Protein AF-0000000083447454 (afdb_homodimer)

Solvent-accessible surface area (backbone atoms only — not comparable to full-atom values): 27919 Å² total; per-residue (Å²): 112,72,61,59,52,54,49,49,51,52,51,49,48,46,51,47,61,70,72,47,94,61,50,34,68,58,33,49,54,49,42,53,54,46,50,52,42,47,34,46,36,56,44,50,27,45,50,26,46,41,52,48,52,60,61,54,39,73,67,50,71,73,70,26,51,66,70,40,43,63,33,31,53,24,26,18,52,24,41,34,56,42,62,50,81,61,89,65,82,60,55,67,71,42,46,57,44,57,69,43,58,67,66,44,34,51,54,45,19,41,53,37,39,61,68,53,60,71,68,44,52,68,68,35,46,54,43,38,68,65,44,45,57,61,47,47,69,70,70,52,61,88,65,68,74,69,35,68,59,50,52,52,20,43,59,72,18,32,58,89,88,31,69,65,46,52,54,51,52,51,53,52,57,68,72,46,61,82,70,58,59,59,55,61,71,56,50,71,77,76,70,75,70,75,69,76,70,80,75,74,71,74,76,77,83,87,79,84,79,84,78,83,81,85,76,87,77,88,83,91,86,90,81,86,91,86,82,86,68,90,82,81,84,86,132,113,72,61,58,53,53,48,49,52,51,51,50,49,45,51,48,59,70,70,46,93,60,52,34,70,57,32,49,54,48,42,53,51,46,50,50,42,47,34,46,36,55,43,49,26,48,48,27,47,42,53,50,51,62,61,54,41,72,53,61,71,73,68,26,50,65,70,40,44,63,34,32,53,25,27,20,53,26,40,33,57,43,62,51,83,60,86,66,81,61,55,67,70,41,46,60,46,58,70,45,58,67,66,44,33,52,52,47,18,42,54,37,41,60,67,52,61,69,65,44,50,69,66,35,47,52,43,39,70,64,44,44,58,59,46,48,69,70,68,54,62,88,66,68,75,69,35,68,61,50,51,51,19,44,60,71,19,33,58,89,87,31,71,65,47,51,53,52,52,51,52,53,56,69,71,46,62,82,68,57,55,55,54,61,69,55,45,70,74,73,68,71,72,73,70,72,73,79,76,75,75,72,72,81,71,80,73,85,73,78,87,84,78,90,75,86,73,76,89,81,89,80,92,74,90,76,90,80,92,81,70,96,85,83,131

Secondary structure (DSSP, 8-state):
-HHHHHHHHHHHHHHHHHHS---HHHHHHHHHHHHHHHHHHHHHHHHHHHHHHHHHTTT-HHHHHHHHHHHHHHHHHHHHHHS--SSSPPPHHHHHHHTS-HHHHHHHHHH--HHHHHHS-HHHHHHHHHHHHHHHHHHSPTTGGG-HHHHHHHHHHSPTT-HHHHHHHHHHHHHS-HHHHHHHHTS------------------------------------------------/-HHHHHHHHHHHHHHHHHHS---HHHHHHHHHHHHHHHHHHHHHHHHHHHHHHHHHTTS-HHHHHHHHHHHHHHHHHHHHHHS--SSSPPPHHHHHHHTS-HHHHHHHHHH--HHHHHHS-HHHHHHHHHHHHHHHHHHSPTTGGG-HHHHHHHHHHSPTT-HHHHHHHHHHHHHS-HHHHHHHHTS------------------------------------------------

Sequence (470 aa):
MQIDHLSRNLDLLEQQVQTTNLHSTDLQKLKEKATRLMHQLEVLQVLAKTAELLQDANSDEEGNAKRFAPAKSRMQKMIRAAHNTGTDPIPERLRSLSLLDIETFLFLAASYTPLGIGRLDKNAFDCLMELAPSYVQRRLSPGWLHRTEFQLAVTSGAGKGSDFKRKYQELEYCEAPKRLRKEVLACPTYETDTALNSFDIAPHVDSSKNTCSEQVKSDFVTSAGKHTTFTPKFLMQIDHLSRNLDLLEQQVQTTNLHSTDLQKLKEKATRLMHQLEVLQVLAKTAELLQDANSDEEGNAKRFAPAKSRMQKMIRAAHNTGTDPIPERLRSLSLLDIETFLFLAASYTPLGIGRLDKNAFDCLMELAPSYVQRRLSPGWLHRTEFQLAVTSGAGKGSDFKRKYQELEYCEAPKRLRKEVLACPTYETDTALNSFDIAPHVDSSKNTCSEQVKSDFVTSAGKHTTFTPKFL

Foldseek 3Di:
DVVVVVVVVVVVVVVCVVVDDDDPVRVVVVVVVVVLVVLLVVLVVLLVVLLVLLVVLVPDPPVSCVVQVVLLVLLLQLLCQLQPPDPDDRDPLSVLLNPDDLQLSSSVSSRDHPVRSVPDDPSSSVSNSVVSVVCSVPRHDPPSCVDPSNLVSCPNRPDPPGPSNVSSVVVNVVSDDPPVVVVVVPPPPPPPPPPVPPPPPPPDDDDDDDDDDDDDDDDDDDDDYDDDDDDDDDD/DVVVVVVVVVVVVVVCVVVDDDDPVRVVVVVVVVVLVVLLVVLVVLLVVLLVLLVVLVPDPPVSCVSQVVLLVLLLQLLCLLQPPDDDDRDPLSVLLNPDDLQLSSSVSSRDHPVRSVPDDPSSSVSNSVVSVVCSVVRHDPPSCVDPSNLVSCVNRPDPPGPSNVVSVVVNVVSDPPVVVCVVVPPPPPPPCCVVPPPPPDPCVDDDDDDDDDDDPDDDDDDDDDDDDPDDDDD

Radius of gyration: 43.52 Å; Cα contacts (8 Å, |Δi|>4): 358; chains: 2; bounding box: 91×148×132 Å

Structure (mmCIF, N/CA/C/O backbone):
data_AF-0000000083447454-model_v1
#
loop_
_entity.id
_entity.type
_entity.pdbx_description
1 polymer 'Uncharacterized protein'
#
loop_
_atom_site.group_PDB
_atom_site.id
_atom_site.type_symbol
_atom_site.label_atom_id
_atom_site.label_alt_id
_atom_site.label_comp_id
_atom_site.label_asym_id
_atom_site.label_entity_id
_atom_site.label_seq_id
_atom_site.pdbx_PDB_ins_code
_atom_site.Cartn_x
_atom_site.Cartn_y
_atom_site.Cartn_z
_atom_site.occupancy
_atom_site.B_iso_or_equiv
_atom_site.auth_seq_id
_atom_site.auth_comp_id
_atom_site.auth_asym_id
_atom_site.auth_atom_id
_atom_site.pdbx_PDB_model_num
ATOM 1 N N . MET A 1 1 ? 18.688 -14.672 2.795 1 61.5 1 MET A N 1
ATOM 2 C CA . MET A 1 1 ? 19.641 -13.617 2.418 1 61.5 1 MET A CA 1
ATOM 3 C C . MET A 1 1 ? 18.984 -12.617 1.47 1 61.5 1 MET A C 1
ATOM 5 O O . MET A 1 1 ? 18.969 -11.414 1.74 1 61.5 1 MET A O 1
ATOM 9 N N . GLN A 1 2 ? 18.219 -13.117 0.445 1 79.25 2 GLN A N 1
ATOM 10 C CA . GLN A 1 2 ? 17.672 -12.227 -0.579 1 79.25 2 GLN A CA 1
ATOM 11 C C . GLN A 1 2 ? 16.484 -11.438 -0.047 1 79.25 2 GLN A C 1
ATOM 13 O O . GLN A 1 2 ? 16.406 -10.227 -0.264 1 79.25 2 GLN A O 1
ATOM 18 N N . ILE A 1 3 ? 15.852 -12.031 0.947 1 85.44 3 ILE A N 1
ATOM 19 C CA . ILE A 1 3 ? 14.672 -11.367 1.483 1 85.44 3 ILE A CA 1
ATOM 20 C C . ILE A 1 3 ? 15.102 -10.25 2.438 1 85.44 3 ILE A C 1
ATOM 22 O O . ILE A 1 3 ? 14.469 -9.195 2.492 1 85.44 3 ILE A O 1
ATOM 26 N N . ASP A 1 4 ? 16.125 -10.5 3.193 1 89.06 4 ASP A N 1
ATOM 27 C CA . ASP A 1 4 ? 16.594 -9.508 4.156 1 89.06 4 ASP A CA 1
ATOM 28 C C . ASP A 1 4 ? 17.047 -8.227 3.457 1 89.06 4 ASP A C 1
ATOM 30 O O . ASP A 1 4 ? 16.781 -7.121 3.938 1 89.06 4 ASP A O 1
ATOM 34 N N . HIS A 1 5 ? 17.688 -8.5 2.373 1 92.44 5 HIS A N 1
ATOM 35 C CA . HIS A 1 5 ? 18.156 -7.344 1.608 1 92.44 5 HIS A CA 1
ATOM 36 C C . HIS A 1 5 ? 16.984 -6.539 1.061 1 92.44 5 HIS A C 1
ATOM 38 O O . HIS A 1 5 ? 16.984 -5.309 1.134 1 92.44 5 HIS A O 1
ATOM 44 N N . LEU A 1 6 ? 15.992 -7.223 0.529 1 94.75 6 LEU A N 1
ATOM 45 C CA . LEU A 1 6 ? 14.812 -6.555 -0.01 1 94.75 6 LEU A CA 1
ATOM 46 C C . LEU A 1 6 ? 14.047 -5.824 1.092 1 94.75 6 LEU A C 1
ATOM 48 O O . LEU A 1 6 ? 13.617 -4.688 0.902 1 94.75 6 LEU A O 1
ATOM 52 N N . SER A 1 7 ? 13.961 -6.453 2.207 1 95.25 7 SER A N 1
ATOM 53 C CA . SER A 1 7 ? 13.281 -5.867 3.361 1 95.25 7 SER A CA 1
ATOM 54 C C . SER A 1 7 ? 14.008 -4.621 3.852 1 95.25 7 SER A C 1
ATOM 56 O O . SER A 1 7 ? 13.375 -3.611 4.168 1 95.25 7 SER A O 1
ATOM 58 N N . ARG A 1 8 ? 15.258 -4.711 3.949 1 94.81 8 ARG A N 1
ATOM 59 C CA . ARG A 1 8 ? 16.062 -3.576 4.391 1 94.81 8 ARG A CA 1
ATOM 60 C C . ARG A 1 8 ? 15.961 -2.416 3.408 1 94.81 8 ARG A C 1
ATOM 62 O O . ARG A 1 8 ? 15.938 -1.252 3.814 1 94.81 8 ARG A O 1
ATOM 69 N N . ASN A 1 9 ? 16.016 -2.732 2.148 1 93.88 9 ASN A N 1
ATOM 70 C CA . ASN A 1 9 ? 15.891 -1.692 1.133 1 93.88 9 ASN A CA 1
ATOM 71 C C . ASN A 1 9 ? 14.562 -0.948 1.248 1 93.88 9 ASN A C 1
ATOM 73 O O . ASN A 1 9 ? 14.508 0.267 1.053 1 93.88 9 ASN A O 1
ATOM 77 N N . LEU A 1 10 ? 13.484 -1.681 1.541 1 95.56 10 LEU A N 1
ATOM 78 C CA . LEU A 1 10 ? 12.188 -1.041 1.724 1 95.56 10 LEU A CA 1
ATOM 79 C C . LEU A 1 10 ? 12.18 -0.163 2.971 1 95.56 10 LEU A C 1
ATOM 81 O O . LEU A 1 10 ? 11.617 0.932 2.961 1 95.56 10 LEU A O 1
ATOM 85 N N . ASP A 1 11 ? 12.812 -0.641 4.012 1 95.12 11 ASP A N 1
ATOM 86 C CA . ASP A 1 11 ? 12.922 0.157 5.23 1 95.12 11 ASP A CA 1
ATOM 87 C C . ASP A 1 11 ? 13.695 1.448 4.973 1 95.12 11 ASP A C 1
ATOM 89 O O . ASP A 1 11 ? 13.32 2.512 5.477 1 95.12 11 ASP A O 1
ATOM 93 N N . LEU A 1 12 ? 14.734 1.262 4.301 1 94.19 12 LEU A N 1
ATOM 94 C CA . LEU A 1 12 ? 15.555 2.426 3.98 1 94.19 12 LEU A CA 1
ATOM 95 C C . LEU A 1 12 ? 14.766 3.428 3.139 1 94.19 12 LEU A C 1
ATOM 97 O O . LEU A 1 12 ? 14.883 4.637 3.336 1 94.19 12 LEU A O 1
ATOM 101 N N . LEU A 1 13 ? 14.031 2.959 2.199 1 95.12 13 LEU A N 1
ATOM 102 C CA . LEU A 1 13 ? 13.203 3.826 1.365 1 95.12 13 LEU A CA 1
ATOM 103 C C . LEU A 1 13 ? 12.188 4.586 2.211 1 95.12 13 LEU A C 1
ATOM 105 O O . LEU A 1 13 ? 11.969 5.785 2.002 1 95.12 13 LEU A O 1
ATOM 109 N N . GLU A 1 14 ? 11.531 3.896 3.078 1 94.5 14 GLU A N 1
ATOM 110 C CA . GLU A 1 14 ? 10.57 4.52 3.98 1 94.5 14 GLU A CA 1
ATOM 111 C C . GLU A 1 14 ? 11.211 5.652 4.777 1 94.5 14 GLU A C 1
ATOM 113 O O . GLU A 1 14 ? 10.633 6.734 4.902 1 94.5 14 GLU A O 1
ATOM 118 N N . GLN A 1 15 ? 12.367 5.379 5.309 1 94.06 15 GLN A N 1
ATOM 119 C CA . GLN A 1 15 ? 13.07 6.379 6.105 1 94.06 15 GLN A CA 1
ATOM 120 C C . GLN A 1 15 ? 13.477 7.574 5.25 1 94.06 15 GLN A C 1
ATOM 122 O O . GLN A 1 15 ? 13.344 8.727 5.672 1 94.06 15 GLN A O 1
ATOM 127 N N . GLN A 1 16 ? 13.992 7.297 4.129 1 94.31 16 GLN A N 1
ATOM 128 C CA . GLN A 1 16 ? 14.461 8.367 3.25 1 94.31 16 GLN A CA 1
ATOM 129 C C . GLN A 1 16 ? 13.305 9.25 2.793 1 94.31 16 GLN A C 1
ATOM 131 O O . GLN A 1 16 ? 13.453 10.477 2.719 1 94.31 16 GLN A O 1
ATOM 136 N N . VAL A 1 17 ? 12.227 8.617 2.475 1 94.56 17 VAL A N 1
ATOM 137 C CA . VAL A 1 17 ? 11.062 9.375 2.041 1 94.56 17 VAL A CA 1
ATOM 138 C C . VAL A 1 17 ? 10.602 10.312 3.162 1 94.56 17 VAL A C 1
ATOM 140 O O . VAL A 1 17 ? 10.18 11.438 2.902 1 94.56 17 VAL A O 1
ATOM 143 N N . GLN A 1 18 ? 10.711 9.828 4.328 1 91.25 18 GLN A N 1
ATOM 144 C CA . GLN A 1 18 ? 10.273 10.594 5.492 1 91.25 18 GLN A CA 1
ATOM 145 C C . GLN A 1 18 ? 11.195 11.781 5.75 1 91.25 18 GLN A C 1
ATOM 147 O O . GLN A 1 18 ? 10.758 12.82 6.242 1 91.25 18 GLN A O 1
ATOM 152 N N . THR A 1 19 ? 12.398 11.594 5.465 1 90.38 19 THR A N 1
ATOM 153 C CA . THR A 1 19 ? 13.375 12.578 5.91 1 90.38 19 THR A CA 1
ATOM 154 C C . THR A 1 19 ? 13.758 13.523 4.773 1 90.38 19 THR A C 1
ATOM 156 O O . THR A 1 19 ? 14.359 14.578 5.004 1 90.38 19 THR A O 1
ATOM 159 N N . THR A 1 20 ? 13.445 13.195 3.621 1 90.94 20 THR A N 1
ATOM 160 C CA . THR A 1 20 ? 13.781 14.023 2.469 1 90.94 20 THR A CA 1
ATOM 161 C C . THR A 1 20 ? 12.633 14.977 2.143 1 90.94 20 THR A C 1
ATOM 163 O O . THR A 1 20 ? 11.461 14.586 2.18 1 90.94 20 THR A O 1
ATOM 166 N N . ASN A 1 21 ? 12.984 16.281 1.901 1 90.69 21 ASN A N 1
ATOM 167 C CA . ASN A 1 21 ? 11.977 17.25 1.476 1 90.69 21 ASN A CA 1
ATOM 168 C C . A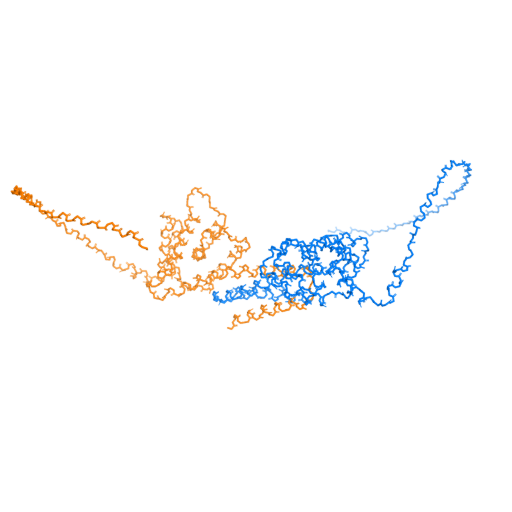SN A 1 21 ? 11.617 17.078 0.002 1 90.69 21 ASN A C 1
ATOM 170 O O . ASN A 1 21 ? 12.242 17.688 -0.868 1 90.69 21 ASN A O 1
ATOM 174 N N . LEU A 1 22 ? 10.609 16.359 -0.217 1 93.94 22 LEU A N 1
ATOM 175 C CA . LEU A 1 22 ? 10.188 16.062 -1.583 1 93.94 22 LEU A CA 1
ATOM 176 C C . LEU A 1 22 ? 8.992 16.922 -1.985 1 93.94 22 LEU A C 1
ATOM 178 O O . LEU A 1 22 ? 8.125 17.203 -1.161 1 93.94 22 LEU A O 1
ATOM 182 N N . HIS A 1 23 ? 9 17.25 -3.252 1 94.88 23 HIS A N 1
ATOM 183 C CA . HIS A 1 23 ? 7.844 17.953 -3.807 1 94.88 23 HIS A CA 1
ATOM 184 C C . HIS A 1 23 ? 6.68 17 -4.035 1 94.88 23 HIS A C 1
ATOM 186 O O . HIS A 1 23 ? 6.883 15.797 -4.207 1 94.88 23 HIS A O 1
ATOM 192 N N . SER A 1 24 ? 5.523 17.562 -4.113 1 95.94 24 SER A N 1
ATOM 193 C CA . SER A 1 24 ? 4.312 16.766 -4.293 1 95.94 24 SER A CA 1
ATOM 194 C C . SER A 1 24 ? 4.359 15.977 -5.594 1 95.94 24 SER A C 1
ATOM 196 O O . SER A 1 24 ? 3.881 14.844 -5.652 1 95.94 24 SER A O 1
ATOM 198 N N . THR A 1 25 ? 4.945 16.594 -6.57 1 95.56 25 THR A N 1
ATOM 199 C CA . THR A 1 25 ? 5.023 15.922 -7.863 1 95.56 25 THR A CA 1
ATOM 200 C C . THR A 1 25 ? 5.953 14.711 -7.789 1 95.56 25 THR A C 1
ATOM 202 O O . THR A 1 25 ? 5.703 13.688 -8.43 1 95.56 25 THR A O 1
ATOM 205 N N . ASP A 1 26 ? 7.062 14.891 -7.051 1 95.94 26 ASP A N 1
ATOM 206 C CA . ASP A 1 26 ? 7.984 13.781 -6.836 1 95.94 26 ASP A CA 1
ATOM 207 C C . ASP A 1 26 ? 7.32 12.664 -6.035 1 95.94 26 ASP A C 1
ATOM 209 O O . ASP A 1 26 ? 7.496 11.484 -6.336 1 95.94 26 ASP A O 1
ATOM 213 N N . LEU A 1 27 ? 6.527 13.062 -5.094 1 97.06 27 LEU A N 1
ATOM 214 C CA . LEU A 1 27 ? 5.828 12.094 -4.258 1 97.06 27 LEU A CA 1
ATOM 215 C C . LEU A 1 27 ? 4.77 11.352 -5.062 1 97.06 27 LEU A C 1
ATOM 217 O O . LEU A 1 27 ? 4.535 10.156 -4.836 1 97.06 27 LEU A O 1
ATOM 221 N N . GLN A 1 28 ? 4.227 12.008 -5.984 1 96.88 28 GLN A N 1
ATOM 222 C CA . GLN A 1 28 ? 3.258 11.367 -6.871 1 96.88 28 GLN A CA 1
ATOM 223 C C . GLN A 1 28 ? 3.922 10.289 -7.723 1 96.88 28 GLN A C 1
ATOM 225 O O . GLN A 1 28 ? 3.365 9.203 -7.906 1 96.88 28 GLN A O 1
ATOM 230 N N . LYS A 1 29 ? 5.031 10.57 -8.25 1 95.75 29 LYS A N 1
ATOM 231 C CA . LYS A 1 29 ? 5.781 9.609 -9.055 1 95.75 29 LYS A CA 1
ATOM 232 C C . LYS A 1 29 ? 6.176 8.391 -8.219 1 95.75 29 LYS A C 1
ATOM 234 O O . LYS A 1 29 ? 6.086 7.254 -8.695 1 95.75 29 LYS A O 1
ATOM 239 N N . LEU A 1 30 ? 6.637 8.688 -7.043 1 97.12 30 LEU A N 1
ATOM 240 C CA . LEU A 1 30 ? 7.02 7.594 -6.16 1 97.12 30 LEU A CA 1
ATOM 241 C C . LEU A 1 30 ? 5.809 6.738 -5.793 1 97.12 30 LEU A C 1
ATOM 243 O O . LEU A 1 30 ? 5.918 5.516 -5.688 1 97.12 30 LEU A O 1
ATOM 247 N N . LYS A 1 31 ? 4.672 7.359 -5.594 1 96.75 31 LYS A N 1
ATOM 248 C CA . LYS A 1 31 ? 3.439 6.645 -5.27 1 96.75 31 LYS A CA 1
ATOM 249 C C . LYS A 1 31 ? 3.031 5.707 -6.402 1 96.75 31 LYS A C 1
ATOM 251 O O . LYS A 1 31 ? 2.586 4.586 -6.16 1 96.75 31 LYS A O 1
ATOM 256 N N . GLU A 1 32 ? 3.172 6.129 -7.602 1 95.62 32 GLU A N 1
ATOM 257 C CA . GLU A 1 32 ? 2.854 5.305 -8.758 1 95.62 32 GLU A CA 1
ATOM 258 C C . GLU A 1 32 ? 3.734 4.059 -8.812 1 95.62 32 GLU A C 1
ATOM 260 O O . GLU A 1 32 ? 3.246 2.957 -9.062 1 95.62 32 GLU A O 1
ATOM 265 N N . LYS A 1 33 ? 4.988 4.27 -8.594 1 95.62 33 LYS A N 1
ATOM 266 C CA . LYS A 1 33 ? 5.93 3.152 -8.594 1 95.62 33 LYS A CA 1
ATOM 267 C C . LYS A 1 33 ? 5.656 2.207 -7.422 1 95.62 33 LYS A C 1
ATOM 269 O O . LYS A 1 33 ? 5.746 0.987 -7.57 1 95.62 33 LYS A O 1
ATOM 274 N N . ALA A 1 34 ? 5.352 2.773 -6.285 1 96.31 34 ALA A N 1
ATOM 275 C CA . ALA A 1 34 ? 5.027 1.957 -5.117 1 96.31 34 ALA A CA 1
ATOM 276 C C . ALA A 1 34 ? 3.754 1.148 -5.352 1 96.31 34 ALA A C 1
ATOM 278 O O . ALA A 1 34 ? 3.639 0.013 -4.883 1 96.31 34 ALA A O 1
ATOM 279 N N . THR A 1 35 ? 2.826 1.756 -6.02 1 95.38 35 THR A N 1
ATOM 280 C CA . THR A 1 35 ? 1.589 1.061 -6.352 1 95.38 35 THR A CA 1
ATOM 281 C C . THR A 1 35 ? 1.866 -0.129 -7.266 1 95.38 35 THR A C 1
ATOM 283 O O . THR A 1 35 ? 1.283 -1.202 -7.094 1 95.38 35 THR A O 1
ATOM 286 N N . ARG A 1 36 ? 2.713 0.058 -8.219 1 94.88 36 ARG A N 1
ATOM 287 C CA . ARG A 1 36 ? 3.102 -1.032 -9.109 1 94.88 36 ARG A CA 1
ATOM 288 C C . ARG A 1 36 ? 3.764 -2.164 -8.328 1 94.88 36 ARG A C 1
ATOM 290 O O . ARG A 1 36 ? 3.479 -3.34 -8.57 1 94.88 36 ARG A O 1
ATOM 297 N N . LEU A 1 37 ? 4.676 -1.763 -7.445 1 96.56 37 LEU A N 1
ATOM 298 C CA . LEU A 1 37 ? 5.336 -2.752 -6.602 1 96.56 37 LEU A CA 1
ATOM 299 C C . LEU A 1 37 ? 4.316 -3.525 -5.77 1 96.56 37 LEU A C 1
ATOM 301 O O . LEU A 1 37 ? 4.426 -4.746 -5.625 1 96.56 37 LEU A O 1
ATOM 305 N N . MET A 1 38 ? 3.303 -2.857 -5.277 1 95.44 38 MET A N 1
ATOM 306 C CA . MET A 1 38 ? 2.271 -3.48 -4.453 1 95.44 38 MET A CA 1
ATOM 307 C C . MET A 1 38 ? 1.478 -4.504 -5.258 1 95.44 38 MET A C 1
ATOM 309 O O . MET A 1 38 ? 1.175 -5.59 -4.758 1 95.44 38 MET A O 1
ATOM 313 N N . HIS A 1 39 ? 1.134 -4.176 -6.445 1 96 39 HIS A N 1
ATOM 314 C CA . HIS A 1 39 ? 0.409 -5.098 -7.312 1 96 39 HIS A CA 1
ATOM 315 C C . HIS A 1 39 ? 1.251 -6.328 -7.633 1 96 39 HIS A C 1
ATOM 317 O O . HIS A 1 39 ? 0.738 -7.449 -7.648 1 96 39 HIS A O 1
ATOM 323 N N . GLN A 1 40 ? 2.492 -6.086 -7.914 1 96.81 40 GLN A N 1
ATOM 324 C CA . GLN A 1 40 ? 3.412 -7.184 -8.195 1 96.81 40 GLN A CA 1
ATOM 325 C C . GLN A 1 40 ? 3.52 -8.133 -7.004 1 96.81 40 GLN A C 1
ATOM 327 O O . GLN A 1 40 ? 3.494 -9.352 -7.172 1 96.81 40 GLN A O 1
ATOM 332 N N . LEU A 1 41 ? 3.645 -7.566 -5.844 1 97.25 41 LEU A N 1
ATOM 333 C CA . LEU A 1 41 ? 3.766 -8.375 -4.633 1 97.25 41 LEU A CA 1
ATOM 334 C C . LEU A 1 41 ? 2.496 -9.18 -4.387 1 97.25 41 LEU A C 1
ATOM 336 O O . LEU A 1 41 ? 2.561 -10.336 -3.957 1 97.25 41 LEU A O 1
ATOM 340 N N . GLU A 1 42 ? 1.383 -8.586 -4.637 1 96.06 42 GLU A N 1
ATOM 341 C CA . GLU A 1 42 ? 0.101 -9.266 -4.477 1 96.06 42 GLU A CA 1
ATOM 342 C C . GLU A 1 42 ? 0.006 -10.484 -5.398 1 96.06 42 GLU A C 1
ATOM 344 O O . GLU A 1 42 ? -0.373 -11.57 -4.957 1 96.06 42 GLU A O 1
ATOM 349 N N . VAL A 1 43 ? 0.319 -10.242 -6.613 1 97.5 43 VAL A N 1
ATOM 350 C CA . VAL A 1 43 ? 0.249 -11.297 -7.621 1 97.5 43 VAL A CA 1
ATOM 351 C C . VAL A 1 43 ? 1.263 -12.391 -7.297 1 97.5 43 VAL A C 1
ATOM 353 O O . VAL A 1 43 ? 0.926 -13.578 -7.293 1 97.5 43 VAL A O 1
ATOM 356 N N . LEU A 1 44 ? 2.49 -12.031 -7.004 1 97.75 44 LEU A N 1
ATOM 357 C CA . LEU A 1 44 ? 3.562 -12.984 -6.742 1 97.75 44 LEU A CA 1
ATOM 358 C C . LEU A 1 44 ? 3.258 -13.812 -5.5 1 97.75 44 LEU A C 1
ATOM 360 O O . LEU A 1 44 ? 3.619 -14.992 -5.43 1 97.75 44 LEU A O 1
ATOM 364 N N . GLN A 1 45 ? 2.617 -13.203 -4.551 1 97.62 45 GLN A N 1
ATOM 365 C CA . GLN A 1 45 ? 2.279 -13.945 -3.342 1 97.62 45 GLN A CA 1
ATOM 366 C C . GLN A 1 45 ? 1.321 -15.094 -3.65 1 97.62 45 GLN A C 1
ATOM 368 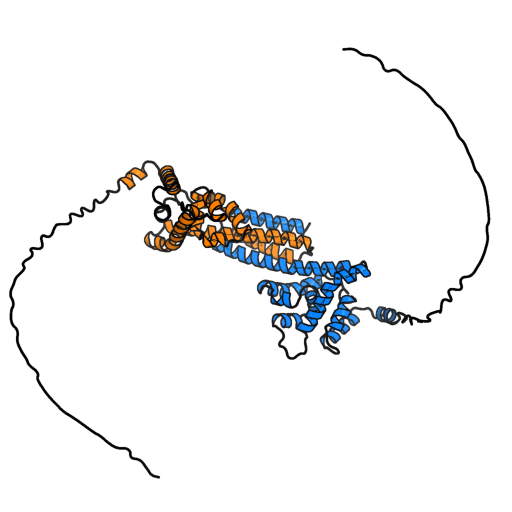O O . GLN A 1 45 ? 1.481 -16.203 -3.129 1 97.62 45 GLN A O 1
ATOM 373 N N . VAL A 1 46 ? 0.356 -14.828 -4.461 1 97.5 46 VAL A N 1
ATOM 374 C CA . VAL A 1 46 ? -0.604 -15.859 -4.848 1 97.5 46 VAL A CA 1
ATOM 375 C C . VAL A 1 46 ? 0.105 -16.953 -5.637 1 97.5 46 VAL A C 1
ATOM 377 O O . VAL A 1 46 ? -0.103 -18.141 -5.383 1 97.5 46 VAL A O 1
ATOM 380 N N . LEU A 1 47 ? 0.947 -16.547 -6.559 1 97.69 47 LEU A N 1
ATOM 381 C CA . LEU A 1 47 ? 1.684 -17.5 -7.367 1 97.69 47 LEU A CA 1
ATOM 382 C C . LEU A 1 47 ? 2.611 -18.344 -6.496 1 97.69 47 LEU A C 1
ATOM 384 O O . LEU A 1 47 ? 2.711 -19.562 -6.684 1 97.69 47 LEU A O 1
ATOM 388 N N . ALA A 1 48 ? 3.221 -17.719 -5.586 1 97.06 48 ALA A N 1
ATOM 389 C CA . ALA A 1 48 ? 4.145 -18.422 -4.699 1 97.06 48 ALA A CA 1
ATOM 390 C C . ALA A 1 48 ? 3.41 -19.469 -3.861 1 97.06 48 ALA A C 1
ATOM 392 O O . ALA A 1 48 ? 3.922 -20.578 -3.643 1 97.06 48 ALA A O 1
ATOM 393 N N . LYS A 1 49 ? 2.27 -19.156 -3.381 1 96.12 49 LYS A N 1
ATOM 394 C CA . LYS A 1 49 ? 1.48 -20.109 -2.604 1 96.12 49 LYS A CA 1
ATOM 395 C C . LYS A 1 49 ? 1.148 -21.344 -3.426 1 96.12 49 LYS A C 1
ATOM 397 O O . LYS A 1 49 ? 1.226 -22.469 -2.922 1 96.12 49 LYS A O 1
ATOM 402 N N . THR A 1 50 ? 0.804 -21.109 -4.613 1 95.75 50 THR A N 1
ATOM 403 C CA . THR A 1 50 ? 0.492 -22.219 -5.504 1 95.75 50 THR A CA 1
ATOM 404 C C . THR A 1 50 ? 1.743 -23.047 -5.805 1 95.75 50 THR A C 1
ATOM 406 O O . THR A 1 50 ? 1.699 -24.281 -5.805 1 95.75 50 THR A O 1
ATOM 409 N N . ALA A 1 51 ? 2.828 -22.375 -6.074 1 94.69 51 ALA A N 1
ATOM 410 C CA . ALA A 1 51 ? 4.086 -23.078 -6.332 1 94.69 51 ALA A CA 1
ATOM 411 C C . ALA A 1 51 ? 4.492 -23.938 -5.137 1 94.69 51 ALA A C 1
ATOM 413 O O . ALA A 1 51 ? 4.957 -25.062 -5.301 1 94.69 51 ALA A O 1
ATOM 414 N N . GLU A 1 52 ? 4.312 -23.406 -4.016 1 92.81 52 GLU A N 1
ATOM 415 C CA . GLU A 1 52 ? 4.637 -24.141 -2.793 1 92.81 52 GLU A CA 1
ATOM 416 C C . GLU A 1 52 ? 3.721 -25.344 -2.613 1 92.81 52 GLU A C 1
ATOM 418 O O . GLU A 1 52 ? 4.168 -26.406 -2.18 1 92.81 52 GLU A O 1
ATOM 423 N N . LEU A 1 53 ? 2.504 -25.125 -2.904 1 91.44 53 LEU A N 1
ATOM 424 C CA . LEU A 1 53 ? 1.556 -26.234 -2.867 1 91.44 53 LEU A CA 1
ATOM 425 C C . LEU A 1 53 ? 1.998 -27.359 -3.795 1 91.44 53 LEU A C 1
ATOM 427 O O . LEU A 1 53 ? 1.938 -28.531 -3.428 1 91.44 53 LEU A O 1
ATOM 431 N N . LEU A 1 54 ? 2.471 -27.047 -4.922 1 89.81 54 LEU A N 1
ATOM 432 C CA . LEU A 1 54 ? 2.883 -28.031 -5.926 1 89.81 54 LEU A CA 1
ATOM 433 C C . LEU A 1 54 ? 4.184 -28.719 -5.512 1 89.81 54 LEU A C 1
ATOM 435 O O . LEU A 1 54 ? 4.402 -29.891 -5.836 1 89.81 54 LEU A O 1
ATOM 439 N N . GLN A 1 55 ? 4.965 -28.016 -4.855 1 84.12 55 GLN A N 1
ATOM 440 C CA . GLN A 1 55 ? 6.238 -28.578 -4.41 1 84.12 55 GLN A CA 1
ATOM 441 C C . GLN A 1 55 ? 6.039 -29.516 -3.219 1 84.12 55 GLN A C 1
ATOM 443 O O . GLN A 1 55 ? 6.727 -30.531 -3.098 1 84.12 55 GLN A O 1
ATOM 448 N N . ASP A 1 56 ? 5.184 -29.172 -2.314 1 76.94 56 ASP A N 1
ATOM 449 C CA . ASP A 1 56 ? 4.91 -29.953 -1.114 1 76.94 56 ASP A CA 1
ATOM 450 C C . ASP A 1 56 ? 4.168 -31.25 -1.456 1 76.94 56 ASP A C 1
ATOM 452 O O . ASP A 1 56 ? 4.336 -32.281 -0.783 1 76.94 56 ASP A O 1
ATOM 456 N N . ALA A 1 57 ? 3.273 -31.172 -2.297 1 62.5 57 ALA A N 1
ATOM 457 C CA . ALA A 1 57 ? 2.426 -32.312 -2.652 1 62.5 57 ALA A CA 1
ATOM 458 C C . ALA A 1 57 ? 3.26 -33.469 -3.18 1 62.5 57 ALA A C 1
ATOM 460 O O . ALA A 1 57 ? 2.805 -34.625 -3.184 1 62.5 57 ALA A O 1
ATOM 461 N N . ASN A 1 58 ? 4.41 -33.25 -3.656 1 58.97 58 ASN A N 1
ATOM 462 C CA . ASN A 1 58 ? 5.246 -34.344 -4.121 1 58.97 58 ASN A CA 1
ATOM 463 C C . ASN A 1 58 ? 5.676 -35.25 -2.969 1 58.97 58 ASN A C 1
ATOM 465 O O . ASN A 1 58 ? 6.191 -36.344 -3.193 1 58.97 58 ASN A O 1
ATOM 469 N N . SER A 1 59 ? 5.41 -34.875 -1.807 1 55.75 59 SER A N 1
ATOM 470 C CA . SER A 1 59 ? 5.973 -35.688 -0.728 1 55.75 59 SER A CA 1
ATOM 471 C C . SER A 1 59 ? 5 -36.75 -0.278 1 55.75 59 SER A C 1
ATOM 473 O O . SER A 1 59 ? 5.367 -37.938 -0.179 1 55.75 59 SER A O 1
ATOM 475 N N . ASP A 1 60 ? 3.992 -36.406 0.568 1 54.16 60 ASP A N 1
ATOM 476 C CA . ASP A 1 60 ? 3.107 -37.406 1.162 1 54.16 60 ASP A CA 1
ATOM 477 C C . ASP A 1 60 ? 1.771 -37.469 0.428 1 54.16 60 ASP A C 1
ATOM 479 O O . ASP A 1 60 ? 1.135 -36.438 0.205 1 54.16 60 ASP A O 1
ATOM 483 N N . GLU A 1 61 ? 1.386 -38.688 -0.179 1 58.34 61 GLU A N 1
ATOM 484 C CA . GLU A 1 61 ? 0.31 -38.969 -1.121 1 58.34 61 GLU A CA 1
ATOM 485 C C . GLU A 1 61 ? -1.041 -38.5 -0.577 1 58.34 61 GLU A C 1
ATOM 487 O O . GLU A 1 61 ? -1.785 -37.812 -1.261 1 58.34 61 GLU A O 1
ATOM 492 N N . GLU A 1 62 ? -1.428 -39.062 0.621 1 57.28 62 GLU A N 1
ATOM 493 C CA . GLU A 1 62 ? -2.791 -38.844 1.099 1 57.28 62 GLU A CA 1
ATOM 494 C C . GLU A 1 62 ? -3 -37.406 1.575 1 57.28 62 GLU A C 1
ATOM 496 O O . GLU A 1 62 ? -4.008 -36.781 1.245 1 57.28 62 GLU A O 1
ATOM 501 N N . GLY A 1 63 ? -2.109 -36.875 2.328 1 63.59 63 GLY A N 1
ATOM 502 C CA . GLY A 1 63 ? -2.217 -35.531 2.865 1 63.59 63 GLY A CA 1
ATOM 503 C C . GLY A 1 63 ? -2.117 -34.438 1.801 1 63.59 63 GLY A C 1
ATOM 504 O O . GLY A 1 63 ? -2.77 -33.406 1.901 1 63.59 63 GLY A O 1
ATOM 505 N N . ASN A 1 64 ? -1.637 -34.906 0.748 1 69.06 64 ASN A N 1
ATOM 506 C CA . ASN A 1 64 ? -1.423 -33.969 -0.355 1 69.06 64 ASN A CA 1
ATOM 507 C C . ASN A 1 64 ? -2.699 -33.75 -1.162 1 69.06 64 ASN A C 1
ATOM 509 O O . ASN A 1 64 ? -3.004 -32.625 -1.562 1 69.06 64 ASN A O 1
ATOM 513 N N . ALA A 1 65 ? -3.432 -34.875 -1.224 1 73.12 65 ALA A N 1
ATOM 514 C CA . ALA A 1 65 ? -4.668 -34.75 -1.993 1 73.12 65 ALA A CA 1
ATOM 515 C C . ALA A 1 65 ? -5.629 -33.75 -1.331 1 73.12 65 ALA A C 1
ATOM 517 O O . ALA A 1 65 ? -6.273 -32.969 -2.012 1 73.12 65 ALA A O 1
ATOM 518 N N . LYS A 1 66 ? -5.695 -33.844 -0.065 1 80.38 66 LYS A N 1
ATOM 519 C CA . LYS A 1 66 ? -6.59 -32.969 0.668 1 80.38 66 LYS A CA 1
ATOM 520 C C . LYS A 1 66 ? -6.125 -31.516 0.569 1 80.38 66 LYS A C 1
ATOM 522 O O . LYS A 1 66 ? -6.941 -30.594 0.433 1 80.38 66 LYS A O 1
ATOM 527 N N . ARG A 1 67 ? -4.938 -31.375 0.611 1 84.5 67 ARG A N 1
ATOM 528 C CA . ARG A 1 67 ? -4.367 -30.047 0.559 1 84.5 67 ARG A CA 1
ATOM 529 C C . ARG A 1 67 ? -4.547 -29.422 -0.824 1 84.5 67 ARG A C 1
ATOM 531 O O . ARG A 1 67 ? -4.699 -28.203 -0.95 1 84.5 67 ARG A O 1
ATOM 538 N N . PHE A 1 68 ? -4.715 -30.312 -1.768 1 90.38 68 PHE A N 1
ATOM 539 C CA . PHE A 1 68 ? -4.762 -29.844 -3.148 1 90.38 68 PHE A CA 1
ATOM 540 C C . PHE A 1 68 ? -6.203 -29.734 -3.633 1 90.38 68 PHE A C 1
ATOM 542 O O . PHE A 1 68 ? -6.461 -29.172 -4.699 1 90.38 68 PHE A O 1
ATOM 549 N N . ALA A 1 69 ? -7.105 -30.156 -2.871 1 89 69 ALA A N 1
ATOM 550 C CA . ALA A 1 69 ? -8.508 -30.234 -3.27 1 89 69 ALA A CA 1
ATOM 551 C C . ALA A 1 69 ? -9.047 -28.875 -3.686 1 89 69 ALA A C 1
ATOM 553 O O . ALA A 1 69 ? -9.703 -28.75 -4.723 1 89 69 ALA A O 1
ATOM 554 N N . PRO A 1 70 ? -8.719 -27.859 -2.949 1 92.69 70 PRO A N 1
ATOM 555 C CA . PRO A 1 70 ? -9.227 -26.562 -3.387 1 92.69 70 PRO A CA 1
ATOM 556 C C . PRO A 1 70 ? -8.656 -26.125 -4.73 1 92.69 70 PRO A C 1
ATOM 558 O O . PRO A 1 70 ? -9.375 -25.547 -5.559 1 92.69 70 PRO A O 1
ATOM 561 N N . ALA A 1 71 ? -7.414 -26.344 -4.879 1 93.81 71 ALA A N 1
ATOM 562 C CA . ALA A 1 71 ? -6.785 -26 -6.148 1 93.81 71 ALA A CA 1
ATOM 563 C C . ALA A 1 71 ? -7.402 -26.781 -7.305 1 93.81 71 ALA A C 1
ATOM 565 O O . ALA A 1 71 ? -7.602 -26.234 -8.391 1 93.81 71 ALA A O 1
ATOM 566 N N . LYS A 1 72 ? -7.676 -28.047 -7.059 1 92.81 72 LYS A N 1
ATOM 567 C CA . LYS A 1 72 ? -8.312 -28.891 -8.07 1 92.81 72 LYS A CA 1
ATOM 568 C C . LYS A 1 72 ? -9.68 -28.344 -8.469 1 92.81 72 LYS A C 1
ATOM 570 O O . LYS A 1 72 ? -9.992 -28.25 -9.656 1 92.81 72 LYS A O 1
ATOM 575 N N . SER A 1 73 ? -10.445 -27.969 -7.5 1 94.62 73 SER A N 1
ATOM 576 C CA . SER A 1 73 ? -11.766 -27.406 -7.746 1 94.62 73 SER A CA 1
ATOM 577 C C . SER A 1 73 ? -11.68 -26.094 -8.516 1 94.62 73 SER A C 1
ATOM 579 O O . SER A 1 73 ? -12.477 -25.844 -9.43 1 94.62 73 SER A O 1
ATOM 581 N N . ARG A 1 74 ? -10.711 -25.297 -8.18 1 96.12 74 ARG A N 1
ATOM 582 C CA . ARG A 1 74 ? -10.492 -24.047 -8.891 1 96.12 74 ARG A CA 1
ATOM 583 C C . ARG A 1 74 ? -10.164 -24.297 -10.359 1 96.12 74 ARG A C 1
ATOM 585 O O . ARG A 1 74 ? -10.688 -23.609 -11.242 1 96.12 74 ARG A O 1
ATOM 592 N N . MET A 1 75 ? -9.359 -25.219 -10.539 1 96.12 75 MET A N 1
ATOM 593 C CA . MET A 1 75 ? -8.93 -25.531 -11.898 1 96.12 75 MET A CA 1
ATOM 594 C C . MET A 1 75 ? -10.117 -25.984 -12.75 1 96.12 75 MET A C 1
ATOM 596 O O . MET A 1 75 ? -10.281 -25.516 -13.883 1 96.12 75 MET A O 1
ATOM 600 N N . GLN A 1 76 ? -10.883 -26.844 -12.18 1 94.94 76 GLN A N 1
ATOM 601 C CA . GLN A 1 76 ? -12.062 -27.328 -12.891 1 94.94 76 GLN A CA 1
ATOM 602 C C . GLN A 1 76 ? -12.969 -26.172 -13.305 1 94.94 76 GLN A C 1
ATOM 604 O O . GLN A 1 76 ? -13.398 -26.109 -14.461 1 94.94 76 GLN A O 1
ATOM 609 N N . LYS A 1 77 ? -13.203 -25.344 -12.43 1 95.31 77 LYS A N 1
ATOM 610 C CA . LYS A 1 77 ? -14.086 -24.203 -12.688 1 95.31 77 LYS A CA 1
ATOM 611 C C . LYS A 1 77 ? -13.477 -23.266 -13.719 1 95.31 77 LYS A C 1
ATOM 613 O O . LYS A 1 77 ? -14.18 -22.75 -14.586 1 95.31 77 LYS A O 1
ATOM 618 N N . MET A 1 78 ? -12.227 -23.031 -13.594 1 97.06 78 MET A N 1
ATOM 619 C CA . MET A 1 78 ? -11.531 -22.141 -14.508 1 97.06 78 MET A CA 1
ATOM 620 C C . MET A 1 78 ? -11.547 -22.688 -15.93 1 97.06 78 MET A C 1
ATOM 622 O O . MET A 1 78 ? -11.82 -21.953 -16.891 1 97.06 78 MET A O 1
ATOM 626 N N . ILE A 1 79 ? -11.273 -23.969 -16.047 1 95.25 79 ILE A N 1
ATOM 627 C CA . ILE A 1 79 ? -11.25 -24.625 -17.344 1 95.25 79 ILE A CA 1
ATOM 628 C C . ILE A 1 79 ? -12.641 -24.547 -17.984 1 95.25 79 ILE A C 1
ATOM 630 O O . ILE A 1 79 ? -12.766 -24.172 -19.156 1 95.25 79 ILE A O 1
ATOM 634 N N . ARG A 1 80 ? -13.602 -24.719 -17.203 1 92.44 80 ARG A N 1
ATOM 635 C CA . ARG A 1 80 ? -14.969 -24.656 -17.703 1 92.44 80 ARG A CA 1
ATOM 636 C C . ARG A 1 80 ? -15.328 -23.25 -18.141 1 92.44 80 ARG A C 1
ATOM 638 O O . ARG A 1 80 ? -15.945 -23.047 -19.188 1 92.44 80 ARG A O 1
ATOM 645 N N . ALA A 1 81 ? -14.906 -22.375 -17.406 1 93.38 81 ALA A N 1
ATOM 646 C CA . ALA A 1 81 ? -15.266 -20.984 -17.672 1 93.38 81 ALA A CA 1
ATOM 647 C C . ALA A 1 81 ? -14.492 -20.438 -18.875 1 93.38 81 ALA A C 1
ATOM 649 O O . ALA A 1 81 ? -15.039 -19.672 -19.688 1 93.38 81 ALA A O 1
ATOM 650 N N . ALA A 1 82 ? -13.305 -20.766 -18.953 1 93.62 82 ALA A N 1
ATOM 651 C CA . ALA A 1 82 ? -12.422 -20.172 -19.953 1 93.62 82 ALA A CA 1
ATOM 652 C C . ALA A 1 82 ? -12.508 -20.922 -21.281 1 93.62 82 ALA A C 1
ATOM 654 O O . ALA A 1 82 ? -12.203 -20.375 -22.344 1 93.62 82 ALA A O 1
ATOM 655 N N . HIS A 1 83 ? -12.883 -22.141 -21.234 1 87.56 83 HIS A N 1
ATOM 656 C CA . HIS A 1 83 ? -12.875 -22.953 -22.438 1 87.56 83 HIS A CA 1
ATOM 657 C C . HIS A 1 83 ? -14.258 -23.516 -22.734 1 87.56 83 HIS A C 1
ATOM 659 O O . HIS A 1 83 ? -14.383 -24.516 -23.453 1 87.56 83 HIS A O 1
ATOM 665 N N . ASN A 1 84 ? -15.172 -22.859 -22.109 1 76.19 84 ASN A N 1
ATOM 666 C CA . ASN A 1 84 ? -16.547 -23.281 -22.359 1 76.19 84 ASN A CA 1
ATOM 667 C C . ASN A 1 84 ? -16.906 -23.156 -23.828 1 76.19 84 ASN A C 1
ATOM 669 O O . ASN A 1 84 ? -16.625 -22.141 -24.469 1 76.19 84 ASN A O 1
ATOM 673 N N . THR A 1 85 ? -17.453 -24.172 -24.266 1 69.31 85 THR A N 1
ATOM 674 C CA . THR A 1 85 ? -17.891 -24.188 -25.656 1 69.31 85 THR A CA 1
ATOM 675 C C . THR A 1 85 ? -19.344 -23.766 -25.766 1 69.31 85 THR A C 1
ATOM 677 O O . THR A 1 85 ? -19.906 -23.75 -26.875 1 69.31 85 THR A O 1
ATOM 680 N N . GLY A 1 86 ? -19.797 -23.328 -24.688 1 71.06 86 GLY A N 1
ATOM 681 C CA . GLY A 1 86 ? -21.188 -22.922 -24.75 1 71.06 86 GLY A CA 1
ATOM 682 C C . GLY A 1 86 ? -21.391 -21.578 -25.422 1 71.06 86 GLY A C 1
ATOM 683 O O . GLY A 1 86 ? -20.469 -21.031 -26.031 1 71.06 86 GLY A O 1
ATOM 684 N N . THR A 1 87 ? -22.656 -21.203 -25.359 1 73.94 87 THR A N 1
ATOM 685 C CA . THR A 1 87 ? -23.094 -20 -26.078 1 73.94 87 THR A CA 1
ATOM 686 C C . THR A 1 87 ? -22.844 -18.75 -25.234 1 73.94 87 THR A C 1
ATOM 688 O O . THR A 1 87 ? -22.859 -17.641 -25.766 1 73.94 87 THR A O 1
ATOM 691 N N . ASP A 1 88 ? -22.484 -18.922 -24.094 1 81.88 88 ASP A N 1
ATOM 692 C CA . ASP A 1 88 ? -22.297 -17.75 -23.25 1 81.88 88 ASP A CA 1
ATOM 693 C C . ASP A 1 88 ? -20.969 -17.078 -23.547 1 81.88 88 ASP A C 1
ATOM 695 O O . ASP A 1 88 ? -19.953 -17.75 -23.734 1 81.88 88 ASP A O 1
ATOM 699 N N . PRO A 1 89 ? -21.078 -15.828 -23.625 1 89 89 PRO A N 1
ATOM 700 C CA . PRO A 1 89 ? -19.812 -15.125 -23.891 1 89 89 PRO A CA 1
ATOM 701 C C . PRO A 1 89 ? -18.797 -15.297 -22.75 1 89 89 PRO A C 1
ATOM 703 O O . PRO A 1 89 ? -19.172 -15.266 -21.578 1 89 89 PRO A O 1
ATOM 706 N N . ILE A 1 90 ? -17.562 -15.508 -23.156 1 90.19 90 ILE A N 1
ATOM 707 C CA . ILE A 1 90 ? -16.469 -15.633 -22.203 1 90.19 90 ILE A CA 1
ATOM 708 C C . ILE A 1 90 ? -15.961 -14.25 -21.812 1 90.19 90 ILE A C 1
ATOM 710 O O . ILE A 1 90 ? -15.625 -13.438 -22.688 1 90.19 90 ILE A O 1
ATOM 714 N N . PRO A 1 91 ? -15.992 -13.961 -20.531 1 93.06 91 PRO A N 1
ATOM 715 C CA . PRO A 1 91 ? -15.445 -12.672 -20.109 1 93.06 91 PRO A CA 1
ATOM 716 C C . PRO A 1 91 ? -14.039 -12.414 -20.656 1 93.06 91 PRO A C 1
ATOM 718 O O . PRO A 1 91 ? -13.242 -13.344 -20.781 1 93.06 91 PRO A O 1
ATOM 721 N N . GLU A 1 92 ? -13.719 -11.195 -20.891 1 95.38 92 GLU A N 1
ATOM 722 C CA . GLU A 1 92 ? -12.5 -10.789 -21.578 1 95.38 92 GLU A CA 1
ATOM 723 C C . GLU A 1 92 ? -11.258 -11.289 -20.844 1 95.38 92 GLU A C 1
ATOM 725 O O . GLU A 1 92 ? -10.312 -11.781 -21.469 1 95.38 92 GLU A O 1
ATOM 730 N N . ARG A 1 93 ? -11.266 -11.148 -19.562 1 97.12 93 ARG A N 1
ATOM 731 C CA . ARG A 1 93 ? -10.094 -11.555 -18.797 1 97.12 93 ARG A CA 1
ATOM 732 C C . ARG A 1 93 ? -9.891 -13.062 -18.875 1 97.12 93 ARG A C 1
ATOM 734 O O . ARG A 1 93 ? -8.758 -13.539 -18.953 1 97.12 93 ARG A O 1
ATOM 741 N N . LEU A 1 94 ? -10.953 -13.789 -18.875 1 96.31 94 LEU A N 1
ATOM 742 C CA . LEU A 1 94 ? -10.844 -15.234 -19 1 96.31 94 LEU A CA 1
ATOM 743 C C . LEU A 1 94 ? -10.391 -15.625 -20.406 1 96.31 94 LEU A C 1
ATOM 745 O O . LEU A 1 94 ? -9.641 -16.594 -20.562 1 96.31 94 LEU A O 1
ATOM 749 N N . ARG A 1 95 ? -10.844 -14.867 -21.359 1 94.94 95 ARG A N 1
ATOM 750 C CA . ARG A 1 95 ? -10.383 -15.094 -22.719 1 94.94 95 ARG A CA 1
ATOM 751 C C . ARG A 1 95 ? -8.883 -14.875 -22.828 1 94.94 95 ARG A C 1
ATOM 753 O O . ARG A 1 95 ? -8.18 -15.641 -23.5 1 94.94 95 ARG A O 1
ATOM 760 N N . SER A 1 96 ? -8.445 -13.859 -22.203 1 96.81 96 SER A N 1
ATOM 761 C CA . SER A 1 96 ? -7.012 -13.578 -22.219 1 96.81 96 SER A CA 1
ATOM 762 C C . SER A 1 96 ? -6.219 -14.719 -21.578 1 96.81 96 SER A C 1
ATOM 764 O O . SER A 1 96 ? -5.141 -15.078 -22.062 1 96.81 96 SER A O 1
ATOM 766 N N . LEU A 1 97 ? -6.727 -15.273 -20.516 1 97 97 LEU A N 1
ATOM 767 C CA . LEU A 1 97 ? -6.07 -16.406 -19.875 1 97 97 LEU A CA 1
ATOM 768 C C . LEU A 1 97 ? -6.027 -17.609 -20.797 1 97 97 LEU A C 1
ATOM 770 O O . LEU A 1 97 ? -5.039 -18.344 -20.812 1 97 97 LEU A O 1
ATOM 774 N N . SER A 1 98 ? -7.137 -17.812 -21.531 1 93.56 98 SER A N 1
ATOM 775 C CA . SER A 1 98 ? -7.266 -18.984 -22.391 1 93.56 98 SER A CA 1
ATOM 776 C C . SER A 1 98 ? -6.258 -18.938 -23.547 1 93.56 98 SER A C 1
ATOM 778 O O . SER A 1 98 ? -5.988 -19.969 -24.172 1 93.56 98 SER A O 1
ATOM 780 N N . LEU A 1 99 ? -5.68 -17.797 -23.781 1 94.5 99 LEU A N 1
ATOM 781 C CA . LEU A 1 99 ? -4.734 -17.625 -24.875 1 94.5 99 LEU A CA 1
ATOM 782 C C . LEU A 1 99 ? -3.309 -17.906 -24.422 1 94.5 99 LEU A C 1
ATOM 784 O O . LEU A 1 99 ? -2.389 -17.969 -25.234 1 94.5 99 LEU A O 1
ATOM 788 N N . LEU A 1 100 ? -3.117 -18.125 -23.156 1 96.12 100 LEU A N 1
ATOM 789 C CA . LEU A 1 100 ? -1.802 -18.469 -22.625 1 96.12 100 LEU A CA 1
ATOM 790 C C . LEU A 1 100 ? -1.437 -19.906 -22.938 1 96.12 100 LEU A C 1
ATOM 792 O O . LEU A 1 100 ? -2.301 -20.703 -23.328 1 96.12 100 LEU A O 1
ATOM 796 N N . ASP A 1 101 ? -0.067 -20.172 -22.875 1 94.12 101 ASP A N 1
ATOM 797 C CA . ASP A 1 101 ? 0.314 -21.578 -22.984 1 94.12 101 ASP A CA 1
ATOM 798 C C . ASP A 1 101 ? -0.336 -22.422 -21.891 1 94.12 101 ASP A C 1
ATOM 800 O O . ASP A 1 101 ? -0.625 -21.906 -20.797 1 94.12 101 ASP A O 1
ATOM 804 N N . ILE A 1 102 ? -0.549 -23.641 -22.078 1 93.56 102 ILE A N 1
ATOM 805 C CA . ILE A 1 102 ? -1.343 -24.531 -21.234 1 93.56 102 ILE A CA 1
ATOM 806 C C . ILE A 1 102 ? -0.734 -24.594 -19.844 1 93.56 102 ILE A C 1
ATOM 808 O O . ILE A 1 102 ? -1.458 -24.625 -18.844 1 93.56 102 ILE A O 1
ATOM 812 N N . GLU A 1 103 ? 0.596 -24.578 -19.781 1 93.81 103 GLU A N 1
ATOM 813 C CA . GLU A 1 103 ? 1.258 -24.641 -18.484 1 93.81 103 GLU A CA 1
ATOM 814 C C . GLU A 1 103 ? 0.918 -23.438 -17.625 1 93.81 103 GLU A C 1
ATOM 816 O O . GLU A 1 103 ? 0.523 -23.578 -16.469 1 93.81 103 GLU A O 1
ATOM 821 N N . THR A 1 104 ? 1.061 -22.297 -18.266 1 97 104 THR A N 1
ATOM 822 C CA . THR A 1 104 ? 0.771 -21.062 -17.547 1 97 104 THR A CA 1
ATOM 823 C C . THR A 1 104 ? -0.71 -20.969 -17.188 1 97 104 THR A C 1
ATOM 825 O O . THR A 1 104 ? -1.063 -20.594 -16.078 1 97 104 THR A O 1
ATOM 828 N N . PHE A 1 105 ? -1.505 -21.359 -18.141 1 97.56 105 PHE A N 1
ATOM 829 C CA . PHE A 1 105 ? -2.941 -21.312 -17.891 1 97.56 105 PHE A CA 1
ATOM 830 C C . PHE A 1 105 ? -3.318 -22.203 -16.719 1 97.56 105 PHE A C 1
ATOM 832 O O . PHE A 1 105 ? -4.035 -21.766 -15.812 1 97.56 105 PHE A O 1
ATOM 839 N N . LEU A 1 106 ? -2.83 -23.422 -16.688 1 96.56 106 LEU A N 1
ATOM 840 C CA . LEU A 1 106 ? -3.197 -24.375 -15.648 1 96.56 106 LEU A CA 1
ATOM 841 C C . LEU A 1 106 ? -2.648 -23.938 -14.289 1 96.56 106 LEU A C 1
ATOM 843 O O . LEU A 1 106 ? -3.295 -24.141 -13.266 1 96.56 106 LEU A O 1
ATOM 847 N N . PHE A 1 107 ? -1.486 -23.422 -14.336 1 97.38 107 PHE A N 1
ATOM 848 C CA . PHE A 1 107 ? -0.924 -22.891 -13.094 1 97.38 107 PHE A CA 1
ATOM 849 C C . PHE A 1 107 ? -1.795 -21.781 -12.531 1 97.38 107 PHE A C 1
ATOM 851 O O . PHE A 1 107 ? -2.066 -21.734 -11.328 1 97.38 107 PHE A O 1
ATOM 858 N N . LEU A 1 108 ? -2.268 -20.859 -13.398 1 98.38 108 LEU A N 1
ATOM 859 C CA . LEU A 1 108 ? -3.137 -19.766 -12.969 1 98.38 108 LEU A CA 1
ATOM 860 C C . LEU A 1 108 ? -4.5 -20.281 -12.531 1 98.38 108 LEU A C 1
ATOM 862 O O . LEU A 1 108 ? -5.098 -19.766 -11.594 1 98.38 108 LEU A O 1
ATOM 866 N N . ALA A 1 109 ? -4.945 -21.312 -13.227 1 97.81 109 ALA A N 1
ATOM 867 C CA . ALA A 1 109 ? -6.215 -21.938 -12.852 1 97.81 109 ALA A CA 1
ATOM 868 C C . ALA A 1 109 ? -6.141 -22.547 -11.461 1 97.81 109 ALA A C 1
ATOM 870 O O . ALA A 1 109 ? -7.145 -22.609 -10.742 1 97.81 109 ALA A O 1
ATOM 871 N N . ALA A 1 110 ? -4.922 -23 -11.109 1 96.88 110 ALA A N 1
ATOM 872 C CA . ALA A 1 110 ? -4.719 -23.531 -9.766 1 96.88 110 ALA A CA 1
ATOM 873 C C . ALA A 1 110 ? -4.578 -22.406 -8.742 1 96.88 110 ALA A C 1
ATOM 875 O O . ALA A 1 110 ? -4.754 -22.625 -7.539 1 96.88 110 ALA A O 1
ATOM 876 N N . SER A 1 111 ? -4.328 -21.203 -9.195 1 97.81 111 SER A N 1
ATOM 877 C CA . SER A 1 111 ? -3.986 -20.078 -8.312 1 97.81 111 SER A CA 1
ATOM 878 C C . SER A 1 111 ? -5.203 -19.203 -8.031 1 97.81 111 SER A C 1
ATOM 880 O O . SER A 1 111 ? -5.301 -18.594 -6.969 1 97.81 111 SER A O 1
ATOM 882 N N . TYR A 1 112 ? -6.082 -19.078 -9.039 1 98.12 112 TYR A N 1
ATOM 883 C CA . TYR A 1 112 ? -7.195 -18.141 -8.945 1 98.12 112 TYR A CA 1
ATOM 884 C C . TYR A 1 112 ? -8.508 -18.828 -9.328 1 98.12 112 TYR A C 1
ATOM 886 O O . TYR A 1 112 ? -8.531 -19.719 -10.172 1 98.12 112 TYR A O 1
ATOM 894 N N . THR A 1 113 ? -9.594 -18.328 -8.695 1 97.62 113 THR A N 1
ATOM 895 C CA . THR A 1 113 ? -10.922 -18.656 -9.195 1 97.62 113 THR A CA 1
ATOM 896 C C . THR A 1 113 ? -11.312 -17.734 -10.344 1 97.62 113 THR A C 1
ATOM 898 O O . THR A 1 113 ? -10.773 -16.625 -10.469 1 97.62 113 THR A O 1
ATOM 901 N N . PRO A 1 114 ? -12.25 -18.203 -11.133 1 96.69 114 PRO A N 1
ATOM 902 C CA . PRO A 1 114 ? -12.742 -17.281 -12.156 1 96.69 114 PRO A CA 1
ATOM 903 C C . PRO A 1 114 ? -13.266 -15.977 -11.57 1 96.69 114 PRO A C 1
ATOM 905 O O . PRO A 1 114 ? -13.008 -14.898 -12.125 1 96.69 114 PRO A O 1
ATOM 908 N N . LEU A 1 115 ? -13.953 -16.125 -10.523 1 96.56 115 LEU A N 1
ATOM 909 C CA . LEU A 1 115 ? -14.453 -14.93 -9.852 1 96.56 115 LEU A CA 1
ATOM 910 C C . LEU A 1 115 ? -13.305 -14.047 -9.375 1 96.56 115 LEU A C 1
ATOM 912 O O . LEU A 1 115 ? -13.375 -12.82 -9.477 1 96.56 115 LEU A O 1
ATOM 916 N N . GLY A 1 116 ? -12.289 -14.672 -8.844 1 96.88 116 GLY A N 1
ATOM 917 C CA . GLY A 1 116 ? -11.125 -13.93 -8.398 1 96.88 116 GLY A CA 1
ATOM 918 C C . GLY A 1 116 ? -10.438 -13.164 -9.508 1 96.88 116 GLY A C 1
ATOM 919 O O . GLY A 1 116 ? -10.047 -12.008 -9.32 1 96.88 116 GLY A O 1
ATOM 920 N N . ILE A 1 117 ? -10.32 -13.742 -10.625 1 97.94 117 ILE A N 1
ATOM 921 C CA . ILE A 1 117 ? -9.742 -13.102 -11.797 1 97.94 117 ILE A CA 1
ATOM 922 C C . ILE A 1 117 ? -10.594 -11.898 -12.203 1 97.94 117 ILE A C 1
ATOM 924 O O . ILE A 1 117 ? -10.062 -10.836 -12.523 1 97.94 117 ILE A O 1
ATOM 928 N N . GLY A 1 118 ? -11.844 -12.094 -12.195 1 96.69 118 GLY A N 1
ATOM 929 C CA . GLY A 1 118 ? -12.75 -11.016 -12.555 1 96.69 118 GLY A CA 1
ATOM 930 C C . GLY A 1 118 ? -12.688 -9.836 -11.609 1 96.69 118 GLY A C 1
ATOM 931 O O . GLY A 1 118 ? -12.914 -8.695 -12.023 1 96.69 118 GLY A O 1
ATOM 932 N N . ARG A 1 119 ? -12.352 -10.047 -10.422 1 96.44 119 ARG A N 1
ATOM 933 C CA . ARG A 1 119 ? -12.383 -9.008 -9.398 1 96.44 119 ARG A CA 1
ATOM 934 C C . ARG A 1 119 ? -11.008 -8.367 -9.227 1 96.44 119 ARG A C 1
ATOM 936 O O . ARG A 1 119 ? -10.875 -7.363 -8.523 1 96.44 119 ARG A O 1
ATOM 943 N N . LEU A 1 120 ? -10.016 -8.875 -9.875 1 95.94 120 LEU A N 1
ATOM 944 C CA . LEU A 1 120 ? -8.672 -8.312 -9.75 1 95.94 120 LEU A CA 1
ATOM 945 C C . LEU A 1 120 ? -8.633 -6.875 -10.266 1 95.94 120 LEU A C 1
ATOM 947 O O . LEU A 1 120 ? -9.258 -6.559 -11.281 1 95.94 120 LEU A O 1
ATOM 951 N N . ASP A 1 121 ? -7.91 -6.074 -9.508 1 94.75 121 ASP A N 1
ATOM 952 C CA . ASP A 1 121 ? -7.602 -4.758 -10.055 1 94.75 121 ASP A CA 1
ATOM 953 C C . ASP A 1 121 ? -6.969 -4.875 -11.445 1 94.75 121 ASP A C 1
ATOM 955 O O . ASP A 1 121 ? -6.195 -5.801 -11.703 1 94.75 121 ASP A O 1
ATOM 959 N N . LYS A 1 122 ? -7.348 -3.881 -12.281 1 95.88 122 LYS A N 1
ATOM 960 C CA . LYS A 1 122 ? -6.844 -3.92 -13.648 1 95.88 122 LYS A CA 1
ATOM 961 C C . LYS A 1 122 ? -5.32 -4.004 -13.672 1 95.88 122 LYS A C 1
ATOM 963 O O . LYS A 1 122 ? -4.75 -4.789 -14.43 1 95.88 122 LYS A O 1
ATOM 968 N N . ASN A 1 123 ? -4.699 -3.27 -12.875 1 93.75 123 ASN A N 1
ATOM 969 C CA . ASN A 1 123 ? -3.242 -3.264 -12.859 1 93.75 123 ASN A CA 1
ATOM 970 C C . ASN A 1 123 ? -2.682 -4.574 -12.312 1 93.75 123 ASN A C 1
ATOM 972 O O . ASN A 1 123 ? -1.645 -5.051 -12.773 1 93.75 123 ASN A O 1
ATOM 976 N N . ALA A 1 124 ? -3.379 -5.098 -11.375 1 96 124 ALA A N 1
ATOM 977 C CA . ALA A 1 124 ? -2.967 -6.395 -10.844 1 96 124 ALA A CA 1
ATOM 978 C C . ALA A 1 124 ? -3.115 -7.488 -11.898 1 96 124 ALA A C 1
ATOM 980 O O . ALA A 1 124 ? -2.258 -8.367 -12.016 1 96 124 ALA A O 1
ATOM 981 N N . PHE A 1 125 ? -4.18 -7.41 -12.641 1 98.31 125 PHE A N 1
ATOM 982 C CA . PHE A 1 125 ? -4.387 -8.383 -13.711 1 98.31 125 PHE A CA 1
ATOM 983 C C . PHE A 1 125 ? -3.305 -8.25 -14.773 1 98.31 125 PHE A C 1
ATOM 985 O O . PHE A 1 125 ? -2.773 -9.258 -15.25 1 98.31 125 PHE A O 1
ATOM 992 N N . ASP A 1 126 ? -3.004 -7.016 -15.133 1 97.06 126 ASP A N 1
ATOM 993 C CA . ASP A 1 126 ? -1.944 -6.785 -16.109 1 97.06 126 ASP A CA 1
ATOM 994 C C . ASP A 1 126 ? -0.609 -7.328 -15.609 1 97.06 126 ASP A C 1
ATOM 996 O O . ASP A 1 126 ? 0.15 -7.926 -16.375 1 97.06 126 ASP A O 1
ATOM 1000 N N . CYS A 1 127 ? -0.385 -7.152 -14.359 1 96.38 127 CYS A N 1
ATOM 1001 C CA . CYS A 1 127 ? 0.825 -7.68 -13.742 1 96.38 127 CYS A CA 1
ATOM 1002 C C . CYS A 1 127 ? 0.844 -9.203 -13.789 1 96.38 127 CYS A C 1
ATOM 1004 O O . CYS A 1 127 ? 1.881 -9.805 -14.062 1 96.38 127 CYS A O 1
ATOM 1006 N N . LEU A 1 128 ? -0.251 -9.75 -13.523 1 98.19 128 LEU A N 1
ATOM 1007 C CA . LEU A 1 128 ? -0.383 -11.203 -13.562 1 98.19 128 LEU A CA 1
ATOM 1008 C C . LEU A 1 128 ? -0.043 -11.742 -14.945 1 98.19 128 LEU A C 1
ATOM 1010 O O . LEU A 1 128 ? 0.736 -12.688 -15.07 1 98.19 128 LEU A O 1
ATOM 1014 N N . MET A 1 129 ? -0.603 -11.125 -15.922 1 97.88 129 MET A N 1
ATOM 1015 C CA . MET A 1 129 ? -0.405 -11.562 -17.297 1 97.88 129 MET A CA 1
ATOM 1016 C C . MET A 1 129 ? 1.049 -11.383 -17.719 1 97.88 129 MET A C 1
ATOM 1018 O O . MET A 1 129 ? 1.57 -12.172 -18.516 1 97.88 129 MET A O 1
ATOM 1022 N N . GLU A 1 130 ? 1.634 -10.492 -17.188 1 95.75 130 GLU A N 1
ATOM 1023 C CA . GLU A 1 130 ? 3.025 -10.211 -17.531 1 95.75 130 GLU A CA 1
ATOM 1024 C C . GLU A 1 130 ? 3.975 -11.156 -16.812 1 95.75 130 GLU A C 1
ATOM 1026 O O . GLU A 1 130 ? 4.941 -11.648 -17.391 1 95.75 130 GLU A O 1
ATOM 1031 N N . LEU A 1 131 ? 3.682 -11.492 -15.602 1 96.25 131 LEU A N 1
ATOM 1032 C CA . LEU A 1 131 ? 4.641 -12.172 -14.742 1 96.25 131 LEU A CA 1
ATOM 1033 C C . LEU A 1 131 ? 4.453 -13.68 -14.805 1 96.25 131 LEU A C 1
ATOM 1035 O O . LEU A 1 131 ? 5.41 -14.438 -14.609 1 96.25 131 LEU A O 1
ATOM 1039 N N . ALA A 1 132 ? 3.27 -14.141 -15.055 1 97.56 132 ALA A N 1
ATOM 1040 C CA . ALA A 1 132 ? 2.912 -15.547 -14.867 1 97.56 132 ALA A CA 1
ATOM 1041 C C . ALA A 1 132 ? 3.75 -16.453 -15.773 1 97.56 132 ALA A C 1
ATOM 1043 O O . ALA A 1 132 ? 4.32 -17.438 -15.32 1 97.56 132 ALA A O 1
ATOM 1044 N N . PRO A 1 133 ? 3.92 -16.062 -17.078 1 96.38 133 PRO A N 1
ATOM 1045 C CA . PRO A 1 133 ? 4.676 -16.969 -17.938 1 96.38 133 PRO A CA 1
ATOM 1046 C C . PRO A 1 133 ? 6.113 -17.172 -17.453 1 96.38 133 PRO A C 1
ATOM 1048 O O . PRO A 1 133 ? 6.582 -18.312 -17.375 1 96.38 133 PRO A O 1
ATOM 1051 N N . SER A 1 134 ? 6.77 -16.125 -17.141 1 94.25 134 SER A N 1
ATOM 1052 C CA . SER A 1 134 ? 8.156 -16.234 -16.688 1 94.25 134 SER A CA 1
ATOM 1053 C C . SER A 1 134 ? 8.242 -16.906 -15.32 1 94.25 134 SER A C 1
ATOM 1055 O O . SER A 1 134 ? 9.195 -17.625 -15.031 1 94.25 134 SER A O 1
ATOM 1057 N N . TYR A 1 135 ? 7.273 -16.672 -14.492 1 96.31 135 TYR A N 1
ATOM 1058 C CA . TYR A 1 135 ? 7.25 -17.281 -13.164 1 96.31 135 TYR A CA 1
ATOM 1059 C C . TYR A 1 135 ? 7.188 -18.797 -13.258 1 96.31 135 TYR A C 1
ATOM 1061 O O . TYR A 1 135 ? 7.926 -19.5 -12.562 1 96.31 135 TYR A O 1
ATOM 1069 N N . VAL A 1 136 ? 6.305 -19.281 -14.109 1 95.56 136 VAL A N 1
ATOM 1070 C CA . VAL A 1 136 ? 6.102 -20.719 -14.273 1 95.56 136 VAL A CA 1
ATOM 1071 C C . VAL A 1 136 ? 7.387 -21.359 -14.797 1 95.56 136 VAL A C 1
ATOM 1073 O O . VAL A 1 136 ? 7.812 -22.406 -14.297 1 95.56 136 VAL A O 1
ATOM 1076 N N . GLN A 1 137 ? 8.008 -20.75 -15.703 1 92 137 GLN A N 1
ATOM 1077 C CA . GLN A 1 137 ? 9.219 -21.281 -16.312 1 92 137 GLN A CA 1
ATOM 1078 C C . GLN A 1 137 ? 10.367 -21.328 -15.312 1 92 137 GLN A C 1
ATOM 1080 O O . GLN A 1 137 ? 11.172 -22.266 -15.32 1 92 137 GLN A O 1
ATOM 1085 N N . ARG A 1 138 ? 10.375 -20.469 -14.445 1 91.31 138 ARG A N 1
ATOM 1086 C CA . ARG A 1 138 ? 11.5 -20.344 -13.523 1 91.31 138 ARG A CA 1
ATOM 1087 C C . ARG A 1 138 ? 11.281 -21.172 -12.266 1 91.31 138 ARG A C 1
ATOM 1089 O O . ARG A 1 138 ? 12.242 -21.688 -11.688 1 91.31 138 ARG A O 1
ATOM 1096 N N . ARG A 1 139 ? 10.078 -21.281 -11.836 1 90.69 139 ARG A N 1
ATOM 1097 C CA . ARG A 1 139 ? 9.836 -21.719 -10.469 1 90.69 139 ARG A CA 1
ATOM 1098 C C . ARG A 1 139 ? 9.367 -23.172 -10.438 1 90.69 139 ARG A C 1
ATOM 1100 O O . ARG A 1 139 ? 9.609 -23.891 -9.461 1 90.69 139 ARG A O 1
ATOM 1107 N N . LEU A 1 140 ? 8.734 -23.594 -11.477 1 89.88 140 LEU A N 1
ATOM 1108 C CA . LEU A 1 140 ? 8.094 -24.891 -11.391 1 89.88 140 LEU A CA 1
ATOM 1109 C C . LEU A 1 140 ? 8.992 -25.984 -11.969 1 89.88 140 LEU A C 1
ATOM 1111 O O . LEU A 1 140 ? 9.68 -25.766 -12.969 1 89.88 140 LEU A O 1
ATOM 1115 N N . SER A 1 141 ? 9.016 -27.047 -11.258 1 83.44 141 SER A N 1
ATOM 1116 C CA . SER A 1 141 ? 9.789 -28.203 -11.695 1 83.44 141 SER A CA 1
ATOM 1117 C C . SER A 1 141 ? 9.195 -28.828 -12.961 1 83.44 141 SER A C 1
ATOM 1119 O O . SER A 1 141 ? 7.984 -28.75 -13.18 1 83.44 141 SER A O 1
ATOM 1121 N N . PRO A 1 142 ? 10.109 -29.453 -13.648 1 79.81 142 PRO A N 1
ATOM 1122 C CA . PRO A 1 142 ? 9.57 -30.188 -14.789 1 79.81 142 PRO A CA 1
ATOM 1123 C C . PRO A 1 142 ? 8.602 -31.297 -14.375 1 79.81 142 PRO A C 1
ATOM 1125 O O . PRO A 1 142 ? 8.812 -31.953 -13.352 1 79.81 142 PRO A O 1
ATOM 1128 N N . GLY A 1 143 ? 7.555 -31.469 -14.953 1 81.69 143 GLY A N 1
ATOM 1129 C CA . GLY A 1 143 ? 6.629 -32.562 -14.742 1 81.69 143 GLY A CA 1
ATOM 1130 C C . GLY A 1 143 ? 5.508 -32.219 -13.781 1 81.69 143 GLY A C 1
ATOM 1131 O O . GLY A 1 143 ? 4.645 -33.062 -13.508 1 81.69 143 GLY A O 1
ATOM 1132 N N . TRP A 1 144 ? 5.543 -30.969 -13.227 1 86.31 144 TRP A N 1
ATOM 1133 C CA . TRP A 1 144 ? 4.516 -30.609 -12.266 1 86.31 144 TRP A CA 1
ATOM 1134 C C . TRP A 1 144 ? 3.121 -30.766 -12.867 1 86.31 144 TRP A C 1
ATOM 1136 O O . TRP A 1 144 ? 2.148 -30.984 -12.141 1 86.31 144 TRP A O 1
ATOM 1146 N N . LEU A 1 145 ? 3.033 -30.781 -14.148 1 88 145 LEU A N 1
ATOM 1147 C CA . LEU A 1 145 ? 1.771 -30.828 -14.883 1 88 145 LEU A CA 1
ATOM 1148 C C . LEU A 1 145 ? 1.204 -32.25 -14.891 1 88 145 LEU A C 1
ATOM 1150 O O . LEU A 1 145 ? 0.025 -32.438 -15.188 1 88 145 LEU A O 1
ATOM 1154 N N . HIS A 1 146 ? 1.981 -33.25 -14.562 1 83.56 146 HIS A N 1
ATOM 1155 C CA . HIS A 1 146 ? 1.579 -34.656 -14.688 1 83.56 146 HIS A CA 1
ATOM 1156 C C . HIS A 1 146 ? 0.97 -35.156 -13.391 1 83.56 146 HIS A C 1
ATOM 1158 O O . HIS A 1 146 ? 0.671 -36.344 -13.281 1 83.56 146 HIS A O 1
ATOM 1164 N N . ARG A 1 147 ? 0.692 -34.281 -12.633 1 83.75 147 ARG A N 1
ATOM 1165 C CA . ARG A 1 147 ? 0.067 -34.688 -11.375 1 83.75 147 ARG A CA 1
ATOM 1166 C C . ARG A 1 147 ? -1.369 -35.156 -11.602 1 83.75 147 ARG A C 1
ATOM 1168 O O . ARG A 1 147 ? -2.072 -34.594 -12.461 1 83.75 147 ARG A O 1
ATOM 1175 N N . THR A 1 148 ? -1.705 -36.094 -10.703 1 84.25 148 THR A N 1
ATOM 1176 C CA . THR A 1 148 ? -3.035 -36.688 -10.797 1 84.25 148 THR A CA 1
ATOM 1177 C C . THR A 1 148 ? -4.113 -35.625 -10.641 1 84.25 148 THR A C 1
ATOM 1179 O O . THR A 1 148 ? -5.152 -35.656 -11.312 1 84.25 148 THR A O 1
ATOM 1182 N N . GLU A 1 149 ? -3.869 -34.688 -9.781 1 87 149 GLU A N 1
ATOM 1183 C CA . GLU A 1 149 ? -4.852 -33.625 -9.5 1 87 149 GLU A CA 1
ATOM 1184 C C . GLU A 1 149 ? -5.121 -32.781 -10.742 1 87 149 GLU A C 1
ATOM 1186 O O . GLU A 1 149 ? -6.254 -32.344 -10.977 1 87 149 GLU A O 1
ATOM 1191 N N . PHE A 1 150 ? -4.113 -32.562 -11.5 1 91.19 150 PHE A N 1
ATOM 1192 C CA . PHE A 1 150 ? -4.27 -31.797 -12.727 1 91.19 150 PHE A CA 1
ATOM 1193 C C . PHE A 1 150 ? -5.004 -32.594 -13.789 1 91.19 150 PHE A C 1
ATOM 1195 O O . PHE A 1 150 ? -5.883 -32.062 -14.477 1 91.19 150 PHE A O 1
ATOM 1202 N N . GLN A 1 151 ? -4.668 -33.875 -13.914 1 89 151 GLN A N 1
ATOM 1203 C CA . GLN A 1 151 ? -5.328 -34.75 -14.875 1 89 151 GLN A CA 1
ATOM 1204 C C . GLN A 1 151 ? -6.828 -34.812 -14.594 1 89 151 GLN A C 1
ATOM 1206 O O . GLN A 1 151 ? -7.641 -34.75 -15.523 1 89 151 GLN A O 1
ATOM 1211 N N . LEU A 1 152 ? -7.074 -34.938 -13.352 1 89.25 152 LEU A N 1
ATOM 1212 C CA . LEU A 1 152 ? -8.477 -35.062 -12.961 1 89.25 152 LEU A CA 1
ATOM 1213 C C . LEU A 1 152 ? -9.211 -33.75 -13.211 1 89.25 152 LEU A C 1
ATOM 1215 O O . LEU A 1 152 ? -10.367 -33.75 -13.633 1 89.25 152 LEU A O 1
ATOM 1219 N N . ALA A 1 153 ? -8.562 -32.719 -12.898 1 92.06 153 ALA A N 1
ATOM 1220 C CA . ALA A 1 153 ? -9.172 -31.391 -13.117 1 92.06 153 ALA A CA 1
ATOM 1221 C C . ALA A 1 153 ? -9.453 -31.156 -14.594 1 92.06 153 ALA A C 1
ATOM 1223 O O . ALA A 1 153 ? -10.516 -30.656 -14.969 1 92.06 153 ALA A O 1
ATOM 1224 N N . VAL A 1 154 ? -8.539 -31.484 -15.398 1 92.44 154 VAL A N 1
ATOM 1225 C CA . VAL A 1 154 ? -8.688 -31.281 -16.844 1 92.44 154 VAL A CA 1
ATOM 1226 C C . VAL A 1 154 ? -9.805 -32.188 -17.375 1 92.44 154 VAL A C 1
ATOM 1228 O O . VAL A 1 154 ? -10.641 -31.734 -18.156 1 92.44 154 VAL A O 1
ATOM 1231 N N . THR A 1 155 ? -9.828 -33.375 -16.953 1 89.56 155 THR A N 1
ATOM 1232 C CA . THR A 1 155 ? -10.836 -34.344 -17.406 1 89.56 155 THR A CA 1
ATOM 1233 C C . THR A 1 155 ? -12.234 -33.875 -17 1 89.56 155 THR A C 1
ATOM 1235 O O . THR A 1 155 ? -13.18 -34 -17.766 1 89.56 155 THR A O 1
ATOM 1238 N N . SER A 1 156 ? -12.32 -33.406 -15.852 1 89.75 156 SER A N 1
ATOM 1239 C CA . SER A 1 156 ? -13.625 -33 -15.328 1 89.75 156 SER A CA 1
ATOM 1240 C C . SER A 1 156 ? -14.023 -31.625 -15.828 1 89.75 156 SER A C 1
ATOM 1242 O O . SER A 1 156 ? -15.211 -31.312 -15.945 1 89.75 156 SER A O 1
ATOM 1244 N N . GLY A 1 157 ? -13.008 -30.859 -16.031 1 89.62 157 GLY A N 1
ATOM 1245 C CA . GLY A 1 157 ? -13.289 -29.484 -16.406 1 89.62 157 GLY A CA 1
ATOM 1246 C C . GLY A 1 157 ? -13.461 -29.297 -17.906 1 89.62 157 GLY A C 1
ATOM 1247 O O . GLY A 1 157 ? -14.242 -28.453 -18.344 1 89.62 157 GLY A O 1
ATOM 1248 N N . ALA A 1 158 ? -12.703 -30.047 -18.531 1 87.56 158 ALA A N 1
ATOM 1249 C CA . ALA A 1 158 ? -12.742 -29.906 -19.984 1 87.56 158 ALA A CA 1
ATOM 1250 C C . ALA A 1 158 ? -13.789 -30.828 -20.594 1 87.56 158 ALA A C 1
ATOM 1252 O O . ALA A 1 158 ? -13.992 -31.953 -20.125 1 87.56 158 ALA A O 1
ATOM 1253 N N . GLY A 1 159 ? -14.672 -30.422 -21.312 1 77.38 159 GLY A N 1
ATOM 1254 C CA . GLY A 1 159 ? -15.648 -31.266 -22 1 77.38 159 GLY A CA 1
ATOM 1255 C C . GLY A 1 159 ? -15.008 -32.375 -22.797 1 77.38 159 GLY A C 1
ATOM 1256 O O . GLY A 1 159 ? -13.844 -32.281 -23.203 1 77.38 159 GLY A O 1
ATOM 1257 N N . LYS A 1 160 ? -15.766 -33.469 -22.922 1 76.5 160 LYS A N 1
ATOM 1258 C CA . LYS A 1 160 ? -15.297 -34.562 -23.75 1 76.5 160 LYS A CA 1
ATOM 1259 C C . LYS A 1 160 ? -14.938 -34.094 -25.156 1 76.5 160 LYS A C 1
ATOM 1261 O O . LYS A 1 160 ? -15.695 -33.344 -25.781 1 76.5 160 LYS A O 1
ATOM 1266 N N . GLY A 1 161 ? -13.727 -34.469 -25.516 1 75.81 161 GLY A N 1
ATOM 1267 C CA . GLY A 1 161 ? -13.305 -34.156 -26.875 1 75.81 161 GLY A CA 1
ATOM 1268 C C . GLY A 1 161 ? -12.875 -32.719 -27.078 1 75.81 161 GLY A C 1
ATOM 1269 O O . GLY A 1 161 ? -12.75 -32.25 -28.203 1 75.81 161 GLY A O 1
ATOM 1270 N N . SER A 1 162 ? -12.656 -32.062 -26.016 1 83.94 162 SER A N 1
ATOM 1271 C CA . SER A 1 162 ? -12.273 -30.656 -26.156 1 83.94 162 SER A CA 1
ATOM 1272 C C . SER A 1 162 ? -10.836 -30.516 -26.656 1 83.94 162 SER A C 1
ATOM 1274 O O . SER A 1 162 ? -10 -31.391 -26.406 1 83.94 162 SER A O 1
ATOM 1276 N N . ASP A 1 163 ? -10.719 -29.391 -27.391 1 85.62 163 ASP A N 1
ATOM 1277 C CA . ASP A 1 163 ? -9.375 -29.094 -27.875 1 85.62 163 ASP A CA 1
ATOM 1278 C C . ASP A 1 163 ? -8.391 -28.906 -26.734 1 85.62 163 ASP A C 1
ATOM 1280 O O . ASP A 1 163 ? -7.227 -29.297 -26.844 1 85.62 163 ASP A O 1
ATOM 1284 N N . PHE A 1 164 ? -8.867 -28.406 -25.672 1 90.19 164 PHE A N 1
ATOM 1285 C CA . PHE A 1 164 ? -8.016 -28.172 -24.516 1 90.19 164 PHE A CA 1
ATOM 1286 C C . PHE A 1 164 ? -7.5 -29.484 -23.953 1 90.19 164 PHE A C 1
ATOM 1288 O O . PHE A 1 164 ? -6.316 -29.609 -23.625 1 90.19 164 PHE A O 1
ATOM 1295 N N . LYS A 1 165 ? -8.375 -30.391 -23.812 1 89.38 165 LYS A N 1
ATOM 1296 C CA . LYS A 1 165 ? -7.988 -31.688 -23.281 1 89.38 165 LYS A CA 1
ATOM 1297 C C . LYS A 1 165 ? -6.957 -32.375 -24.188 1 89.38 165 LYS A C 1
ATOM 1299 O O . LYS A 1 165 ? -5.996 -32.969 -23.703 1 89.38 165 LYS A O 1
ATOM 1304 N N . ARG A 1 166 ? -7.148 -32.25 -25.453 1 88.31 166 ARG A N 1
ATOM 1305 C CA . ARG A 1 166 ? -6.223 -32.844 -26.406 1 88.31 166 ARG A CA 1
ATOM 1306 C C . ARG A 1 166 ? -4.832 -32.25 -26.281 1 88.31 166 ARG A C 1
ATOM 1308 O O . ARG A 1 166 ? -3.832 -32.969 -26.234 1 88.31 166 ARG A O 1
ATOM 1315 N N . LYS A 1 167 ? -4.855 -31.016 -26.203 1 88.06 167 LYS A N 1
ATOM 1316 C CA . LYS A 1 167 ? -3.58 -30.312 -26.094 1 88.06 167 LYS A CA 1
ATOM 1317 C C . LYS A 1 167 ? -2.863 -30.688 -24.797 1 88.06 167 LYS A C 1
ATOM 1319 O O . LYS A 1 167 ? -1.639 -30.828 -24.781 1 88.06 167 LYS A O 1
ATOM 1324 N N . TYR A 1 168 ? -3.631 -30.781 -23.766 1 91.25 168 TYR A N 1
ATOM 1325 C CA . TYR A 1 168 ? -3.057 -31.156 -22.484 1 91.25 168 TYR A CA 1
ATOM 1326 C C . TYR A 1 168 ? -2.445 -32.562 -22.562 1 91.25 168 TYR A C 1
ATOM 1328 O O . TYR A 1 168 ? -1.338 -32.781 -22.062 1 91.25 168 TYR A O 1
ATOM 1336 N N . GLN A 1 169 ? -3.121 -33.469 -23.188 1 87.19 169 GLN A N 1
ATOM 1337 C CA . GLN A 1 169 ? -2.652 -34.844 -23.312 1 87.19 169 GLN A CA 1
ATOM 1338 C C . GLN A 1 169 ? -1.389 -34.906 -24.156 1 87.19 169 GLN A C 1
ATOM 1340 O O . GLN A 1 169 ? -0.498 -35.719 -23.891 1 87.19 169 GLN A O 1
ATOM 1345 N N . GLU A 1 170 ? -1.307 -34.125 -25.078 1 84.94 170 GLU A N 1
ATOM 1346 C CA . GLU A 1 170 ? -0.112 -34.062 -25.922 1 84.94 170 GLU A CA 1
ATOM 1347 C C . GLU A 1 170 ? 1.101 -33.594 -25.125 1 84.94 170 GLU A C 1
ATOM 1349 O O . GLU A 1 170 ? 2.217 -34.062 -25.344 1 84.94 170 GLU A O 1
ATOM 1354 N N . LEU A 1 171 ? 0.878 -32.719 -24.203 1 83.25 171 LEU A N 1
ATOM 1355 C CA . LEU A 1 171 ? 1.955 -32.188 -23.359 1 83.25 171 LEU A CA 1
ATOM 1356 C C . LEU A 1 171 ? 2.428 -33.281 -22.391 1 83.25 171 LEU A C 1
ATOM 1358 O O . LEU A 1 171 ? 3.619 -33.344 -22.078 1 83.25 171 LEU A O 1
ATOM 1362 N N . GLU A 1 172 ? 1.524 -34.031 -21.922 1 77.19 172 GLU A N 1
ATOM 1363 C CA . GLU A 1 172 ? 1.869 -35.094 -20.984 1 77.19 172 GLU A CA 1
ATOM 1364 C C . GLU A 1 172 ? 2.74 -36.156 -21.672 1 77.19 172 GLU A C 1
ATOM 1366 O O . GLU A 1 172 ? 3.678 -36.656 -21.062 1 77.19 172 GLU A O 1
ATOM 1371 N N . TYR A 1 173 ? 2.396 -36.5 -22.859 1 67 173 TYR A N 1
ATOM 1372 C CA . TYR A 1 173 ? 3.107 -37.531 -23.609 1 67 173 TYR A CA 1
ATOM 1373 C C . TYR A 1 173 ? 4.488 -37.031 -24.031 1 67 173 TYR A C 1
ATOM 1375 O O . TYR A 1 173 ? 5.445 -37.812 -24.047 1 67 173 TYR A O 1
ATOM 1383 N N . CYS A 1 174 ? 4.57 -35.844 -24.359 1 58.38 174 CYS A N 1
ATOM 1384 C CA . CYS A 1 174 ? 5.852 -35.312 -24.812 1 58.38 174 CYS A CA 1
ATOM 1385 C C . CYS A 1 174 ? 6.84 -35.219 -23.656 1 58.38 174 CYS A C 1
ATOM 1387 O O . CYS A 1 174 ? 8.047 -35.406 -23.844 1 58.38 174 CYS A O 1
ATOM 1389 N N . GLU A 1 175 ? 6.5 -34.875 -22.516 1 56.69 175 GLU A N 1
ATOM 1390 C CA . GLU A 1 175 ? 7.418 -34.719 -21.391 1 56.69 175 GLU A CA 1
ATOM 1391 C C . GLU A 1 175 ? 7.754 -36.094 -20.781 1 56.69 175 GLU A C 1
ATOM 1393 O O . GLU A 1 175 ? 8.781 -36.25 -20.109 1 56.69 175 GLU A O 1
ATOM 1398 N N . ALA A 1 176 ? 6.891 -37.219 -20.766 1 50.78 176 ALA A N 1
ATOM 1399 C CA . ALA A 1 176 ? 7.188 -38.562 -20.234 1 50.78 176 ALA A CA 1
ATOM 1400 C C . ALA A 1 176 ? 8.172 -39.312 -21.125 1 50.78 176 ALA A C 1
ATOM 1402 O O . ALA A 1 176 ? 8.016 -39.344 -22.344 1 50.78 176 ALA A O 1
ATOM 1403 N N . PRO A 1 177 ? 9.32 -39.625 -20.703 1 46.81 177 PRO A N 1
ATOM 1404 C CA . PRO A 1 177 ? 10.125 -40.562 -21.5 1 46.81 177 PRO A CA 1
ATOM 1405 C C . PRO A 1 177 ? 9.32 -41.75 -21.984 1 46.81 177 PRO A C 1
ATOM 1407 O O . PRO A 1 177 ? 8.352 -42.156 -21.328 1 46.81 177 PRO A O 1
ATOM 1410 N N . LYS A 1 178 ? 9.375 -42.25 -23.25 1 43.81 178 LYS A N 1
ATOM 1411 C CA . LYS A 1 178 ? 8.844 -43.469 -23.844 1 43.81 178 LYS A CA 1
ATOM 1412 C C . LYS A 1 178 ? 8.75 -44.594 -22.828 1 43.81 178 LYS A C 1
ATOM 1414 O O . LYS A 1 178 ? 7.891 -45.469 -22.938 1 43.81 178 LYS A O 1
ATOM 1419 N N . ARG A 1 179 ? 9.609 -44.781 -21.953 1 40.94 179 ARG A N 1
ATOM 1420 C CA . ARG A 1 179 ? 9.758 -45.938 -21.062 1 40.94 179 ARG A CA 1
ATOM 1421 C C . ARG A 1 179 ? 8.688 -45.938 -19.984 1 40.94 179 ARG A C 1
ATOM 1423 O O . ARG A 1 179 ? 8.242 -47 -19.531 1 40.94 179 ARG A O 1
ATOM 1430 N N . LEU A 1 180 ? 8.219 -44.812 -19.438 1 42.5 180 LEU A N 1
ATOM 1431 C CA . LEU A 1 180 ? 7.316 -44.812 -18.297 1 42.5 180 LEU A CA 1
ATOM 1432 C C . LEU A 1 180 ? 5.875 -45.062 -18.734 1 42.5 180 LEU A C 1
ATOM 1434 O O . LEU A 1 180 ? 5.012 -45.375 -17.922 1 42.5 180 LEU A O 1
ATOM 1438 N N . ARG A 1 181 ? 5.473 -44.844 -19.875 1 41.69 181 ARG A N 1
ATOM 1439 C CA . ARG A 1 181 ? 4.152 -45.219 -20.359 1 41.69 181 ARG A CA 1
ATOM 1440 C C . ARG A 1 181 ? 3.932 -46.75 -20.234 1 41.69 181 ARG A C 1
ATOM 1442 O O . ARG A 1 181 ? 2.807 -47.188 -20 1 41.69 181 ARG A O 1
ATOM 1449 N N . LYS A 1 182 ? 4.887 -47.531 -20.531 1 41 182 LYS A N 1
ATOM 1450 C CA . LYS A 1 182 ? 4.777 -48.969 -20.484 1 41 182 LYS A CA 1
ATOM 1451 C C . LYS A 1 182 ? 4.547 -49.469 -19.062 1 41 182 LYS A C 1
ATOM 1453 O O . LYS A 1 182 ? 3.793 -50.406 -18.844 1 41 182 LYS A O 1
ATOM 1458 N N . GLU A 1 183 ? 5.121 -48.875 -18.094 1 41.03 183 GLU A N 1
ATOM 1459 C CA . GLU A 1 183 ? 5.035 -49.375 -16.734 1 41.03 183 GLU A CA 1
ATOM 1460 C C . GLU A 1 183 ? 3.713 -49 -16.078 1 41.03 183 GLU A C 1
ATOM 1462 O O . GLU A 1 183 ? 3.129 -49.781 -15.328 1 41.03 183 GLU A O 1
ATOM 1467 N N . VAL A 1 184 ? 3.176 -47.812 -16.359 1 41.09 184 VAL A N 1
ATOM 1468 C CA . VAL A 1 184 ? 1.917 -47.438 -15.719 1 41.09 184 VAL A CA 1
ATOM 1469 C C . VAL A 1 184 ? 0.756 -48.125 -16.422 1 41.09 184 VAL A C 1
ATOM 1471 O O . VAL A 1 184 ? -0.207 -48.562 -15.766 1 41.09 184 VAL A O 1
ATOM 1474 N N . LEU A 1 185 ? 0.788 -48.25 -17.672 1 37.41 185 LEU A N 1
ATOM 1475 C CA . LEU A 1 185 ? -0.233 -49.062 -18.328 1 37.41 185 LEU A CA 1
ATOM 1476 C C . LEU A 1 185 ? -0.124 -50.5 -17.906 1 37.41 185 LEU A C 1
ATOM 1478 O O . LEU A 1 185 ? -1.06 -51.281 -18.109 1 37.41 185 LEU A O 1
ATOM 1482 N N . ALA A 1 186 ? 1.085 -50.938 -17.5 1 37.41 186 ALA A N 1
ATOM 1483 C CA . ALA A 1 186 ? 1.243 -52.312 -17.031 1 37.41 186 ALA A CA 1
ATOM 1484 C C . ALA A 1 186 ? 0.823 -52.438 -15.578 1 37.41 186 ALA A C 1
ATOM 1486 O O . ALA A 1 186 ? 1.125 -53.438 -14.93 1 37.41 186 ALA A O 1
ATOM 1487 N N . CYS A 1 187 ? 0.353 -51.312 -14.984 1 33.91 187 CYS A N 1
ATOM 1488 C CA . CYS A 1 187 ? -0.185 -51.594 -13.664 1 33.91 187 CYS A CA 1
ATOM 1489 C C . CYS A 1 187 ? -1.274 -52.656 -13.75 1 33.91 187 CYS A C 1
ATOM 1491 O O . CYS A 1 187 ? -2.236 -52.531 -14.508 1 33.91 187 CYS A O 1
ATOM 1493 N N . PRO A 1 188 ? -1.044 -53.75 -13.242 1 33.09 188 PRO A N 1
ATOM 1494 C CA . PRO A 1 188 ? -2.016 -54.844 -13.266 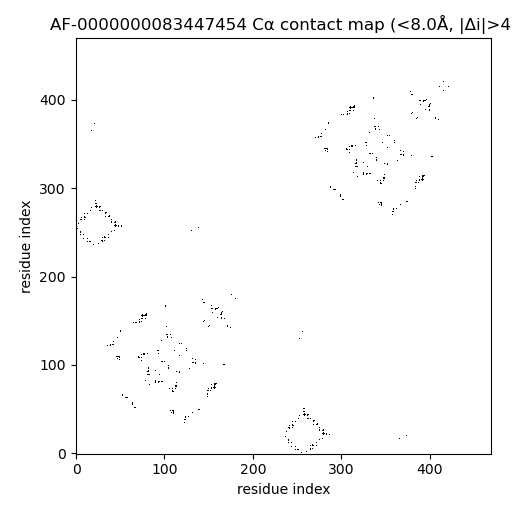1 33.09 188 PRO A CA 1
ATOM 1495 C C . PRO A 1 188 ? -3.396 -54.438 -12.773 1 33.09 188 PRO A C 1
ATOM 1497 O O . PRO A 1 188 ? -3.502 -53.688 -11.797 1 33.09 188 PRO A O 1
ATOM 1500 N N . THR A 1 189 ? -4.348 -54.125 -13.594 1 32 189 THR A N 1
ATOM 1501 C CA . THR A 1 189 ? -5.746 -54.125 -13.172 1 32 189 THR A CA 1
ATOM 1502 C C . THR A 1 189 ? -5.996 -55.188 -12.102 1 32 189 THR A C 1
ATOM 1504 O O . THR A 1 189 ? -5.883 -56.406 -12.375 1 32 189 THR A O 1
ATOM 1507 N N . TYR A 1 190 ? -5.598 -54.875 -10.82 1 29.25 190 TYR A N 1
ATOM 1508 C CA . TYR A 1 190 ? -6.074 -55.781 -9.773 1 29.25 190 TYR A CA 1
ATOM 1509 C C . TYR A 1 190 ? -7.547 -56.094 -9.977 1 29.25 190 TYR A C 1
ATOM 1511 O O . TYR A 1 190 ? -8.406 -55.219 -9.914 1 29.25 190 TYR A O 1
ATOM 1519 N N . GLU A 1 191 ? -7.852 -56.938 -10.836 1 29 191 GLU A N 1
ATOM 1520 C CA . GLU A 1 191 ? -9.141 -57.625 -10.781 1 29 191 GLU A CA 1
ATOM 1521 C C . GLU A 1 191 ? -9.523 -57.969 -9.344 1 29 191 GLU A C 1
ATOM 1523 O O . GLU A 1 191 ? -8.82 -58.719 -8.68 1 29 191 GLU A O 1
ATOM 1528 N N . THR A 1 192 ? -10.047 -56.906 -8.594 1 29.23 192 THR A N 1
ATOM 1529 C CA . THR A 1 192 ? -10.734 -57.188 -7.344 1 29.23 192 THR A CA 1
ATOM 1530 C C . THR A 1 192 ? -11.539 -58.5 -7.461 1 29.23 192 THR A C 1
ATOM 1532 O O . THR A 1 192 ? -12.523 -58.531 -8.195 1 29.23 192 THR A O 1
ATOM 1535 N N . ASP A 1 193 ? -10.852 -59.562 -7.531 1 26.84 193 ASP A N 1
ATOM 1536 C CA . ASP A 1 193 ? -11.516 -60.844 -7.312 1 26.84 193 ASP A CA 1
ATOM 1537 C C . ASP A 1 193 ? -12.375 -60.812 -6.051 1 26.84 193 ASP A C 1
ATOM 1539 O O . ASP A 1 193 ? -11.852 -60.688 -4.941 1 26.84 193 ASP A O 1
ATOM 1543 N N . THR A 1 194 ? -13.484 -60.062 -6.148 1 28.47 194 THR A N 1
ATOM 1544 C CA . THR A 1 194 ? -14.586 -60.094 -5.195 1 28.47 194 THR A CA 1
ATOM 1545 C C . THR A 1 194 ? -14.898 -61.5 -4.754 1 28.47 194 THR A C 1
ATOM 1547 O O . THR A 1 194 ? -15.867 -62.094 -5.215 1 28.47 194 THR A O 1
ATOM 1550 N N . ALA A 1 195 ? -13.906 -62.406 -4.922 1 27.97 195 ALA A N 1
ATOM 1551 C CA . ALA A 1 195 ? -14.367 -63.656 -4.316 1 27.97 195 ALA A CA 1
ATOM 1552 C C . ALA A 1 195 ? -14.672 -63.469 -2.834 1 27.97 195 ALA A C 1
ATOM 1554 O O . ALA A 1 195 ? -13.766 -63.219 -2.033 1 27.97 195 ALA A O 1
ATOM 1555 N N . LEU A 1 196 ? -15.844 -62.812 -2.49 1 25.5 196 LEU A N 1
ATOM 1556 C CA . LEU A 1 196 ? -16.516 -62.844 -1.2 1 25.5 196 LEU A CA 1
ATOM 1557 C C . LEU A 1 196 ? -16.422 -64.188 -0.539 1 25.5 196 LEU A C 1
ATOM 1559 O O . LEU A 1 196 ? -17.062 -65.125 -0.983 1 25.5 196 LEU A O 1
ATOM 1563 N N . ASN A 1 197 ? -15.203 -64.625 -0.225 1 24.72 197 ASN A N 1
ATOM 1564 C CA . ASN A 1 197 ? -15.102 -65.812 0.558 1 24.72 197 ASN A CA 1
ATOM 1565 C C . ASN A 1 197 ? -16 -65.812 1.786 1 24.72 197 ASN A C 1
ATOM 1567 O O . ASN A 1 197 ? -15.961 -64.812 2.559 1 24.72 197 ASN A O 1
ATOM 1571 N N . SER A 1 198 ? -17.141 -66.5 1.758 1 25.67 198 SER A N 1
ATOM 1572 C CA . SER A 1 198 ? -18.141 -66.812 2.76 1 25.67 198 SER A CA 1
ATOM 1573 C C . SER A 1 198 ? -17.484 -67.312 4.039 1 25.67 198 SER A C 1
ATOM 1575 O O . SER A 1 198 ? -16.938 -68.438 4.062 1 25.67 198 SER A O 1
ATOM 1577 N N . PHE A 1 199 ? -16.766 -66.5 4.66 1 24.12 199 PHE A N 1
ATOM 1578 C CA . PHE A 1 199 ? -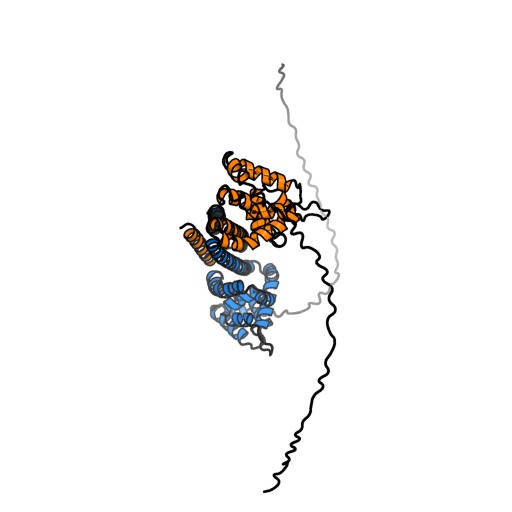16.109 -66.812 5.914 1 24.12 199 PHE A CA 1
ATOM 1579 C C . PHE A 1 199 ? -17.094 -67.375 6.922 1 24.12 199 PHE A C 1
ATOM 1581 O O . PHE A 1 199 ? -17.969 -66.625 7.41 1 24.12 199 PHE A O 1
ATOM 1588 N N . ASP A 1 200 ? -17.438 -68.688 6.824 1 21.88 200 ASP A N 1
ATOM 1589 C CA . ASP A 1 200 ? -18.188 -69.438 7.809 1 21.88 200 ASP A CA 1
ATOM 1590 C C . ASP A 1 200 ? -17.562 -69.312 9.195 1 21.88 200 ASP A C 1
ATOM 1592 O O . ASP A 1 200 ? -16.375 -69.625 9.367 1 21.88 200 ASP A O 1
ATOM 1596 N N . ILE A 1 201 ? -18.094 -68.5 9.938 1 24.03 201 ILE A N 1
ATOM 1597 C CA . ILE A 1 201 ? -17.812 -68.25 11.352 1 24.03 201 ILE A CA 1
ATOM 1598 C C . ILE A 1 201 ? -17.906 -69.562 12.141 1 24.03 201 ILE A C 1
ATOM 1600 O O . ILE A 1 201 ? -18.266 -69.562 13.32 1 24.03 201 ILE A O 1
ATOM 1604 N N . ALA A 1 202 ? -17.359 -70.75 11.602 1 20.39 202 ALA A N 1
ATOM 1605 C CA . ALA A 1 202 ? -17.75 -71.75 12.578 1 20.39 202 ALA A CA 1
ATOM 1606 C C . ALA A 1 202 ? -17.125 -71.438 13.945 1 20.39 202 ALA A C 1
ATOM 1608 O O . ALA A 1 202 ? -15.984 -71 14.023 1 20.39 202 ALA A O 1
ATOM 1609 N N . PRO A 1 203 ? -17.953 -71.562 14.984 1 23.45 203 PRO A N 1
ATOM 1610 C CA . PRO A 1 203 ? -17.812 -71.312 16.422 1 23.45 203 PRO A CA 1
ATOM 1611 C C . PRO A 1 203 ? -16.797 -72.188 17.094 1 23.45 203 PRO A C 1
ATOM 1613 O O . PRO A 1 203 ? -16.625 -72.125 18.312 1 23.45 203 PRO A O 1
ATOM 1616 N N . HIS A 1 204 ? -15.789 -72.875 16.25 1 17.53 204 HIS A N 1
ATOM 1617 C CA . HIS A 1 204 ? -15.375 -74 17.062 1 17.53 204 HIS A CA 1
ATOM 1618 C C . HIS A 1 204 ? -14.977 -73.562 18.469 1 17.53 204 HIS A C 1
ATOM 1620 O O . HIS A 1 204 ? -14.656 -72.375 18.672 1 17.53 204 HIS A O 1
ATOM 1626 N N . VAL A 1 205 ? -14.32 -74.75 19.016 1 18.16 205 VAL A N 1
ATOM 1627 C CA . VAL A 1 205 ? -14.391 -75.5 20.25 1 18.16 205 VAL A CA 1
ATOM 1628 C C . VAL A 1 205 ? -13.492 -74.875 21.312 1 18.16 205 VAL A C 1
ATOM 1630 O O . VAL A 1 205 ? -13.945 -74.625 22.438 1 18.16 205 VAL A O 1
ATOM 1633 N N . ASP A 1 206 ? -12.312 -75.625 21.328 1 16.89 206 ASP A N 1
ATOM 1634 C CA . ASP A 1 206 ? -11.945 -76.375 22.516 1 16.89 206 ASP A CA 1
ATOM 1635 C C . ASP A 1 206 ? -11.328 -75.5 23.578 1 16.89 206 ASP A C 1
ATOM 1637 O O . ASP A 1 206 ? -10.922 -74.375 23.281 1 16.89 206 ASP A O 1
ATOM 1641 N N . SER A 1 207 ? -10.453 -76.375 24.297 1 15.95 207 SER A N 1
ATOM 1642 C CA . SER A 1 207 ? -10.273 -76.75 25.703 1 15.95 207 SER A CA 1
ATOM 1643 C C . SER A 1 207 ? -9.273 -75.812 26.375 1 15.95 207 SER A C 1
ATOM 1645 O O . SER A 1 207 ? -9.523 -75.312 27.484 1 15.95 207 SER A O 1
ATOM 1647 N N . SER A 1 208 ? -8.039 -76.125 25.984 1 16.11 208 SER A N 1
ATOM 1648 C CA . SER A 1 208 ? -7.148 -76.625 27.031 1 16.11 208 SER A CA 1
ATOM 1649 C C . SER A 1 208 ? -6.68 -75.438 27.938 1 16.11 208 SER A C 1
ATOM 1651 O O . SER A 1 208 ? -6.562 -74.312 27.5 1 16.11 208 SER A O 1
ATOM 1653 N N . LYS A 1 209 ? -6.469 -76.125 29.172 1 16.61 209 LYS A N 1
ATOM 1654 C CA . LYS A 1 209 ? -6.34 -75.688 30.562 1 16.61 209 LYS A CA 1
ATOM 1655 C C . LYS A 1 209 ? -5.074 -74.812 30.75 1 16.61 209 LYS A C 1
ATOM 1657 O O . LYS A 1 209 ? -5.008 -74 31.656 1 16.61 209 LYS A O 1
ATOM 1662 N N . ASN A 1 210 ? -3.912 -75.438 30 1 17.12 210 ASN A N 1
ATOM 1663 C CA . ASN A 1 210 ? -2.865 -75.75 30.984 1 17.12 210 ASN A CA 1
ATOM 1664 C C . ASN A 1 210 ? -2.428 -74.438 31.703 1 17.12 210 ASN A C 1
ATOM 1666 O O . ASN A 1 210 ? -2.582 -73.375 31.172 1 17.12 210 ASN A O 1
ATOM 1670 N N . THR A 1 211 ? -1.51 -75 32.625 1 15.64 211 THR A N 1
ATOM 1671 C CA . THR A 1 211 ? -1.155 -74.812 34.031 1 15.64 211 THR A CA 1
ATOM 1672 C C . THR A 1 211 ? -0.276 -73.562 34.188 1 15.64 211 THR A C 1
ATOM 1674 O O . THR A 1 211 ? -0.502 -72.75 35.062 1 15.64 211 THR A O 1
ATOM 1677 N N . CYS A 1 212 ? 1.029 -73.875 33.625 1 16.77 212 CYS A N 1
ATOM 1678 C CA . CYS A 1 212 ? 2.006 -74 34.719 1 16.77 212 CYS A CA 1
ATOM 1679 C C . CYS A 1 212 ? 2.299 -72.625 35.312 1 16.77 212 CYS A C 1
ATOM 1681 O O . CYS A 1 212 ? 2.072 -71.625 34.656 1 16.77 212 CYS A O 1
ATOM 1683 N N . SER A 1 213 ? 3.457 -72.875 35.938 1 16.61 213 SER A N 1
ATOM 1684 C CA . SER A 1 213 ? 4.09 -72.75 37.25 1 16.61 213 SER A CA 1
ATOM 1685 C C . SER A 1 213 ? 4.641 -71.375 37.5 1 16.61 213 SER A C 1
ATOM 1687 O O . SER A 1 213 ? 4.723 -70.562 36.562 1 16.61 213 SER A O 1
ATOM 1689 N N . GLU A 1 214 ? 5.961 -71.562 37.75 1 17.66 214 GLU A N 1
ATOM 1690 C CA . GLU A 1 214 ? 6.609 -71.25 39.031 1 17.66 214 GLU A CA 1
ATOM 1691 C C . GLU A 1 214 ? 6.965 -69.75 39.156 1 17.66 214 GLU A C 1
ATOM 1693 O O . GLU A 1 214 ? 7.047 -69.062 38.156 1 17.66 214 GLU A O 1
ATOM 1698 N N . GLN A 1 215 ? 7.797 -69.688 40.25 1 14.95 215 GLN A N 1
ATOM 1699 C CA . GLN A 1 215 ? 7.977 -69 41.5 1 14.95 215 GLN A CA 1
ATOM 1700 C C . GLN A 1 215 ? 8.859 -67.75 41.344 1 14.95 215 GLN A C 1
ATOM 1702 O O . GLN A 1 215 ? 8.703 -66.75 42.062 1 14.95 215 GLN A O 1
ATOM 1707 N N . VAL A 1 216 ? 9.828 -68 40.406 1 16.05 216 VAL A N 1
ATOM 1708 C CA . VAL A 1 216 ? 11.109 -67.688 41.031 1 16.05 216 VAL A CA 1
ATOM 1709 C C . VAL A 1 216 ? 11.125 -66.25 41.562 1 16.05 216 VAL A C 1
ATOM 1711 O O . VAL A 1 216 ? 10.695 -65.312 40.875 1 16.05 216 VAL A O 1
ATOM 1714 N N . LYS A 1 217 ? 11.789 -66.375 42.875 1 16.19 217 LYS A N 1
ATOM 1715 C CA . LYS A 1 217 ? 11.945 -65.75 44.156 1 16.19 217 LYS A CA 1
ATOM 1716 C C . LYS A 1 217 ? 12.625 -64.375 44.031 1 16.19 217 LYS A C 1
ATOM 1718 O O . LYS A 1 217 ? 12.195 -63.406 44.656 1 16.19 217 LYS A O 1
ATOM 1723 N N . SER A 1 218 ? 14 -64.5 43.625 1 15.47 218 SER A N 1
ATOM 1724 C CA . SER A 1 218 ? 15.047 -64.25 44.594 1 15.47 218 SER A CA 1
ATOM 1725 C C . SER A 1 218 ? 15.133 -62.75 44.969 1 15.47 218 SER A C 1
ATOM 1727 O O . SER A 1 218 ? 14.734 -61.906 44.156 1 15.47 218 SER A O 1
ATOM 1729 N N . ASP A 1 219 ? 16.094 -62.531 46.062 1 14.43 219 ASP A N 1
ATOM 1730 C CA . ASP A 1 219 ? 16.391 -62 47.375 1 14.43 219 ASP A CA 1
ATOM 1731 C C . ASP A 1 219 ? 16.844 -60.531 47.25 1 14.43 219 ASP A C 1
ATOM 1733 O O . ASP A 1 219 ? 16.453 -59.688 48.062 1 14.43 219 ASP A O 1
ATOM 1737 N N . PHE A 1 220 ? 18.219 -60.312 46.75 1 16.03 220 PHE A N 1
ATOM 1738 C CA . PHE A 1 220 ? 19.297 -59.906 47.625 1 16.03 220 PHE A CA 1
ATOM 1739 C C . PHE A 1 220 ? 19.094 -58.469 48.094 1 16.03 220 PHE A C 1
ATOM 1741 O O . PHE A 1 220 ? 18.547 -57.656 47.375 1 16.03 220 PHE A O 1
ATOM 1748 N N . VAL A 1 221 ? 19.906 -58.094 49.312 1 15.49 221 VAL A N 1
ATOM 1749 C CA . VAL A 1 221 ? 20.125 -57.625 50.656 1 15.49 221 VAL A CA 1
ATOM 1750 C C . VAL A 1 221 ? 20.344 -56.094 50.625 1 15.49 221 VAL A C 1
ATOM 1752 O O . VAL A 1 221 ? 19.656 -55.344 51.312 1 15.49 221 VAL A O 1
ATOM 1755 N N . THR A 1 222 ? 21.688 -55.719 51.094 1 15.22 222 THR A N 1
ATOM 1756 C CA . THR A 1 222 ? 22.188 -55.219 52.375 1 15.22 222 THR A CA 1
ATOM 1757 C C . THR A 1 222 ? 22.172 -53.688 52.406 1 15.22 222 THR A C 1
ATOM 1759 O O . THR A 1 222 ? 22.109 -53.031 51.344 1 15.22 222 THR A O 1
ATOM 1762 N N . SER A 1 223 ? 23.219 -53.094 53.406 1 14.01 223 SER A N 1
ATOM 1763 C CA . SER A 1 223 ? 23.328 -52.312 54.625 1 14.01 223 SER A CA 1
ATOM 1764 C C . SER A 1 223 ? 23.625 -50.844 54.344 1 14.01 223 SER A C 1
ATOM 1766 O O . SER A 1 223 ? 23.031 -49.969 54.969 1 14.01 223 SER A O 1
ATOM 1768 N N . ALA A 1 224 ? 24.844 -50.438 53.844 1 15 224 ALA A N 1
ATOM 1769 C CA . ALA A 1 224 ? 25.781 -49.812 54.75 1 15 224 ALA A CA 1
ATOM 1770 C C . ALA A 1 224 ? 25.391 -48.375 55.031 1 15 224 ALA A C 1
ATOM 1772 O O . ALA A 1 224 ? 24.641 -47.75 54.281 1 15 224 ALA A O 1
ATOM 1773 N N . GLY A 1 225 ? 26.5 -47.656 55.688 1 14.09 225 GLY A N 1
ATOM 1774 C CA . GLY A 1 225 ? 27 -46.875 56.812 1 14.09 225 GLY A CA 1
ATOM 1775 C C . GLY A 1 225 ? 26.703 -45.406 56.719 1 14.09 225 GLY A C 1
ATOM 1776 O O . GLY A 1 225 ? 26.25 -44.938 55.656 1 14.09 225 GLY A O 1
ATOM 1777 N N . LYS A 1 226 ? 27.844 -44.594 57.438 1 15.73 226 LYS A N 1
ATOM 1778 C CA . LYS A 1 226 ? 28.094 -43.656 58.531 1 15.73 226 LYS A CA 1
ATOM 1779 C C . LYS A 1 226 ? 27.828 -42.219 58.125 1 15.73 226 LYS A C 1
ATOM 1781 O O . LYS A 1 226 ? 27.094 -41.5 58.781 1 15.73 226 LYS A O 1
ATOM 1786 N N . HIS A 1 227 ? 29.047 -41.344 58.094 1 15.8 227 HIS A N 1
ATOM 1787 C CA . HIS A 1 227 ? 29.562 -40.5 59.156 1 15.8 227 HIS A CA 1
ATOM 1788 C C . HIS A 1 227 ? 29.031 -39.094 59.062 1 15.8 227 HIS A C 1
ATOM 1790 O O . HIS A 1 227 ? 28.453 -38.562 60 1 15.8 227 HIS A O 1
ATOM 1796 N N . THR A 1 228 ? 30.094 -38.156 59.125 1 17.09 228 THR A N 1
ATOM 1797 C CA . THR A 1 228 ? 30.578 -37.281 60.188 1 17.09 228 THR A CA 1
ATOM 1798 C C . THR A 1 228 ? 29.891 -35.906 60.125 1 17.09 228 THR A C 1
ATOM 1800 O O . THR A 1 228 ? 29.297 -35.562 59.094 1 17.09 228 THR A O 1
ATOM 1803 N N . THR A 1 229 ? 30.781 -34.938 60.625 1 16.48 229 THR A N 1
ATOM 1804 C CA . THR A 1 229 ? 30.984 -33.969 61.719 1 16.48 229 THR A CA 1
ATOM 1805 C C . THR A 1 229 ? 30.547 -32.562 61.281 1 16.48 229 THR A C 1
ATOM 1807 O O . THR A 1 229 ? 30.109 -31.766 62.125 1 16.48 229 THR A O 1
ATOM 1810 N N . PHE A 1 230 ? 30.922 -32.062 60.125 1 19 230 PHE A N 1
ATOM 1811 C CA . PHE A 1 230 ? 31.578 -30.828 60.5 1 19 230 PHE A CA 1
ATOM 1812 C C . PHE A 1 230 ? 30.609 -29.891 61.219 1 19 230 PHE A C 1
ATOM 1814 O O . PHE A 1 230 ? 29.438 -29.797 60.844 1 19 230 PHE A O 1
ATOM 1821 N N . THR A 1 231 ? 31.109 -29.391 62.469 1 17.8 231 THR A N 1
ATOM 1822 C CA . THR A 1 231 ? 31.031 -28.609 63.719 1 17.8 231 THR A CA 1
ATOM 1823 C C . THR A 1 231 ? 30.297 -27.297 63.469 1 17.8 231 THR A C 1
ATOM 1825 O O . THR A 1 231 ? 30.094 -26.891 62.344 1 17.8 231 THR A O 1
ATOM 1828 N N . PRO A 1 232 ? 30.969 -26.312 64.312 1 20.03 232 PRO A N 1
ATOM 1829 C CA . PRO A 1 232 ? 30.562 -25.359 65.312 1 20.03 232 PRO A CA 1
ATOM 1830 C C . PRO A 1 232 ? 30 -24.078 64.75 1 20.03 232 PRO A C 1
ATOM 1832 O O . PRO A 1 232 ? 28.984 -23.562 65.25 1 20.03 232 PRO A O 1
ATOM 1835 N N . LYS A 1 233 ? 31 -23.359 64 1 20.58 233 LYS A N 1
ATOM 1836 C CA . LYS A 1 233 ? 31.562 -22.203 64.688 1 20.58 233 LYS A CA 1
ATOM 1837 C C . LYS A 1 233 ? 30.562 -21.047 64.75 1 20.58 233 LYS A C 1
ATOM 1839 O O . LYS A 1 233 ? 29.781 -20.859 63.844 1 20.58 233 LYS A O 1
ATOM 1844 N N . PHE A 1 234 ? 30.859 -20.016 65.562 1 20.7 234 PHE A N 1
ATOM 1845 C CA . PHE A 1 234 ? 30.312 -19.016 66.5 1 20.7 234 PHE A CA 1
ATOM 1846 C C . PHE A 1 234 ? 29.375 -18.062 65.75 1 20.7 234 PHE A C 1
ATOM 1848 O O . PHE A 1 234 ? 28.219 -17.891 66.125 1 20.7 234 PHE A O 1
ATOM 1855 N N . LEU A 1 235 ? 30.094 -16.797 65.438 1 21.97 235 LEU A N 1
ATOM 1856 C CA . LEU A 1 235 ? 29.781 -15.5 66 1 21.97 235 LEU A CA 1
ATOM 1857 C C . LEU A 1 235 ? 28.641 -14.82 65.25 1 21.97 235 LEU A C 1
ATOM 1859 O O . LEU A 1 235 ? 28.578 -14.875 64.062 1 21.97 235 LEU A O 1
ATOM 1863 N N . MET B 1 1 ? 18.062 15.281 -7.402 1 60.78 1 MET B N 1
ATOM 1864 C CA . MET B 1 1 ? 19.047 14.258 -7.066 1 60.78 1 MET B CA 1
ATOM 1865 C C . MET B 1 1 ? 18.453 13.227 -6.105 1 60.78 1 MET B C 1
ATOM 1867 O O . MET B 1 1 ? 18.453 12.031 -6.387 1 60.78 1 MET B O 1
ATOM 1871 N N . GLN B 1 2 ? 17.688 13.695 -5.051 1 78.56 2 GLN B N 1
ATOM 1872 C CA . GLN B 1 2 ? 17.219 12.781 -4.016 1 78.56 2 GLN B CA 1
ATOM 1873 C C . GLN B 1 2 ? 16.031 11.945 -4.512 1 78.56 2 GLN B C 1
ATOM 1875 O O . GLN B 1 2 ? 16 10.727 -4.297 1 78.56 2 GLN B O 1
ATOM 1880 N N . ILE B 1 3 ? 15.359 12.508 -5.516 1 85.56 3 ILE B N 1
ATOM 1881 C CA . ILE B 1 3 ? 14.188 11.789 -6.016 1 85.56 3 ILE B CA 1
ATOM 1882 C C . ILE B 1 3 ? 14.633 10.695 -6.984 1 85.56 3 ILE B C 1
ATOM 1884 O O . ILE B 1 3 ? 14.031 9.617 -7.02 1 85.56 3 ILE B O 1
ATOM 1888 N N . ASP B 1 4 ? 15.641 10.969 -7.727 1 89.12 4 ASP B N 1
ATOM 1889 C CA . ASP B 1 4 ? 16.109 9.992 -8.711 1 89.12 4 ASP B CA 1
ATOM 1890 C C . ASP B 1 4 ? 16.625 8.727 -8.023 1 89.12 4 ASP B C 1
ATOM 1892 O O . ASP B 1 4 ? 16.375 7.617 -8.508 1 89.12 4 ASP B O 1
ATOM 1896 N N . HIS B 1 5 ? 17.281 9.023 -6.949 1 92.44 5 HIS B N 1
ATOM 1897 C CA . HIS B 1 5 ? 17.797 7.883 -6.203 1 92.44 5 HIS B CA 1
ATOM 1898 C C . HIS B 1 5 ? 16.672 7.043 -5.621 1 92.44 5 HIS B C 1
ATOM 1900 O O . HIS B 1 5 ? 16.703 5.812 -5.691 1 92.44 5 HIS B O 1
ATOM 1906 N N . LEU B 1 6 ? 15.648 7.676 -5.102 1 94.75 6 LEU B N 1
ATOM 1907 C CA . LEU B 1 6 ? 14.508 6.969 -4.527 1 94.75 6 LEU B CA 1
ATOM 1908 C C . LEU B 1 6 ? 13.734 6.215 -5.605 1 94.75 6 LEU B C 1
ATOM 1910 O O . LEU B 1 6 ? 13.344 5.062 -5.402 1 94.75 6 LEU B O 1
ATOM 1914 N N . SER B 1 7 ? 13.617 6.859 -6.699 1 95.38 7 SER B N 1
ATOM 1915 C CA . SER B 1 7 ? 12.93 6.254 -7.828 1 95.38 7 SER B CA 1
ATOM 1916 C C . SER B 1 7 ? 13.672 5.027 -8.344 1 95.38 7 SER B C 1
ATOM 1918 O O . SER B 1 7 ? 13.062 4 -8.641 1 95.38 7 SER B O 1
ATOM 1920 N N . ARG B 1 8 ? 14.93 5.137 -8.492 1 94.81 8 ARG B N 1
ATOM 1921 C CA . ARG B 1 8 ? 15.766 4.031 -8.961 1 94.81 8 ARG B CA 1
ATOM 1922 C C . ARG B 1 8 ? 15.727 2.865 -7.973 1 94.81 8 ARG B C 1
ATOM 1924 O O . ARG B 1 8 ? 15.727 1.702 -8.383 1 94.81 8 ARG B O 1
ATOM 1931 N N . ASN B 1 9 ? 15.75 3.205 -6.715 1 93.81 9 ASN B N 1
ATOM 1932 C CA . ASN B 1 9 ? 15.695 2.158 -5.699 1 93.81 9 ASN B CA 1
ATOM 1933 C C . ASN B 1 9 ? 14.391 1.376 -5.77 1 93.81 9 ASN B C 1
ATOM 1935 O O . ASN B 1 9 ? 14.383 0.159 -5.574 1 93.81 9 ASN B O 1
ATOM 1939 N N . LEU B 1 10 ? 13.312 2.057 -6.039 1 95.62 10 LEU B N 1
ATOM 1940 C CA . LEU B 1 10 ? 12.023 1.379 -6.18 1 95.62 10 LEU B CA 1
ATOM 1941 C C . LEU B 1 10 ? 12.008 0.5 -7.426 1 95.62 10 LEU B C 1
ATOM 1943 O O . LEU B 1 10 ? 11.477 -0.611 -7.402 1 95.62 10 LEU B O 1
ATOM 1947 N N . ASP B 1 11 ? 12.602 0.994 -8.492 1 95.25 11 ASP B N 1
ATOM 1948 C CA . ASP B 1 11 ? 12.695 0.2 -9.719 1 95.25 11 ASP B CA 1
ATOM 1949 C C . ASP B 1 11 ? 13.523 -1.064 -9.484 1 95.25 11 ASP B C 1
ATOM 1951 O O . ASP B 1 11 ? 13.172 -2.139 -9.977 1 95.25 11 ASP B O 1
ATOM 1955 N N . LEU B 1 12 ? 14.586 -0.848 -8.812 1 94.19 12 LEU B N 1
ATOM 1956 C CA . LEU B 1 12 ? 15.461 -1.981 -8.516 1 94.19 12 LEU B CA 1
ATOM 1957 C C . LEU B 1 12 ? 14.734 -3.008 -7.645 1 94.19 12 LEU B C 1
ATOM 1959 O O . LEU B 1 12 ? 14.891 -4.215 -7.844 1 94.19 12 LEU B O 1
ATOM 1963 N N . LEU B 1 13 ? 13.961 -2.555 -6.703 1 95.12 13 LEU B N 1
ATOM 1964 C CA . LEU B 1 13 ? 13.195 -3.449 -5.844 1 95.12 13 LEU B CA 1
ATOM 1965 C C . LEU B 1 13 ? 12.172 -4.242 -6.656 1 95.12 13 LEU B C 1
ATOM 1967 O O . LEU B 1 13 ? 12.008 -5.445 -6.441 1 95.12 13 LEU B O 1
ATOM 1971 N N . GLU B 1 14 ? 11.516 -3.57 -7.516 1 94.5 14 GLU B N 1
ATOM 1972 C CA . GLU B 1 14 ? 10.539 -4.219 -8.391 1 94.5 14 GLU B CA 1
ATOM 1973 C C . GLU B 1 14 ? 11.188 -5.332 -9.211 1 94.5 14 GLU B C 1
ATOM 1975 O O . GLU B 1 14 ? 10.641 -6.43 -9.32 1 94.5 14 GLU B O 1
ATOM 1980 N N . GLN B 1 15 ? 12.289 -5.043 -9.781 1 94.12 15 GLN B N 1
ATOM 1981 C CA . GLN B 1 15 ? 13.008 -6.02 -10.594 1 94.12 15 GLN B CA 1
ATOM 1982 C C . GLN B 1 15 ? 13.484 -7.195 -9.75 1 94.12 15 GLN B C 1
ATOM 1984 O O . GLN B 1 15 ? 13.375 -8.352 -10.172 1 94.12 15 GLN B O 1
ATOM 1989 N N . GLN B 1 16 ? 14.023 -6.891 -8.617 1 94.31 16 GLN B N 1
ATOM 1990 C CA . GLN B 1 16 ? 14.555 -7.938 -7.758 1 94.31 16 GLN B CA 1
ATOM 1991 C C . GLN B 1 16 ? 13.453 -8.867 -7.262 1 94.31 16 GLN B C 1
ATOM 1993 O O . GLN B 1 16 ? 13.641 -10.078 -7.188 1 94.31 16 GLN B O 1
ATOM 1998 N N . VAL B 1 17 ? 12.336 -8.266 -6.934 1 94.5 17 VAL B N 1
ATOM 1999 C CA . VAL B 1 17 ? 11.203 -9.062 -6.465 1 94.5 17 VAL B CA 1
ATOM 2000 C C . VAL B 1 17 ? 10.742 -10.008 -7.57 1 94.5 17 VAL B C 1
ATOM 2002 O O . VAL B 1 17 ? 10.367 -11.148 -7.301 1 94.5 17 VAL B O 1
ATOM 2005 N N . GLN B 1 18 ? 10.844 -9.531 -8.758 1 91.19 18 GLN B N 1
ATOM 2006 C CA . GLN B 1 18 ? 10.398 -10.312 -9.906 1 91.19 18 GLN B CA 1
ATOM 2007 C C . GLN B 1 18 ? 11.352 -11.469 -10.195 1 91.19 18 GLN B C 1
ATOM 2009 O O . GLN B 1 18 ? 10.93 -12.523 -10.672 1 91.19 18 GLN B O 1
ATOM 2014 N N . THR B 1 19 ? 12.539 -11.242 -9.93 1 90.31 19 THR B N 1
ATOM 2015 C CA . THR B 1 19 ? 13.547 -12.195 -10.398 1 90.31 19 THR B CA 1
ATOM 2016 C C . THR B 1 19 ? 13.977 -13.125 -9.266 1 90.31 19 THR B C 1
ATOM 2018 O O . THR B 1 19 ? 14.609 -14.148 -9.508 1 90.31 19 THR B O 1
ATOM 2021 N N . THR B 1 20 ? 13.672 -12.797 -8.078 1 90.81 20 THR B N 1
ATOM 2022 C CA . THR B 1 20 ? 14.062 -13.617 -6.93 1 90.81 20 THR B CA 1
ATOM 2023 C C . THR B 1 20 ? 12.953 -14.602 -6.574 1 90.81 20 THR B C 1
ATOM 2025 O O . THR B 1 20 ? 11.773 -14.242 -6.578 1 90.81 20 THR B O 1
ATOM 2028 N N . ASN B 1 21 ? 13.367 -15.891 -6.359 1 90.31 21 ASN B N 1
ATOM 2029 C CA . ASN B 1 21 ? 12.406 -16.891 -5.906 1 90.31 21 ASN B CA 1
ATOM 2030 C C . ASN B 1 21 ? 12.086 -16.719 -4.422 1 90.31 21 ASN B C 1
ATOM 2032 O O . ASN B 1 21 ? 12.766 -17.281 -3.568 1 90.31 21 ASN B O 1
ATOM 2036 N N . LEU B 1 22 ? 11.039 -16.047 -4.195 1 93.81 22 LEU B N 1
ATOM 2037 C CA . LEU B 1 22 ? 10.656 -15.75 -2.82 1 93.81 22 LEU B CA 1
ATOM 2038 C C . LEU B 1 22 ? 9.5 -16.641 -2.379 1 93.81 22 LEU B C 1
ATOM 2040 O O . LEU B 1 22 ? 8.609 -16.953 -3.174 1 93.81 22 LEU B O 1
ATOM 2044 N N . HIS B 1 23 ? 9.586 -16.984 -1.103 1 94.69 23 HIS B N 1
ATOM 2045 C CA . HIS B 1 23 ? 8.469 -17.719 -0.512 1 94.69 23 HIS B CA 1
ATOM 2046 C C . HIS B 1 23 ? 7.285 -16.812 -0.246 1 94.69 23 HIS B C 1
ATOM 2048 O O . HIS B 1 23 ? 7.453 -15.594 -0.091 1 94.69 23 HIS B O 1
ATOM 2054 N N . SER B 1 24 ? 6.125 -17.438 -0.153 1 95.75 24 SER B N 1
ATOM 2055 C CA . SER B 1 24 ? 4.891 -16.688 0.065 1 95.75 24 SER B CA 1
ATOM 2056 C C . SER B 1 24 ? 4.949 -15.891 1.362 1 95.75 24 SER B C 1
ATOM 2058 O O . SER B 1 24 ? 4.438 -14.773 1.433 1 95.75 24 SER B O 1
ATOM 2060 N N . THR B 1 25 ? 5.602 -16.453 2.361 1 95.25 25 THR B N 1
ATOM 2061 C CA . THR B 1 25 ? 5.703 -15.781 3.646 1 95.25 25 THR B CA 1
ATOM 2062 C C . THR B 1 25 ? 6.59 -14.539 3.537 1 95.25 25 THR B C 1
ATOM 2064 O O . THR B 1 25 ? 6.328 -13.523 4.18 1 95.25 25 THR B O 1
ATOM 2067 N N . ASP B 1 26 ? 7.676 -14.711 2.75 1 95.88 26 ASP B N 1
ATOM 2068 C CA . ASP B 1 26 ? 8.555 -13.57 2.508 1 95.88 26 ASP B CA 1
ATOM 2069 C C . ASP B 1 26 ? 7.828 -12.477 1.728 1 95.88 26 ASP B C 1
ATOM 2071 O O . ASP B 1 26 ? 7.973 -11.289 2.029 1 95.88 26 ASP B O 1
ATOM 2075 N N . LEU B 1 27 ? 7.051 -12.891 0.796 1 97.06 27 LEU B N 1
ATOM 2076 C CA . LEU B 1 27 ? 6.293 -11.945 -0.017 1 97.06 27 LEU B CA 1
ATOM 2077 C C . LEU B 1 27 ? 5.238 -11.227 0.819 1 97.06 27 LEU B C 1
ATOM 2079 O O . LEU B 1 27 ? 4.965 -10.047 0.601 1 97.06 27 LEU B O 1
ATOM 2083 N N . GLN B 1 28 ? 4.688 -11.914 1.76 1 96.69 28 GLN B N 1
ATOM 2084 C CA . GLN B 1 28 ? 3.732 -11.305 2.676 1 96.69 28 GLN B CA 1
ATOM 2085 C C . GLN B 1 28 ? 4.395 -10.203 3.504 1 96.69 28 GLN B C 1
ATOM 2087 O O . GLN B 1 28 ? 3.814 -9.133 3.701 1 96.69 28 GLN B O 1
ATOM 2092 N N . LYS B 1 29 ? 5.535 -10.469 3.988 1 95.69 29 LYS B N 1
ATOM 2093 C CA . LYS B 1 29 ? 6.277 -9.477 4.77 1 95.69 29 LYS B CA 1
ATOM 2094 C C . LYS B 1 29 ? 6.609 -8.25 3.926 1 95.69 29 LYS B C 1
ATOM 2096 O O . LYS B 1 29 ? 6.484 -7.117 4.395 1 95.69 29 LYS B O 1
ATOM 2101 N N . LEU B 1 30 ? 7.066 -8.508 2.758 1 97.06 30 LEU B N 1
ATOM 2102 C CA . LEU B 1 30 ? 7.391 -7.398 1.865 1 97.06 30 LEU B CA 1
ATOM 2103 C C . LEU B 1 30 ? 6.145 -6.582 1.539 1 97.06 30 LEU B C 1
ATOM 2105 O O . LEU B 1 30 ? 6.211 -5.355 1.439 1 97.06 30 LEU B O 1
ATOM 2109 N N . LYS B 1 31 ? 5.02 -7.262 1.321 1 96.69 31 LYS B N 1
ATOM 2110 C CA . LYS B 1 31 ? 3.76 -6.586 1.033 1 96.69 31 LYS B CA 1
ATOM 2111 C C . LYS B 1 31 ? 3.354 -5.668 2.184 1 96.69 31 LYS B C 1
ATOM 2113 O O . LYS B 1 31 ? 2.869 -4.555 1.956 1 96.69 31 LYS B O 1
ATOM 2118 N N . GLU B 1 32 ? 3.512 -6.09 3.4 1 95.44 32 GLU B N 1
ATOM 2119 C CA . GLU B 1 32 ? 3.203 -5.273 4.566 1 95.44 32 GLU B CA 1
ATOM 2120 C C . GLU B 1 32 ? 4.047 -4.004 4.59 1 95.44 32 GLU B C 1
ATOM 2122 O O . GLU B 1 32 ? 3.535 -2.914 4.855 1 95.44 32 GLU B O 1
ATOM 2127 N N . LYS B 1 33 ? 5.301 -4.176 4.336 1 95.69 33 LYS B N 1
ATOM 2128 C CA . LYS B 1 33 ? 6.199 -3.023 4.309 1 95.69 33 LYS B CA 1
ATOM 2129 C C . LYS B 1 33 ? 5.855 -2.086 3.156 1 95.69 33 LYS B C 1
ATOM 2131 O O . LYS B 1 33 ? 5.898 -0.864 3.309 1 95.69 33 LYS B O 1
ATOM 2136 N N . ALA B 1 34 ? 5.574 -2.648 2.027 1 96.38 34 ALA B N 1
ATOM 2137 C CA . ALA B 1 34 ? 5.188 -1.84 0.875 1 96.38 34 ALA B CA 1
ATOM 2138 C C . ALA B 1 34 ? 3.896 -1.072 1.15 1 96.38 34 ALA B C 1
ATOM 2140 O O . ALA B 1 34 ? 3.73 0.059 0.688 1 96.38 34 ALA B O 1
ATOM 2141 N N . THR B 1 35 ? 2.99 -1.723 1.832 1 95.31 35 THR B N 1
ATOM 2142 C CA . THR B 1 35 ? 1.744 -1.062 2.205 1 95.31 35 THR B CA 1
ATOM 2143 C C . THR B 1 35 ? 2.018 0.136 3.109 1 95.31 35 THR B C 1
ATOM 2145 O O . THR B 1 35 ? 1.403 1.192 2.951 1 95.31 35 THR B O 1
ATOM 2148 N N . ARG B 1 36 ? 2.889 -0.034 4.035 1 94.88 36 ARG B N 1
ATOM 2149 C CA . ARG B 1 36 ? 3.264 1.071 4.91 1 94.88 36 ARG B CA 1
ATOM 2150 C C . ARG B 1 36 ? 3.865 2.223 4.109 1 94.88 36 ARG B C 1
ATOM 2152 O O . ARG B 1 36 ? 3.545 3.389 4.352 1 94.88 36 ARG B O 1
ATOM 2159 N N . LEU B 1 37 ? 4.773 1.853 3.219 1 96.56 37 LEU B N 1
ATOM 2160 C CA . LEU B 1 37 ? 5.375 2.867 2.361 1 96.56 37 LEU B CA 1
ATOM 2161 C C . LEU B 1 37 ? 4.305 3.609 1.565 1 96.56 37 LEU B C 1
ATOM 2163 O O . LEU B 1 37 ? 4.371 4.832 1.42 1 96.56 37 LEU B O 1
ATOM 2167 N N . MET B 1 38 ? 3.312 2.916 1.098 1 95.44 38 MET B N 1
ATOM 2168 C CA . MET B 1 38 ? 2.238 3.514 0.31 1 95.44 38 MET B CA 1
ATOM 2169 C C . MET B 1 38 ? 1.438 4.508 1.145 1 95.44 38 MET B C 1
ATOM 2171 O O . MET B 1 38 ? 1.087 5.586 0.665 1 95.44 38 MET B O 1
ATOM 2175 N N . HIS B 1 39 ? 1.124 4.133 2.316 1 96 39 HIS B N 1
ATOM 2176 C CA . HIS B 1 39 ? 0.404 5.039 3.201 1 96 39 HIS B CA 1
ATOM 2177 C C . HIS B 1 39 ? 1.223 6.293 3.488 1 96 39 HIS B C 1
ATOM 2179 O O . HIS B 1 39 ? 0.681 7.402 3.514 1 96 39 HIS B O 1
ATOM 2185 N N . GLN B 1 40 ? 2.469 6.109 3.766 1 96.94 40 GLN B N 1
ATOM 2186 C CA . GLN B 1 40 ? 3.352 7.242 4.023 1 96.94 40 GLN B CA 1
ATOM 2187 C C . GLN B 1 40 ? 3.389 8.195 2.83 1 96.94 40 GLN B C 1
ATOM 2189 O O . GLN B 1 40 ? 3.314 9.414 3 1 96.94 40 GLN B O 1
ATOM 2194 N N . LEU B 1 41 ? 3.521 7.629 1.653 1 97.38 41 LEU B N 1
ATOM 2195 C CA . LEU B 1 41 ? 3.574 8.445 0.444 1 97.38 41 LEU B CA 1
ATOM 2196 C C . LEU B 1 41 ? 2.271 9.211 0.247 1 97.38 41 LEU B C 1
ATOM 2198 O O . LEU B 1 41 ? 2.285 10.367 -0.175 1 97.38 41 LEU B O 1
ATOM 2202 N N . GLU B 1 42 ? 1.185 8.57 0.524 1 96.25 42 GLU B N 1
ATOM 2203 C CA . GLU B 1 42 ? -0.118 9.219 0.408 1 96.25 42 GLU B CA 1
ATOM 2204 C C . GLU B 1 42 ? -0.216 10.43 1.333 1 96.25 42 GLU B C 1
ATOM 2206 O O . GLU B 1 42 ? -0.634 11.508 0.909 1 96.25 42 GLU B O 1
ATOM 2211 N N . VAL B 1 43 ? 0.112 10.188 2.525 1 97.62 43 VAL B N 1
ATOM 2212 C CA . VAL B 1 43 ? 0.039 11.242 3.533 1 97.62 43 VAL B CA 1
ATOM 2213 C C . VAL B 1 43 ? 1.006 12.367 3.176 1 97.62 43 VAL B C 1
ATOM 2215 O O . VAL B 1 43 ? 0.629 13.547 3.18 1 97.62 43 VAL B O 1
ATOM 2218 N N . LEU B 1 44 ? 2.26 12.055 2.865 1 97.81 44 LEU B N 1
ATOM 2219 C CA . LEU B 1 44 ? 3.289 13.047 2.578 1 97.81 44 LEU B CA 1
ATOM 2220 C C . LEU B 1 44 ? 2.922 13.867 1.347 1 97.81 44 LEU B C 1
ATOM 2222 O O . LEU B 1 44 ? 3.24 15.062 1.271 1 97.81 44 LEU B O 1
ATOM 2226 N N . GLN B 1 45 ? 2.283 13.242 0.408 1 97.75 45 GLN B N 1
ATOM 2227 C CA . GLN B 1 45 ? 1.888 13.977 -0.788 1 97.75 45 GLN B CA 1
ATOM 2228 C C . GLN B 1 45 ? 0.901 15.094 -0.447 1 97.75 45 GLN B C 1
ATOM 2230 O O . GLN B 1 45 ? 1.011 16.203 -0.964 1 97.75 45 GLN B O 1
ATOM 2235 N N . VAL B 1 46 ? -0.05 14.789 0.384 1 97.62 46 VAL B N 1
ATOM 2236 C CA . VAL B 1 46 ? -1.023 15.789 0.798 1 97.62 46 VAL B CA 1
ATOM 2237 C C . VAL B 1 46 ? -0.32 16.906 1.567 1 97.62 46 VAL B C 1
ATOM 2239 O O . VAL B 1 46 ? -0.569 18.094 1.323 1 97.62 46 VAL B O 1
ATOM 2242 N N . LEU B 1 47 ? 0.547 16.547 2.492 1 97.81 47 LEU B N 1
ATOM 2243 C CA . LEU B 1 47 ? 1.273 17.531 3.281 1 97.81 47 LEU B CA 1
ATOM 2244 C C . LEU B 1 47 ? 2.146 18.406 2.387 1 97.81 47 LEU B C 1
ATOM 2246 O O . LEU B 1 47 ? 2.215 19.625 2.578 1 97.81 47 LEU B O 1
ATOM 2250 N N . ALA B 1 48 ? 2.775 17.781 1.437 1 97.19 48 ALA B N 1
ATOM 2251 C CA . ALA B 1 48 ? 3.652 18.516 0.528 1 97.19 48 ALA B CA 1
ATOM 2252 C C . ALA B 1 48 ? 2.863 19.531 -0.286 1 97.19 48 ALA B C 1
ATOM 2254 O O . ALA B 1 48 ? 3.334 20.656 -0.517 1 97.19 48 ALA B O 1
ATOM 2255 N N . LYS B 1 49 ? 1.713 19.203 -0.734 1 96.38 49 LYS B N 1
ATOM 2256 C CA . LYS B 1 49 ? 0.875 20.141 -1.483 1 96.38 49 LYS B CA 1
ATOM 2257 C C . LYS B 1 49 ? 0.537 21.359 -0.646 1 96.38 49 LYS B C 1
ATOM 2259 O O . LYS B 1 49 ? 0.56 22.484 -1.148 1 96.38 49 LYS B O 1
ATOM 2264 N N . THR B 1 50 ? 0.201 21.109 0.563 1 95.88 50 THR B N 1
ATOM 2265 C CA . THR B 1 50 ? -0.112 22.203 1.461 1 95.88 50 THR B CA 1
ATOM 2266 C C . THR B 1 50 ? 1.126 23.062 1.72 1 95.88 50 THR B C 1
ATOM 2268 O O . THR B 1 50 ? 1.047 24.297 1.729 1 95.88 50 THR B O 1
ATOM 2271 N N . ALA B 1 51 ? 2.275 22.438 1.987 1 94.81 51 ALA B N 1
ATOM 2272 C CA . ALA B 1 51 ? 3.516 23.172 2.209 1 94.81 51 ALA B CA 1
ATOM 2273 C C . ALA B 1 51 ? 3.859 24.047 1.004 1 94.81 51 ALA B C 1
ATOM 2275 O O . ALA B 1 51 ? 4.297 25.188 1.16 1 94.81 51 ALA B O 1
ATOM 2276 N N . GLU B 1 52 ? 3.658 23.484 -0.156 1 92.94 52 GLU B N 1
ATOM 2277 C CA . GLU B 1 52 ? 3.924 24.234 -1.383 1 92.94 52 GLU B CA 1
ATOM 2278 C C . GLU B 1 52 ? 2.971 25.422 -1.527 1 92.94 52 GLU B C 1
ATOM 2280 O O . GLU B 1 52 ? 3.375 26.5 -1.965 1 92.94 52 GLU B O 1
ATOM 2285 N N . LEU B 1 53 ? 1.75 25.172 -1.18 1 91.44 53 LEU B N 1
ATOM 2286 C CA . LEU B 1 53 ? 0.773 26.266 -1.188 1 91.44 53 LEU B CA 1
ATOM 2287 C C . LEU B 1 53 ? 1.214 27.391 -0.271 1 91.44 53 LEU B C 1
ATOM 2289 O O . LEU B 1 53 ? 1.109 28.562 -0.636 1 91.44 53 LEU B O 1
ATOM 2293 N N . LEU B 1 54 ? 1.723 27.125 0.851 1 89.69 54 LEU B N 1
ATOM 2294 C CA . LEU B 1 54 ? 2.133 28.109 1.843 1 89.69 54 LEU B CA 1
ATOM 2295 C C . LEU B 1 54 ? 3.402 28.828 1.399 1 89.69 54 LEU B C 1
ATOM 2297 O O . LEU B 1 54 ? 3.6 30 1.723 1 89.69 54 LEU B O 1
ATOM 2301 N N . GLN B 1 55 ? 4.203 28.172 0.712 1 84.06 55 GLN B N 1
ATOM 2302 C CA . GLN B 1 55 ? 5.441 28.766 0.229 1 84.06 55 GLN B CA 1
ATOM 2303 C C . GLN B 1 55 ? 5.18 29.703 -0.951 1 84.06 55 GLN B C 1
ATOM 2305 O O . GLN B 1 55 ? 5.836 30.734 -1.093 1 84.06 55 GLN B O 1
ATOM 2310 N N . ASP B 1 56 ? 4.305 29.344 -1.815 1 76.56 56 ASP B N 1
ATOM 2311 C CA . ASP B 1 56 ? 3.971 30.141 -3.002 1 76.56 56 ASP B CA 1
ATOM 2312 C C . ASP B 1 56 ? 3.197 31.391 -2.627 1 76.56 56 ASP B C 1
ATOM 2314 O O . ASP B 1 56 ? 3.295 32.406 -3.311 1 76.56 56 ASP B O 1
ATOM 2318 N N . ALA B 1 57 ? 2.373 31.297 -1.755 1 62.81 57 ALA B N 1
ATOM 2319 C CA . ALA B 1 57 ? 1.504 32.406 -1.371 1 62.81 57 ALA B CA 1
ATOM 2320 C C . ALA B 1 57 ? 2.32 33.594 -0.875 1 62.81 57 ALA B C 1
ATOM 2322 O O . ALA B 1 57 ? 1.819 34.719 -0.821 1 62.81 57 ALA B O 1
ATOM 2323 N N . ASN B 1 58 ? 3.453 33.438 -0.398 1 58.81 58 ASN B N 1
ATOM 2324 C CA . ASN B 1 58 ? 4.258 34.562 0.022 1 58.81 58 ASN B CA 1
ATOM 2325 C C . ASN B 1 58 ? 4.59 35.5 -1.152 1 58.81 58 ASN B C 1
ATOM 2327 O O . ASN B 1 58 ? 5.098 36.594 -0.959 1 58.81 58 ASN B O 1
ATOM 2331 N N . SER B 1 59 ? 4.254 35.031 -2.25 1 57.09 59 SER B N 1
ATOM 2332 C CA . SER B 1 59 ? 4.637 35.906 -3.361 1 57.09 59 SER B CA 1
ATOM 2333 C C . SER B 1 59 ? 3.555 36.938 -3.662 1 57.09 59 SER B C 1
ATOM 2335 O O . SER B 1 59 ? 2.805 37.344 -2.77 1 57.09 59 SER B O 1
ATOM 2337 N N . ASP B 1 60 ? 2.787 36.812 -4.863 1 53.94 60 ASP B N 1
ATOM 2338 C CA . ASP B 1 60 ? 1.867 37.844 -5.352 1 53.94 60 ASP B CA 1
ATOM 2339 C C . ASP B 1 60 ? 0.547 37.781 -4.586 1 53.94 60 ASP B C 1
ATOM 2341 O O . ASP B 1 60 ? -0.017 36.719 -4.363 1 53.94 60 ASP B O 1
ATOM 2345 N N . GLU B 1 61 ? 0.111 38.938 -3.9 1 57.56 61 GLU B N 1
ATOM 2346 C CA . GLU B 1 61 ? -0.957 39.188 -2.938 1 57.56 61 GLU B CA 1
ATOM 2347 C C . GLU B 1 61 ? -2.297 38.656 -3.451 1 57.56 61 GLU B C 1
ATOM 2349 O O . GLU B 1 61 ? -3.004 37.938 -2.738 1 57.56 61 GLU B O 1
ATOM 2354 N N . GLU B 1 62 ? -2.744 39.125 -4.648 1 57.56 62 GLU B N 1
ATOM 2355 C CA . GLU B 1 62 ? -4.113 38.875 -5.086 1 57.56 62 GLU B CA 1
ATOM 2356 C C . GLU B 1 62 ? -4.289 37.438 -5.535 1 57.56 62 GLU B C 1
ATOM 2358 O O . GLU B 1 62 ? -5.273 36.781 -5.176 1 57.56 62 GLU B O 1
ATOM 2363 N N . GLY B 1 63 ? -3.418 36.906 -6.254 1 63.88 63 GLY B N 1
ATOM 2364 C CA . GLY B 1 63 ? -3.512 35.531 -6.777 1 63.88 63 GLY B CA 1
ATOM 2365 C C . GLY B 1 63 ? -3.332 34.469 -5.715 1 63.88 63 GLY B C 1
ATOM 2366 O O . GLY B 1 63 ? -3.941 33.406 -5.789 1 63.88 63 GLY B O 1
ATOM 2367 N N . ASN B 1 64 ? -2.852 34.938 -4.684 1 70 64 ASN B N 1
ATOM 2368 C CA . ASN B 1 64 ? -2.564 34.031 -3.586 1 70 64 ASN B CA 1
ATOM 2369 C C . ASN B 1 64 ? -3.807 33.75 -2.74 1 70 64 ASN B C 1
ATOM 2371 O O . ASN B 1 64 ? -4.047 32.625 -2.322 1 70 64 ASN B O 1
ATOM 2375 N N . ALA B 1 65 ? -4.574 34.812 -2.641 1 73.5 65 ALA B N 1
ATOM 2376 C CA . ALA B 1 65 ? -5.785 34.656 -1.84 1 73.5 65 ALA B CA 1
ATOM 2377 C C . ALA B 1 65 ? -6.723 33.625 -2.475 1 73.5 65 ALA B C 1
ATOM 2379 O O . ALA B 1 65 ? -7.312 32.812 -1.776 1 73.5 65 ALA B O 1
ATOM 2380 N N . LYS B 1 66 ? -6.84 33.719 -3.709 1 80.5 66 LYS B N 1
ATOM 2381 C CA . LYS B 1 66 ? -7.719 32.812 -4.418 1 80.5 66 LYS B CA 1
ATOM 2382 C C . LYS B 1 66 ? -7.195 31.375 -4.336 1 80.5 66 LYS B C 1
ATOM 2384 O O . LYS B 1 66 ? -7.977 30.422 -4.203 1 80.5 66 LYS B O 1
ATOM 2389 N N . ARG B 1 67 ? -6.004 31.266 -4.422 1 84.19 67 ARG B N 1
ATOM 2390 C CA . ARG B 1 67 ? -5.375 29.953 -4.391 1 84.19 67 ARG B CA 1
ATOM 2391 C C . ARG B 1 67 ? -5.492 29.328 -3.004 1 84.19 67 ARG B C 1
ATOM 2393 O O . ARG B 1 67 ? -5.594 28.109 -2.879 1 84.19 67 ARG B O 1
ATOM 2400 N N . PHE B 1 68 ? -5.691 30.203 -2.039 1 90.19 68 PHE B N 1
ATOM 2401 C CA . PHE B 1 68 ? -5.688 29.734 -0.66 1 90.19 68 PHE B CA 1
ATOM 2402 C C . PHE B 1 68 ? -7.109 29.562 -0.135 1 90.19 68 PHE B C 1
ATOM 2404 O O . PHE B 1 68 ? -7.316 29.016 0.944 1 90.19 68 PHE B O 1
ATOM 2411 N N . ALA B 1 69 ? -8.047 29.922 -0.898 1 88.94 69 ALA B N 1
ATOM 2412 C CA . ALA B 1 69 ? -9.438 29.969 -0.461 1 88.94 69 ALA B CA 1
ATOM 2413 C C . ALA B 1 69 ? -9.914 28.578 -0.033 1 88.94 69 ALA B C 1
ATOM 2415 O O . ALA B 1 69 ? -10.547 28.438 1.016 1 88.94 69 ALA B O 1
ATOM 2416 N N . PRO B 1 70 ? -9.555 27.609 -0.777 1 92.62 70 PRO B N 1
ATOM 2417 C CA . PRO B 1 70 ? -10.008 26.281 -0.33 1 92.62 70 PRO B CA 1
ATOM 2418 C C . PRO B 1 70 ? -9.375 25.859 0.996 1 92.62 70 PRO B C 1
ATOM 2420 O O . PRO B 1 70 ? -10.047 25.266 1.84 1 92.62 70 PRO B O 1
ATOM 2423 N N . ALA B 1 71 ? -8.148 26.141 1.119 1 93.69 71 ALA B N 1
ATOM 2424 C CA . ALA B 1 71 ? -7.469 25.812 2.369 1 93.69 71 ALA B CA 1
ATOM 2425 C C . ALA B 1 71 ? -8.078 26.578 3.543 1 93.69 71 ALA B C 1
ATOM 2427 O O . ALA B 1 71 ? -8.211 26.031 4.641 1 93.69 71 ALA B O 1
ATOM 2428 N N . LYS B 1 72 ? -8.422 27.797 3.314 1 92.69 72 LYS B N 1
ATOM 2429 C CA . LYS B 1 72 ? -9.047 28.609 4.348 1 92.69 72 LYS B CA 1
ATOM 2430 C C . LYS B 1 72 ? -10.383 28.016 4.789 1 92.69 72 LYS B C 1
ATOM 2432 O O . LYS B 1 72 ? -10.656 27.906 5.984 1 92.69 72 LYS B O 1
ATOM 2437 N N . SER B 1 73 ? -11.141 27.656 3.844 1 94.5 73 SER B N 1
ATOM 2438 C CA . SER B 1 73 ? -12.438 27.047 4.125 1 94.5 73 SER B CA 1
ATOM 2439 C C . SER B 1 73 ? -12.281 25.734 4.895 1 94.5 73 SER B C 1
ATOM 2441 O O . SER B 1 73 ? -13.039 25.469 5.828 1 94.5 73 SER B O 1
ATOM 2443 N N . ARG B 1 74 ? -11.32 24.953 4.523 1 96.06 74 ARG B N 1
ATOM 2444 C CA . ARG B 1 74 ? -11.039 23.703 5.219 1 96.06 74 ARG B CA 1
ATOM 2445 C C . ARG B 1 74 ? -10.664 23.969 6.676 1 96.06 74 ARG B C 1
ATOM 2447 O O . ARG B 1 74 ? -11.133 23.266 7.574 1 96.06 74 ARG B O 1
ATOM 2454 N N . MET B 1 75 ? -9.883 24.922 6.852 1 96 75 MET B N 1
ATOM 2455 C CA . MET B 1 75 ? -9.414 25.25 8.195 1 96 75 MET B CA 1
ATOM 2456 C C . MET B 1 75 ? -10.586 25.656 9.086 1 96 75 MET B C 1
ATOM 2458 O O . MET B 1 75 ? -10.695 25.188 10.227 1 96 75 MET B O 1
ATOM 2462 N N . GLN B 1 76 ? -11.406 26.469 8.547 1 94.75 76 GLN B N 1
ATOM 2463 C CA . GLN B 1 76 ? -12.57 26.922 9.305 1 94.75 76 GLN B CA 1
ATOM 2464 C C . GLN B 1 76 ? -13.43 25.734 9.75 1 94.75 76 GLN B C 1
ATOM 2466 O O . GLN B 1 76 ? -13.828 25.656 10.914 1 94.75 76 GLN B O 1
ATOM 2471 N N . LYS B 1 77 ? -13.68 24.922 8.852 1 95.19 77 LYS B N 1
ATOM 2472 C CA . LYS B 1 77 ? -14.516 23.766 9.141 1 95.19 77 LYS B CA 1
ATOM 2473 C C . LYS B 1 77 ? -13.844 22.828 10.148 1 95.19 77 LYS B C 1
ATOM 2475 O O . LYS B 1 77 ? -14.5 22.281 11.023 1 95.19 77 LYS B O 1
ATOM 2480 N N . MET B 1 78 ? -12.578 22.656 10.008 1 97 78 MET B N 1
ATOM 2481 C CA . MET B 1 78 ? -11.828 21.766 10.898 1 97 78 MET B CA 1
ATOM 2482 C C . MET B 1 78 ? -11.812 22.328 12.32 1 97 78 MET B C 1
ATOM 2484 O O . MET B 1 78 ? -12.008 21.578 13.281 1 97 78 MET B O 1
ATOM 2488 N N . ILE B 1 79 ? -11.594 23.562 12.391 1 95.25 79 ILE B N 1
ATOM 2489 C CA . ILE B 1 79 ? -11.547 24.203 13.695 1 95.25 79 ILE B CA 1
ATOM 2490 C C . ILE B 1 79 ? -12.906 24.078 14.383 1 95.25 79 ILE B C 1
ATOM 2492 O O . ILE B 1 79 ? -12.992 23.719 15.562 1 95.25 79 ILE B O 1
ATOM 2496 N N . ARG B 1 80 ? -13.852 24.281 13.68 1 92.38 80 ARG B N 1
ATOM 2497 C CA . ARG B 1 80 ? -15.203 24.172 14.227 1 92.38 80 ARG B CA 1
ATOM 2498 C C . ARG B 1 80 ? -15.5 22.75 14.664 1 92.38 80 ARG B C 1
ATOM 2500 O O . ARG B 1 80 ? -16.094 22.531 15.727 1 92.38 80 ARG B O 1
ATOM 2507 N N . ALA B 1 81 ? -15.133 21.875 13.891 1 93.44 81 ALA B N 1
ATOM 2508 C CA . ALA B 1 81 ? -15.438 20.469 14.164 1 93.44 81 ALA B CA 1
ATOM 2509 C C . ALA B 1 81 ? -14.609 19.938 15.336 1 93.44 81 ALA B C 1
ATOM 2511 O O . ALA B 1 81 ? -15.102 19.156 16.156 1 93.44 81 ALA B O 1
ATOM 2512 N N . ALA B 1 82 ? -13.391 20.328 15.414 1 93.62 82 ALA B N 1
ATOM 2513 C CA . ALA B 1 82 ? -12.469 19.766 16.391 1 93.62 82 ALA B CA 1
ATOM 2514 C C . ALA B 1 82 ? -12.531 20.516 17.719 1 93.62 82 ALA B C 1
ATOM 2516 O O . ALA B 1 82 ? -12.195 19.953 18.766 1 93.62 82 ALA B O 1
ATOM 2517 N N . HIS B 1 83 ? -12.977 21.672 17.641 1 87.5 83 HIS B N 1
ATOM 2518 C CA . HIS B 1 83 ? -12.961 22.484 18.859 1 87.5 83 HIS B CA 1
ATOM 2519 C C . HIS B 1 83 ? -14.352 23 19.203 1 87.5 83 HIS B C 1
ATOM 2521 O O . HIS B 1 83 ? -14.492 24 19.906 1 87.5 83 HIS B O 1
ATOM 2527 N N . ASN B 1 84 ? -15.234 22.312 18.641 1 76.12 84 ASN B N 1
ATOM 2528 C CA . ASN B 1 84 ? -16.625 22.672 18.938 1 76.12 84 ASN B CA 1
ATOM 2529 C C . ASN B 1 84 ? -16.938 22.547 20.422 1 76.12 84 ASN B C 1
ATOM 2531 O O . ASN B 1 84 ? -16.578 21.562 21.047 1 76.12 84 ASN B O 1
ATOM 2535 N N . THR B 1 85 ? -17.516 23.547 20.875 1 69.44 85 THR B N 1
ATOM 2536 C CA . THR B 1 85 ? -17.891 23.562 22.281 1 69.44 85 THR B CA 1
ATOM 2537 C C . THR B 1 85 ? -19.344 23.109 22.453 1 69.44 85 THR B C 1
ATOM 2539 O O . THR B 1 85 ? -19.875 23.078 23.562 1 69.44 85 THR B O 1
ATOM 2542 N N . GLY B 1 86 ? -19.812 22.656 21.391 1 70.94 86 GLY B N 1
ATOM 2543 C CA . GLY B 1 86 ? -21.203 22.219 21.5 1 70.94 86 GLY B CA 1
ATOM 2544 C C . GLY B 1 86 ? -21.344 20.859 22.156 1 70.94 86 GLY B C 1
ATOM 2545 O O . GLY B 1 86 ? -20.391 20.344 22.734 1 70.94 86 GLY B O 1
ATOM 2546 N N . THR B 1 87 ? -22.578 20.438 22.078 1 73.31 87 THR B N 1
ATOM 2547 C CA . THR B 1 87 ? -22.969 19.219 22.781 1 73.31 87 THR B CA 1
ATOM 2548 C C . THR B 1 87 ? -22.703 18 21.922 1 73.31 87 THR B C 1
ATOM 2550 O O . THR B 1 87 ? -22.672 16.875 22.422 1 73.31 87 THR B O 1
ATOM 2553 N N . ASP B 1 88 ? -22.406 18.188 20.797 1 82.06 88 ASP B N 1
ATOM 2554 C CA . ASP B 1 88 ? -22.203 17.031 19.922 1 82.06 88 ASP B CA 1
ATOM 2555 C C . ASP B 1 88 ? -20.828 16.406 20.172 1 82.06 88 ASP B C 1
ATOM 2557 O O . ASP B 1 88 ? -19.844 17.109 20.359 1 82.06 88 ASP B O 1
ATOM 2561 N N . PRO B 1 89 ? -20.891 15.156 20.25 1 89 89 PRO B N 1
ATOM 2562 C CA . PRO B 1 89 ? -19.594 14.492 20.484 1 89 89 PRO B CA 1
ATOM 2563 C C . PRO B 1 89 ? -18.609 14.703 19.328 1 89 89 PRO B C 1
ATOM 2565 O O . PRO B 1 89 ? -19.016 14.688 18.156 1 89 89 PRO B O 1
ATOM 2568 N N . ILE B 1 90 ? -17.422 14.906 19.672 1 90.19 90 ILE B N 1
ATOM 2569 C CA . ILE B 1 90 ? -16.344 15.07 18.688 1 90.19 90 ILE B CA 1
ATOM 2570 C C . ILE B 1 90 ? -15.805 13.703 18.281 1 90.19 90 ILE B C 1
ATOM 2572 O O . ILE B 1 90 ? -15.414 12.906 19.141 1 90.19 90 ILE B O 1
ATOM 2576 N N . PRO B 1 91 ? -15.836 13.414 17.031 1 93.25 91 PRO B N 1
ATOM 2577 C CA . PRO B 1 91 ? -15.266 12.141 16.578 1 93.25 91 PRO B CA 1
ATOM 2578 C C . PRO B 1 91 ? -13.836 11.93 17.078 1 93.25 91 PRO B C 1
ATOM 2580 O O . PRO B 1 91 ? -13.055 12.883 17.172 1 93.25 91 PRO B O 1
ATOM 2583 N N . GLU B 1 92 ? -13.461 10.727 17.297 1 95.5 92 GLU B N 1
ATOM 2584 C CA . GLU B 1 92 ? -12.203 10.352 17.938 1 95.5 92 GLU B CA 1
ATOM 2585 C C . GLU B 1 92 ? -11.008 10.898 17.172 1 95.5 92 GLU B C 1
ATOM 2587 O O . GLU B 1 92 ? -10.062 11.414 17.766 1 95.5 92 GLU B O 1
ATOM 2592 N N . ARG B 1 93 ? -11.055 10.781 15.891 1 97.12 93 ARG B N 1
ATOM 2593 C CA . ARG B 1 93 ? -9.922 11.227 15.086 1 97.12 93 ARG B CA 1
ATOM 2594 C C . ARG B 1 93 ? -9.758 12.742 15.156 1 97.12 93 ARG B C 1
ATOM 2596 O O . ARG B 1 93 ? -8.633 13.258 15.188 1 97.12 93 ARG B O 1
ATOM 2603 N N . LEU B 1 94 ? -10.836 13.383 15.195 1 96.38 94 LEU B N 1
ATOM 2604 C CA . LEU B 1 94 ? -10.766 14.836 15.32 1 96.38 94 LEU B CA 1
ATOM 2605 C C . LEU B 1 94 ? -10.273 15.234 16.719 1 96.38 94 LEU B C 1
ATOM 2607 O O . LEU B 1 94 ? -9.547 16.219 16.859 1 96.38 94 LEU B O 1
ATOM 2611 N N . ARG B 1 95 ? -10.703 14.523 17.672 1 94.94 95 ARG B N 1
ATOM 2612 C CA . ARG B 1 95 ? -10.211 14.758 19.031 1 94.94 95 ARG B CA 1
ATOM 2613 C C . ARG B 1 95 ? -8.695 14.578 19.094 1 94.94 95 ARG B C 1
ATOM 2615 O O . ARG B 1 95 ? -7.996 15.367 19.734 1 94.94 95 ARG B O 1
ATOM 2622 N N . SER B 1 96 ? -8.219 13.555 18.453 1 96.88 96 SER B N 1
ATOM 2623 C CA . SER B 1 96 ? -6.777 13.32 18.422 1 96.88 96 SER B CA 1
ATOM 2624 C C . SER B 1 96 ? -6.039 14.484 17.766 1 96.88 96 SER B C 1
ATOM 2626 O O . SER B 1 96 ? -4.957 14.867 18.219 1 96.88 96 SER B O 1
ATOM 2628 N N . LEU B 1 97 ? -6.617 15.039 16.719 1 97.06 97 LEU B N 1
ATOM 2629 C CA . LEU B 1 97 ? -6.016 16.188 16.047 1 97.06 97 LEU B CA 1
ATOM 2630 C C . LEU B 1 97 ? -5.977 17.406 16.969 1 97.06 97 LEU B C 1
ATOM 2632 O O . LEU B 1 97 ? -5.004 18.156 16.969 1 97.06 97 LEU B O 1
ATOM 2636 N N . SER B 1 98 ? -7.059 17.516 17.75 1 93.44 98 SER B N 1
ATOM 2637 C CA . SER B 1 98 ? -7.195 18.688 18.609 1 93.44 98 SER B CA 1
ATOM 2638 C C . SER B 1 98 ? -6.152 18.688 19.719 1 93.44 98 SER B C 1
ATOM 2640 O O . SER B 1 98 ? -5.883 19.719 20.328 1 93.44 98 SER B O 1
ATOM 2642 N N . LEU B 1 99 ? -5.555 17.594 19.953 1 94.56 99 LEU B N 1
ATOM 2643 C CA . LEU B 1 99 ? -4.574 17.453 21.016 1 94.56 99 LEU B CA 1
ATOM 2644 C C . LEU B 1 99 ? -3.172 17.781 20.516 1 94.56 99 LEU B C 1
ATOM 2646 O O . LEU B 1 99 ? -2.232 17.891 21.297 1 94.56 99 LEU B O 1
ATOM 2650 N N . LEU B 1 100 ? -2.998 17.984 19.25 1 96.12 100 LEU B N 1
ATOM 2651 C CA . LEU B 1 100 ? -1.71 18.359 18.672 1 96.12 100 LEU B CA 1
ATOM 2652 C C . LEU B 1 100 ? -1.387 19.828 18.984 1 96.12 100 LEU B C 1
ATOM 2654 O O . LEU B 1 100 ? -2.268 20.594 19.391 1 96.12 100 LEU B O 1
ATOM 2658 N N . ASP B 1 101 ? -0.062 20.125 18.875 1 94.06 101 ASP B N 1
ATOM 2659 C CA . ASP B 1 101 ? 0.283 21.531 18.984 1 94.06 101 ASP B CA 1
ATOM 2660 C C . ASP B 1 101 ? -0.425 22.359 17.906 1 94.06 101 ASP B C 1
ATOM 2662 O O . ASP B 1 101 ? -0.742 21.828 16.828 1 94.06 101 ASP B O 1
ATOM 2666 N N . ILE B 1 102 ? -0.645 23.594 18.125 1 93.5 102 ILE B N 1
ATOM 2667 C CA . ILE B 1 102 ? -1.491 24.469 17.312 1 93.5 102 ILE B CA 1
ATOM 2668 C C . ILE B 1 102 ? -0.931 24.547 15.898 1 93.5 102 ILE B C 1
ATOM 2670 O O . ILE B 1 102 ? -1.688 24.578 14.922 1 93.5 102 ILE B O 1
ATOM 2674 N N . GLU B 1 103 ? 0.384 24.578 15.766 1 93.81 103 GLU B N 1
ATOM 2675 C CA . GLU B 1 103 ? 1 24.672 14.445 1 93.81 103 GLU B CA 1
ATOM 2676 C C . GLU B 1 103 ? 0.671 23.438 13.602 1 93.81 103 GLU B C 1
ATOM 2678 O O . GLU B 1 103 ? 0.255 23.562 12.445 1 93.81 103 GLU B O 1
ATOM 2683 N N . THR B 1 104 ? 0.901 22.297 14.234 1 97 104 THR B N 1
ATOM 2684 C CA . THR B 1 104 ? 0.628 21.062 13.523 1 97 104 THR B CA 1
ATOM 2685 C C . THR B 1 104 ? -0.86 20.922 13.211 1 97 104 THR B C 1
ATOM 2687 O O . THR B 1 104 ? -1.235 20.531 12.109 1 97 104 THR B O 1
ATOM 2690 N N . PHE B 1 105 ? -1.669 21.281 14.188 1 97.5 105 PHE B N 1
ATOM 2691 C CA . PHE B 1 105 ? -3.111 21.203 13.992 1 97.5 105 PHE B CA 1
ATOM 2692 C C . PHE B 1 105 ? -3.551 22.078 12.828 1 97.5 105 PHE B C 1
ATOM 2694 O O . PHE B 1 105 ? -4.289 21.641 11.945 1 97.5 105 PHE B O 1
ATOM 2701 N N . LEU B 1 106 ? -3.111 23.297 12.781 1 96.5 106 LEU B N 1
ATOM 2702 C CA . LEU B 1 106 ? -3.539 24.25 11.758 1 96.5 106 LEU B CA 1
ATOM 2703 C C . LEU B 1 106 ? -3.02 23.828 10.383 1 96.5 106 LEU B C 1
ATOM 2705 O O . LEU B 1 106 ? -3.701 24.016 9.375 1 96.5 106 LEU B O 1
ATOM 2709 N N . PHE B 1 107 ? -1.829 23.344 10.383 1 97.38 107 PHE B N 1
ATOM 2710 C CA . PHE B 1 107 ? -1.288 22.844 9.133 1 97.38 107 PHE B CA 1
ATOM 2711 C C . PHE B 1 107 ? -2.143 21.703 8.594 1 97.38 107 PHE B C 1
ATOM 2713 O O . PHE B 1 107 ? -2.447 21.656 7.398 1 97.38 107 PHE B O 1
ATOM 2720 N N . LEU B 1 108 ? -2.574 20.75 9.469 1 98.38 108 LEU B N 1
ATOM 2721 C CA . LEU B 1 108 ? -3.422 19.641 9.07 1 98.38 108 LEU B CA 1
ATOM 2722 C C . LEU B 1 108 ? -4.812 20.125 8.672 1 98.38 108 LEU B C 1
ATOM 2724 O O . LEU B 1 108 ? -5.43 19.578 7.758 1 98.38 108 LEU B O 1
ATOM 2728 N N . ALA B 1 109 ? -5.254 21.125 9.352 1 97.75 109 ALA B N 1
ATOM 2729 C CA . ALA B 1 109 ? -6.555 21.703 9.023 1 97.75 109 ALA B CA 1
ATOM 2730 C C . ALA B 1 109 ? -6.543 22.328 7.629 1 97.75 109 ALA B C 1
ATOM 2732 O O . ALA B 1 109 ? -7.566 22.359 6.945 1 97.75 109 ALA B O 1
ATOM 2733 N N . ALA B 1 110 ? -5.371 22.812 7.258 1 96.75 110 ALA B N 1
ATOM 2734 C CA . ALA B 1 110 ? -5.223 23.344 5.91 1 96.75 110 ALA B CA 1
ATOM 2735 C C . ALA B 1 110 ? -5.082 22.219 4.883 1 96.75 110 ALA B C 1
ATOM 2737 O O . ALA B 1 110 ? -5.312 22.438 3.689 1 96.75 110 ALA B O 1
ATOM 2738 N N . SER B 1 111 ? -4.766 21.062 5.32 1 97.88 111 SER B N 1
ATOM 2739 C CA . SER B 1 111 ? -4.414 19.953 4.434 1 97.88 111 SER B CA 1
ATOM 2740 C C . SER B 1 111 ? -5.609 19.031 4.191 1 97.88 111 SER B C 1
ATOM 2742 O O . SER B 1 111 ? -5.727 18.422 3.127 1 97.88 111 SER B O 1
ATOM 2744 N N . TYR B 1 112 ? -6.473 18.875 5.215 1 98.12 112 TYR B N 1
ATOM 2745 C CA . TYR B 1 112 ? -7.562 17.891 5.156 1 98.12 112 TYR B CA 1
ATOM 2746 C C . TYR B 1 112 ? -8.883 18.531 5.582 1 98.12 112 TYR B C 1
ATOM 2748 O O . TYR B 1 112 ? -8.898 19.422 6.434 1 98.12 112 TYR B O 1
ATOM 2756 N N . THR B 1 113 ? -9.953 18.016 4.984 1 97.62 113 THR B N 1
ATOM 2757 C CA . THR B 1 113 ? -11.281 18.297 5.527 1 97.62 113 THR B CA 1
ATOM 2758 C C . THR B 1 113 ? -11.609 17.359 6.68 1 97.62 113 THR B C 1
ATOM 2760 O O . THR B 1 113 ? -11.031 16.281 6.785 1 97.62 113 THR B O 1
ATOM 2763 N N . PRO B 1 114 ? -12.555 17.766 7.5 1 96.69 114 PRO B N 1
ATOM 2764 C CA . PRO B 1 114 ? -12.992 16.828 8.539 1 96.69 114 PRO B CA 1
ATOM 2765 C C . PRO B 1 114 ? -13.492 15.5 7.961 1 96.69 114 PRO B C 1
ATOM 2767 O O . PRO B 1 114 ? -13.188 14.438 8.5 1 96.69 114 PRO B O 1
ATOM 2770 N N . LEU B 1 115 ? -14.172 15.656 6.922 1 96.62 115 LEU B N 1
ATOM 2771 C CA . LEU B 1 115 ? -14.664 14.453 6.262 1 96.62 115 LEU B CA 1
ATOM 2772 C C . LEU B 1 115 ? -13.508 13.602 5.746 1 96.62 115 LEU B C 1
ATOM 2774 O O . LEU B 1 115 ? -13.547 12.375 5.844 1 96.62 115 LEU B O 1
ATOM 2778 N N . GLY B 1 116 ? -12.516 14.242 5.176 1 96.94 116 GLY B N 1
ATOM 2779 C CA . GLY B 1 116 ? -11.336 13.547 4.691 1 96.94 116 GLY B CA 1
ATOM 2780 C C . GLY B 1 116 ? -10.594 12.797 5.785 1 96.94 116 GLY B C 1
ATOM 2781 O O . GLY B 1 116 ? -10.156 11.656 5.578 1 96.94 116 GLY B O 1
ATOM 2782 N N . ILE B 1 117 ? -10.484 13.383 6.941 1 98 117 ILE B N 1
ATOM 2783 C CA . ILE B 1 117 ? -9.852 12.766 8.102 1 98 117 ILE B CA 1
ATOM 2784 C C . ILE B 1 117 ? -10.648 11.539 8.531 1 98 117 ILE B C 1
ATOM 2786 O O . ILE B 1 117 ? -10.078 10.492 8.852 1 98 117 ILE B O 1
ATOM 2790 N N . GLY B 1 118 ? -11.898 11.664 8.508 1 96.62 118 GLY B N 1
ATOM 2791 C CA . GLY B 1 118 ? -12.766 10.562 8.891 1 96.62 118 GLY B CA 1
ATOM 2792 C C . GLY B 1 118 ? -12.688 9.383 7.945 1 96.62 118 GLY B C 1
ATOM 2793 O O . GLY B 1 118 ? -12.859 8.234 8.359 1 96.62 118 GLY B O 1
ATOM 2794 N N . ARG B 1 119 ? -12.391 9.602 6.75 1 96.38 119 ARG B N 1
ATOM 2795 C CA . ARG B 1 119 ? -12.422 8.57 5.719 1 96.38 119 ARG B CA 1
ATOM 2796 C C . ARG B 1 119 ? -11.039 7.965 5.508 1 96.38 119 ARG B C 1
ATOM 2798 O O . ARG B 1 119 ? -10.891 6.965 4.801 1 96.38 119 ARG B O 1
ATOM 2805 N N . LEU B 1 120 ? -10.023 8.516 6.129 1 95.81 120 LEU B N 1
ATOM 2806 C CA . LEU B 1 120 ? -8.672 7.984 5.965 1 95.81 120 LEU B CA 1
ATOM 2807 C C . LEU B 1 120 ? -8.586 6.551 6.473 1 95.81 120 LEU B C 1
ATOM 2809 O O . LEU B 1 120 ? -9.18 6.211 7.496 1 95.81 120 LEU B O 1
ATOM 2813 N N . ASP B 1 121 ? -7.883 5.758 5.711 1 94.75 121 ASP B N 1
ATOM 2814 C CA . ASP B 1 121 ? -7.52 4.453 6.254 1 94.75 121 ASP B CA 1
ATOM 2815 C C . ASP B 1 121 ? -6.848 4.59 7.617 1 94.75 121 ASP B C 1
ATOM 2817 O O . ASP B 1 121 ? -6.094 5.535 7.848 1 94.75 121 ASP B O 1
ATOM 2821 N N . LYS B 1 122 ? -7.16 3.578 8.422 1 95.88 122 LYS B N 1
ATOM 2822 C CA . LYS B 1 122 ? -6.609 3.633 9.773 1 95.88 122 LYS B CA 1
ATOM 2823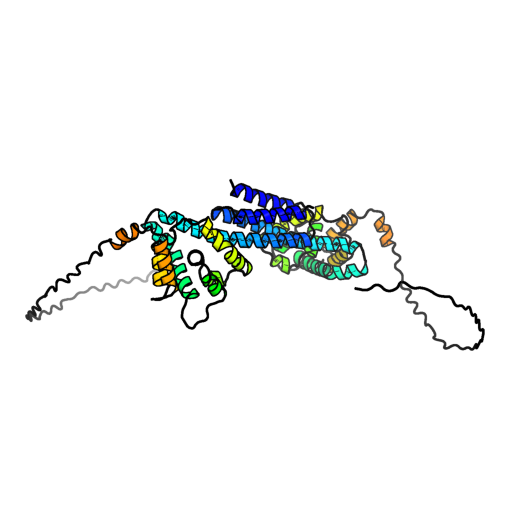 C C . LYS B 1 122 ? -5.09 3.771 9.742 1 95.88 122 LYS B C 1
ATOM 2825 O O . LYS B 1 122 ? -4.52 4.578 10.484 1 95.88 122 LYS B O 1
ATOM 2830 N N . ASN B 1 123 ? -4.473 3.074 8.961 1 93.81 123 ASN B N 1
ATOM 2831 C CA . ASN B 1 123 ? -3.014 3.117 8.891 1 93.81 123 ASN B CA 1
ATOM 2832 C C . ASN B 1 123 ? -2.52 4.449 8.336 1 93.81 123 ASN B C 1
ATOM 2834 O O . ASN B 1 123 ? -1.482 4.961 8.766 1 93.81 123 ASN B O 1
ATOM 2838 N N . ALA B 1 124 ? -3.25 4.938 7.395 1 96 124 ALA B N 1
ATOM 2839 C CA . ALA B 1 124 ? -2.898 6.246 6.855 1 96 124 ALA B CA 1
ATOM 2840 C C . ALA B 1 124 ? -3.039 7.332 7.918 1 96 124 ALA B C 1
ATOM 2842 O O . ALA B 1 124 ? -2.211 8.242 7.996 1 96 124 ALA B O 1
ATOM 2843 N N . PHE B 1 125 ? -4.102 7.234 8.688 1 98.25 125 PHE B N 1
ATOM 2844 C CA . PHE B 1 125 ? -4.301 8.195 9.758 1 98.25 125 PHE B CA 1
ATOM 2845 C C . PHE B 1 125 ? -3.188 8.094 10.797 1 98.25 125 PHE B C 1
ATOM 2847 O O . PHE B 1 125 ? -2.67 9.117 11.258 1 98.25 125 PHE B O 1
ATOM 2854 N N . ASP B 1 126 ? -2.822 6.879 11.148 1 97.12 126 ASP B N 1
ATOM 2855 C CA . ASP B 1 126 ? -1.725 6.676 12.094 1 97.12 126 ASP B CA 1
ATOM 2856 C C . ASP B 1 126 ? -0.423 7.262 11.547 1 97.12 126 ASP B C 1
ATOM 2858 O O . ASP B 1 126 ? 0.342 7.879 12.297 1 97.12 126 ASP B O 1
ATOM 2862 N N . CYS B 1 127 ? -0.241 7.082 10.305 1 96.5 127 CYS B N 1
ATOM 2863 C CA . CYS B 1 127 ? 0.932 7.648 9.656 1 96.5 127 CYS B CA 1
ATOM 2864 C C . CYS B 1 127 ? 0.906 9.172 9.711 1 96.5 127 CYS B C 1
ATOM 2866 O O . CYS B 1 127 ? 1.934 9.805 9.953 1 96.5 127 CYS B O 1
ATOM 2868 N N . LEU B 1 128 ? -0.198 9.664 9.453 1 98.19 128 LEU B N 1
ATOM 2869 C CA . LEU B 1 128 ? -0.372 11.109 9.492 1 98.19 128 LEU B CA 1
ATOM 2870 C C . LEU B 1 128 ? -0.008 11.664 10.867 1 98.19 128 LEU B C 1
ATOM 2872 O O . LEU B 1 128 ? 0.745 12.633 10.977 1 98.19 128 LEU B O 1
ATOM 2876 N N . MET B 1 129 ? -0.541 11.062 11.875 1 97.88 129 MET B N 1
ATOM 2877 C CA . MET B 1 129 ? -0.313 11.5 13.25 1 97.88 129 MET B CA 1
ATOM 2878 C C . MET B 1 129 ? 1.158 11.359 13.625 1 97.88 129 MET B C 1
ATOM 2880 O O . MET B 1 129 ? 1.682 12.164 14.406 1 97.88 129 MET B O 1
ATOM 2884 N N . GLU B 1 130 ? 1.773 10.477 13.078 1 95.81 130 GLU B N 1
ATOM 2885 C CA . GLU B 1 130 ? 3.182 10.242 13.375 1 95.81 130 GLU B CA 1
ATOM 2886 C C . GLU B 1 130 ? 4.078 11.219 12.625 1 95.81 130 GLU B C 1
ATOM 2888 O O . GLU B 1 130 ? 5.055 11.727 13.18 1 95.81 130 GLU B O 1
ATOM 2893 N N . LEU B 1 131 ? 3.729 11.547 11.438 1 96.44 131 LEU B N 1
ATOM 2894 C CA . LEU B 1 131 ? 4.645 12.258 10.555 1 96.44 131 LEU B CA 1
ATOM 2895 C C . LEU B 1 131 ? 4.414 13.758 10.633 1 96.44 131 LEU B C 1
ATOM 2897 O O . LEU B 1 131 ? 5.34 14.547 10.406 1 96.44 131 LEU B O 1
ATOM 2901 N N . ALA B 1 132 ? 3.232 14.164 10.906 1 97.62 132 ALA B N 1
ATOM 2902 C CA . ALA B 1 132 ? 2.824 15.562 10.734 1 97.62 132 ALA B CA 1
ATOM 2903 C C . ALA B 1 132 ? 3.664 16.484 11.609 1 97.62 132 ALA B C 1
ATOM 2905 O O . ALA B 1 132 ? 4.176 17.5 11.133 1 97.62 132 ALA B O 1
ATOM 2906 N N . PRO B 1 133 ? 3.869 16.141 12.898 1 96.5 133 PRO B N 1
ATOM 2907 C CA . PRO B 1 133 ? 4.625 17.078 13.742 1 96.5 133 PRO B CA 1
ATOM 2908 C C . PRO B 1 133 ? 6.039 17.328 13.227 1 96.5 133 PRO B C 1
ATOM 2910 O O . PRO B 1 133 ? 6.473 18.469 13.125 1 96.5 133 PRO B O 1
ATOM 2913 N N . SER B 1 134 ? 6.723 16.297 12.891 1 94.5 134 SER B N 1
ATOM 2914 C CA . SER B 1 134 ? 8.086 16.453 12.406 1 94.5 134 SER B CA 1
ATOM 2915 C C . SER B 1 134 ? 8.109 17.109 11.031 1 94.5 134 SER B C 1
ATOM 2917 O O . SER B 1 134 ? 9.039 17.859 10.711 1 94.5 134 SER B O 1
ATOM 2919 N N . TYR B 1 135 ? 7.16 16.844 10.242 1 96.5 135 TYR B N 1
ATOM 2920 C CA . TYR B 1 135 ? 7.07 17.438 8.914 1 96.5 135 TYR B CA 1
ATOM 2921 C C . TYR B 1 135 ? 6.965 18.953 9.008 1 96.5 135 TYR B C 1
ATOM 2923 O O . TYR B 1 135 ? 7.652 19.688 8.281 1 96.5 135 TYR B O 1
ATOM 2931 N N . VAL B 1 136 ? 6.078 19.406 9.859 1 95.56 136 VAL B N 1
ATOM 2932 C CA . VAL B 1 136 ? 5.836 20.844 10.031 1 95.56 136 VAL B CA 1
ATOM 2933 C C . VAL B 1 136 ? 7.113 21.531 10.508 1 95.56 136 VAL B C 1
ATOM 2935 O O . VAL B 1 136 ? 7.488 22.578 9.992 1 95.56 136 VAL B O 1
ATOM 2938 N N . GLN B 1 137 ? 7.793 20.953 11.398 1 92.06 137 GLN B N 1
ATOM 2939 C CA . GLN B 1 137 ? 9.008 21.516 11.977 1 92.06 137 GLN B CA 1
ATOM 2940 C C . GLN B 1 137 ? 10.117 21.594 10.93 1 92.06 137 GLN B C 1
ATOM 2942 O O . GLN B 1 137 ? 10.898 22.547 10.922 1 92.06 137 GLN B O 1
ATOM 2947 N N . ARG B 1 138 ? 10.109 20.766 10.086 1 91.56 138 ARG B N 1
ATOM 2948 C CA . ARG B 1 138 ? 11.211 20.656 9.133 1 91.56 138 ARG B CA 1
ATOM 2949 C C . ARG B 1 138 ? 10.93 21.484 7.879 1 91.56 138 ARG B C 1
ATOM 2951 O O . ARG B 1 138 ? 11.852 22.031 7.273 1 91.56 138 ARG B O 1
ATOM 2958 N N . ARG B 1 139 ? 9.711 21.547 7.5 1 90.88 139 ARG B N 1
ATOM 2959 C CA . ARG B 1 139 ? 9.414 22 6.145 1 90.88 139 ARG B CA 1
ATOM 2960 C C . ARG B 1 139 ? 8.898 23.438 6.141 1 90.88 139 ARG B C 1
ATOM 2962 O O . ARG B 1 139 ? 9.086 24.156 5.164 1 90.88 139 ARG B O 1
ATOM 2969 N N . LEU B 1 140 ? 8.289 23.797 7.18 1 90.06 140 LEU B N 1
ATOM 2970 C CA . LEU B 1 140 ? 7.617 25.078 7.121 1 90.06 140 LEU B CA 1
ATOM 2971 C C . LEU B 1 140 ? 8.508 26.188 7.684 1 90.06 140 LEU B C 1
ATOM 2973 O O . LEU B 1 140 ? 9.242 25.969 8.648 1 90.06 140 LEU B O 1
ATOM 2977 N N . SER B 1 141 ? 8.469 27.312 6.98 1 83.44 141 SER B N 1
ATOM 2978 C CA . SER B 1 141 ? 9.227 28.484 7.41 1 83.44 141 SER B CA 1
ATOM 2979 C C . SER B 1 141 ? 8.656 29.078 8.695 1 83.44 141 SER B C 1
ATOM 2981 O O . SER B 1 141 ? 7.453 28.969 8.953 1 83.44 141 SER B O 1
ATOM 2983 N N . PRO B 1 142 ? 9.562 29.734 9.383 1 79.56 142 PRO B N 1
ATOM 2984 C CA . PRO B 1 142 ? 9.039 30.469 10.539 1 79.56 142 PRO B CA 1
ATOM 2985 C C . PRO B 1 142 ? 8.031 31.547 10.156 1 79.56 142 PRO B C 1
ATOM 2987 O O . PRO B 1 142 ? 8.211 32.219 9.141 1 79.56 142 PRO B O 1
ATOM 2990 N N . GLY B 1 143 ? 6.984 31.672 10.773 1 81.19 143 GLY B N 1
ATOM 2991 C CA . GLY B 1 143 ? 6.023 32.75 10.586 1 81.19 143 GLY B CA 1
ATOM 2992 C C . GLY B 1 143 ? 4.887 32.375 9.656 1 81.19 143 GLY B C 1
ATOM 2993 O O . GLY B 1 143 ? 3.994 33.188 9.406 1 81.19 143 GLY B O 1
ATOM 2994 N N . TRP B 1 144 ? 4.941 31.156 9.102 1 86.25 144 TRP B N 1
ATOM 2995 C CA . TRP B 1 144 ? 3.893 30.766 8.164 1 86.25 144 TRP B CA 1
ATOM 2996 C C . TRP B 1 144 ? 2.516 30.875 8.812 1 86.25 144 TRP B C 1
ATOM 2998 O O . TRP B 1 144 ? 1.514 31.078 8.117 1 86.25 144 TRP B O 1
ATOM 3008 N N . LEU B 1 145 ? 2.453 30.891 10.102 1 87.62 145 LEU B N 1
ATOM 3009 C CA . LEU B 1 145 ? 1.213 30.891 10.867 1 87.62 145 LEU B CA 1
ATOM 3010 C C . LEU B 1 145 ? 0.61 32.312 10.898 1 87.62 145 LEU B C 1
ATOM 3012 O O . LEU B 1 145 ? -0.568 32.469 11.227 1 87.62 145 LEU B O 1
ATOM 3016 N N . HIS B 1 146 ? 1.348 33.312 10.539 1 83.31 146 HIS B N 1
ATOM 3017 C CA . HIS B 1 146 ? 0.911 34.688 10.688 1 83.31 146 HIS B CA 1
ATOM 3018 C C . HIS B 1 146 ? 0.241 35.188 9.414 1 83.31 146 HIS B C 1
ATOM 3020 O O . HIS B 1 146 ? -0.101 36.375 9.32 1 83.31 146 HIS B O 1
ATOM 3026 N N . ARG B 1 147 ? -0.044 34.344 8.656 1 83.69 147 ARG B N 1
ATOM 3027 C CA . ARG B 1 147 ? -0.727 34.719 7.426 1 83.69 147 ARG B CA 1
ATOM 3028 C C . ARG B 1 147 ? -2.168 35.125 7.703 1 83.69 147 ARG B C 1
ATOM 3030 O O . ARG B 1 147 ? -2.826 34.562 8.578 1 83.69 147 ARG B O 1
ATOM 3037 N N . THR B 1 148 ? -2.576 36.031 6.836 1 83.62 148 THR B N 1
ATOM 3038 C CA . THR B 1 148 ? -3.922 36.594 6.973 1 83.62 148 THR B CA 1
ATOM 3039 C C . THR B 1 148 ? -4.969 35.469 6.848 1 83.62 148 THR B C 1
ATOM 3041 O O . THR B 1 148 ? -5.992 35.5 7.535 1 83.62 148 THR B O 1
ATOM 3044 N N . GLU B 1 149 ? -4.707 34.562 5.961 1 86.94 149 GLU B N 1
ATOM 3045 C CA . GLU B 1 149 ? -5.66 33.5 5.707 1 86.94 149 GLU B CA 1
ATOM 3046 C C . GLU B 1 149 ? -5.859 32.625 6.949 1 86.94 149 GLU B C 1
ATOM 3048 O O . GLU B 1 149 ? -6.969 32.156 7.219 1 86.94 149 GLU B O 1
ATOM 3053 N N . PHE B 1 150 ? -4.844 32.469 7.684 1 91.06 150 PHE B N 1
ATOM 3054 C CA . PHE B 1 150 ? -4.934 31.672 8.914 1 91.06 150 PHE B CA 1
ATOM 3055 C C . PHE B 1 150 ? -5.66 32.469 10 1 91.06 150 PHE B C 1
ATOM 3057 O O . PHE B 1 150 ? -6.492 31.906 10.719 1 91.06 150 PHE B O 1
ATOM 3064 N N . GLN B 1 151 ? -5.352 33.719 10.117 1 88.75 151 GLN B N 1
ATOM 3065 C CA . GLN B 1 151 ? -6.012 34.562 11.102 1 88.75 151 GLN B CA 1
ATOM 3066 C C . GLN B 1 151 ? -7.52 34.625 10.867 1 88.75 151 GLN B C 1
ATOM 3068 O O . GLN B 1 151 ? -8.297 34.5 11.82 1 88.75 151 GLN B O 1
ATOM 3073 N N . LEU B 1 152 ? -7.816 34.719 9.633 1 89.06 152 LEU B N 1
ATOM 3074 C CA . LEU B 1 152 ? -9.234 34.781 9.281 1 89.06 152 LEU B CA 1
ATOM 3075 C C . LEU B 1 152 ? -9.914 33.469 9.555 1 89.06 152 LEU B C 1
ATOM 3077 O O . LEU B 1 152 ? -11.062 33.438 10 1 89.06 152 LEU B O 1
ATOM 3081 N N . ALA B 1 153 ? -9.234 32.438 9.227 1 91.94 153 ALA B N 1
ATOM 3082 C CA . ALA B 1 153 ? -9.797 31.109 9.461 1 91.94 153 ALA B CA 1
ATOM 3083 C C . ALA B 1 153 ? -10.016 30.859 10.953 1 91.94 153 ALA B C 1
ATOM 3085 O O . ALA B 1 153 ? -11.047 30.312 11.352 1 91.94 153 ALA B O 1
ATOM 3086 N N . VAL B 1 154 ? -9.117 31.219 11.734 1 92.19 154 VAL B N 1
ATOM 3087 C CA . VAL B 1 154 ? -9.211 31.016 13.18 1 92.19 154 VAL B CA 1
ATOM 3088 C C . VAL B 1 154 ? -10.336 31.875 13.75 1 92.19 154 VAL B C 1
ATOM 3090 O O . VAL B 1 154 ? -11.125 31.406 14.57 1 92.19 154 VAL B O 1
ATOM 3093 N N . THR B 1 155 ? -10.406 33.062 13.336 1 89.38 155 THR B N 1
ATOM 3094 C CA . THR B 1 155 ? -11.43 34 13.82 1 89.38 155 THR B CA 1
ATOM 3095 C C . THR B 1 155 ? -12.82 33.5 13.461 1 89.38 155 THR B C 1
ATOM 3097 O O . THR B 1 155 ? -13.75 33.594 14.273 1 89.38 155 THR B O 1
ATOM 3100 N N . SER B 1 156 ? -12.922 33 12.336 1 89.31 156 SER B N 1
ATOM 3101 C CA . SER B 1 156 ? -14.227 32.562 11.859 1 89.31 156 SER B CA 1
ATOM 3102 C C . SER B 1 156 ? -14.562 31.156 12.375 1 89.31 156 SER B C 1
ATOM 3104 O O . SER B 1 156 ? -15.734 30.797 12.508 1 89.31 156 SER B O 1
ATOM 3106 N N . GLY B 1 157 ? -13.523 30.438 12.516 1 89.12 157 GLY B N 1
ATOM 3107 C CA . GLY B 1 157 ? -13.75 29.047 12.891 1 89.12 157 GLY B CA 1
ATOM 3108 C C . GLY B 1 157 ? -13.859 28.844 14.391 1 89.12 157 GLY B C 1
ATOM 3109 O O . GLY B 1 157 ? -14.594 27.969 14.852 1 89.12 157 GLY B O 1
ATOM 3110 N N . ALA B 1 158 ? -13.109 29.625 15.031 1 87.5 158 ALA B N 1
ATOM 3111 C CA . ALA B 1 158 ? -13.094 29.484 16.484 1 87.5 158 ALA B CA 1
ATOM 3112 C C . ALA B 1 158 ? -14.156 30.359 17.141 1 87.5 158 ALA B C 1
ATOM 3114 O O . ALA B 1 158 ? -14.414 31.469 16.672 1 87.5 158 ALA B O 1
ATOM 3115 N N . GLY B 1 159 ? -14.984 29.906 17.891 1 76.94 159 GLY B N 1
ATOM 3116 C CA . GLY B 1 159 ? -15.961 30.703 18.609 1 76.94 159 GLY B CA 1
ATOM 3117 C C . GLY B 1 159 ? -15.336 31.844 19.391 1 76.94 159 GLY B C 1
ATOM 3118 O O . GLY B 1 159 ? -14.164 31.797 19.75 1 76.94 159 GLY B O 1
ATOM 3119 N N . LYS B 1 160 ? -16.141 32.906 19.547 1 76.12 160 LYS B N 1
ATOM 3120 C CA . LYS B 1 160 ? -15.68 34.031 20.359 1 76.12 160 LYS B CA 1
ATOM 3121 C C . LYS B 1 160 ? -15.25 33.562 21.75 1 76.12 160 LYS B C 1
ATOM 3123 O O . LYS B 1 160 ? -15.969 32.812 22.406 1 76.12 160 LYS B O 1
ATOM 3128 N N . GLY B 1 161 ? -14.023 33.969 22.078 1 75.62 161 GLY B N 1
ATOM 3129 C CA . GLY B 1 161 ? -13.539 33.688 23.422 1 75.62 161 GLY B CA 1
ATOM 3130 C C . GLY B 1 161 ? -13.062 32.281 23.594 1 75.62 161 GLY B C 1
ATOM 3131 O O . GLY B 1 161 ? -12.898 31.79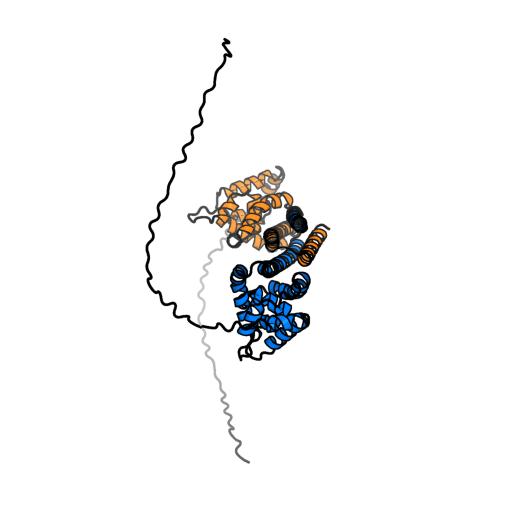7 24.719 1 75.62 161 GLY B O 1
ATOM 3132 N N . SER B 1 162 ? -12.891 31.609 22.547 1 83.31 162 SER B N 1
ATOM 3133 C CA . SER B 1 162 ? -12.461 30.234 22.672 1 83.31 162 SER B CA 1
ATOM 3134 C C . SER B 1 162 ? -11 30.141 23.109 1 83.31 162 SER B C 1
ATOM 3136 O O . SER B 1 162 ? -10.203 31.031 22.828 1 83.31 162 SER B O 1
ATOM 3138 N N . ASP B 1 163 ? -10.773 29.016 23.797 1 85.12 163 ASP B N 1
ATOM 3139 C CA . ASP B 1 163 ? -9.406 28.75 24.25 1 85.12 163 ASP B CA 1
ATOM 3140 C C . ASP B 1 163 ? -8.453 28.609 23.078 1 85.12 163 ASP B C 1
ATOM 3142 O O . ASP B 1 163 ? -7.293 29.016 23.156 1 85.12 163 ASP B O 1
ATOM 3146 N N . PHE B 1 164 ? -8.977 28.109 22.031 1 90.12 164 PHE B N 1
ATOM 3147 C CA . PHE B 1 164 ? -8.164 27.906 20.844 1 90.12 164 PHE B CA 1
ATOM 3148 C C . PHE B 1 164 ? -7.703 29.234 20.266 1 90.12 164 PHE B C 1
ATOM 3150 O O . PHE B 1 164 ? -6.535 29.391 19.906 1 90.12 164 PHE B O 1
ATOM 3157 N N . LYS B 1 165 ? -8.594 30.094 20.156 1 89.06 165 LYS B N 1
ATOM 3158 C CA . LYS B 1 165 ? -8.273 31.406 19.625 1 89.06 165 LYS B CA 1
ATOM 3159 C C . LYS B 1 165 ? -7.23 32.125 20.484 1 89.06 165 LYS B C 1
ATOM 3161 O O . LYS B 1 165 ? -6.312 32.75 19.969 1 89.06 165 LYS B O 1
ATOM 3166 N N . ARG B 1 166 ? -7.402 32 21.75 1 88.06 166 ARG B N 1
ATOM 3167 C CA . ARG B 1 166 ? -6.465 32.625 22.672 1 88.06 166 ARG B CA 1
ATOM 3168 C C . ARG B 1 166 ? -5.062 32.062 22.5 1 88.06 166 ARG B C 1
ATOM 3170 O O . ARG B 1 166 ? -4.082 32.812 22.438 1 88.06 166 ARG B O 1
ATOM 3177 N N . LYS B 1 167 ? -5.035 30.844 22.438 1 87.94 167 LYS B N 1
ATOM 3178 C CA . LYS B 1 167 ? -3.746 30.188 22.281 1 87.94 167 LYS B CA 1
ATOM 3179 C C . LYS B 1 167 ? -3.084 30.578 20.969 1 87.94 167 LYS B C 1
ATOM 3181 O O . LYS B 1 167 ? -1.862 30.734 20.906 1 87.94 167 LYS B O 1
ATOM 3186 N N . TYR B 1 168 ? -3.885 30.656 19.953 1 91 168 TYR B N 1
ATOM 3187 C CA . TYR B 1 168 ? -3.365 31.062 18.656 1 91 168 TYR B CA 1
ATOM 3188 C C . TYR B 1 168 ? -2.791 32.469 18.703 1 91 168 TYR B C 1
ATOM 3190 O O . TYR B 1 168 ? -1.716 32.719 18.172 1 91 168 TYR B O 1
ATOM 3198 N N . GLN B 1 169 ? -3.498 33.344 19.359 1 87 169 GLN B N 1
ATOM 3199 C CA . GLN B 1 169 ? -3.07 34.75 19.469 1 87 169 GLN B CA 1
ATOM 3200 C C . GLN B 1 169 ? -1.78 34.844 20.281 1 87 169 GLN B C 1
ATOM 3202 O O . GLN B 1 169 ? -0.932 35.688 20 1 87 169 GLN B O 1
ATOM 3207 N N . GLU B 1 170 ? -1.619 34.031 21.203 1 84.62 170 GLU B N 1
ATOM 3208 C CA . GLU B 1 170 ? -0.396 34 22 1 84.62 170 GLU B CA 1
ATOM 3209 C C . GLU B 1 170 ? 0.803 33.594 21.156 1 84.62 170 GLU B C 1
ATOM 3211 O O . GLU B 1 170 ? 1.912 34.094 21.344 1 84.62 170 GLU B O 1
ATOM 3216 N N . LEU B 1 171 ? 0.602 32.719 20.25 1 82.94 171 LEU B N 1
ATOM 3217 C CA . LEU B 1 171 ? 1.664 32.25 19.375 1 82.94 171 LEU B CA 1
ATOM 3218 C C . LEU B 1 171 ? 2.072 33.344 18.391 1 82.94 171 LEU B C 1
ATOM 3220 O O . LEU B 1 171 ? 3.246 33.438 18.016 1 82.94 171 LEU B O 1
ATOM 3224 N N . GLU B 1 172 ? 1.128 34.062 17.938 1 76.94 172 GLU B N 1
ATOM 3225 C CA . GLU B 1 172 ? 1.407 35.156 17 1 76.94 172 GLU B CA 1
ATOM 3226 C C . GLU B 1 172 ? 2.275 36.219 17.656 1 76.94 172 GLU B C 1
ATOM 3228 O O . GLU B 1 172 ? 3.166 36.781 17.016 1 76.94 172 GLU B O 1
ATOM 3233 N N . TYR B 1 173 ? 1.993 36.5 18.875 1 66.38 173 TYR B N 1
ATOM 3234 C CA . TYR B 1 173 ? 2.709 37.531 19.609 1 66.38 173 TYR B CA 1
ATOM 3235 C C . TYR B 1 173 ? 4.117 37.094 19.969 1 66.38 173 TYR B C 1
ATOM 3237 O O . TYR B 1 173 ? 5.059 37.875 19.953 1 66.38 173 TYR B O 1
ATOM 3245 N N . CYS B 1 174 ? 4.258 35.875 20.266 1 57.81 174 CYS B N 1
ATOM 3246 C CA . CYS B 1 174 ? 5.57 35.375 20.656 1 57.81 174 CYS B CA 1
ATOM 3247 C C . CYS B 1 174 ? 6.508 35.312 19.453 1 57.81 174 CYS B C 1
ATOM 3249 O O . CYS B 1 174 ? 7.719 35.531 19.609 1 57.81 174 CYS B O 1
ATOM 3251 N N . GLU B 1 175 ? 6.125 35.031 18.359 1 56.06 175 GLU B N 1
ATOM 3252 C CA . GLU B 1 175 ? 7.004 34.906 17.203 1 56.06 175 GLU B CA 1
ATOM 3253 C C . GLU B 1 175 ? 7.289 36.281 16.594 1 56.06 175 GLU B C 1
ATOM 3255 O O . GLU B 1 175 ? 8.281 36.469 15.875 1 56.06 175 GLU B O 1
ATOM 3260 N N . ALA B 1 176 ? 6.426 37.375 16.609 1 50.06 176 ALA B N 1
ATOM 3261 C CA . ALA B 1 176 ? 6.68 38.719 16.094 1 50.06 176 ALA B CA 1
ATOM 3262 C C . ALA B 1 176 ? 7.668 39.469 16.969 1 50.06 176 ALA B C 1
ATOM 3264 O O . ALA B 1 176 ? 7.547 39.469 18.188 1 50.06 176 ALA B O 1
ATOM 3265 N N . PRO B 1 177 ? 8.805 39.844 16.5 1 46.53 177 PRO B N 1
ATOM 3266 C CA . PRO B 1 177 ? 9.594 40.781 17.312 1 46.53 177 PRO B CA 1
ATOM 3267 C C . PRO B 1 177 ? 8.766 41.938 17.875 1 46.53 177 PRO B C 1
ATOM 3269 O O . PRO B 1 177 ? 7.766 42.312 17.266 1 46.53 177 PRO B O 1
ATOM 3272 N N . LYS B 1 178 ? 8.875 42.312 19.156 1 43.72 178 LYS B N 1
ATOM 3273 C CA . LYS B 1 178 ? 8.305 43.469 19.844 1 43.72 178 LYS B CA 1
ATOM 3274 C C . LYS B 1 178 ? 8.148 44.656 18.906 1 43.72 178 LYS B C 1
ATOM 3276 O O . LYS B 1 178 ? 7.289 45.531 19.125 1 43.72 178 LYS B O 1
ATOM 3281 N N . ARG B 1 179 ? 8.961 44.875 18 1 41.12 179 ARG B N 1
ATOM 3282 C CA . ARG B 1 179 ? 9 46.094 17.188 1 41.12 179 ARG B CA 1
ATOM 3283 C C . ARG B 1 179 ? 7.871 46.094 16.172 1 41.12 179 ARG B C 1
ATOM 3285 O O . ARG B 1 179 ? 7.328 47.156 15.836 1 41.12 179 ARG B O 1
ATOM 3292 N N . LEU B 1 180 ? 7.484 44.969 15.594 1 41.84 180 LEU B N 1
ATOM 3293 C CA . LEU B 1 180 ? 6.527 45 14.5 1 41.84 180 LEU B CA 1
ATOM 3294 C C . LEU B 1 180 ? 5.102 45.094 15.023 1 41.84 180 LEU B C 1
ATOM 3296 O O . LEU B 1 180 ? 4.176 45.438 14.273 1 41.84 180 LEU B O 1
ATOM 3300 N N . ARG B 1 181 ? 4.844 44.812 16.203 1 40.97 181 ARG B N 1
ATOM 3301 C CA . ARG B 1 181 ? 3.529 45.031 16.781 1 40.97 181 ARG B CA 1
ATOM 3302 C C . ARG B 1 181 ? 3.205 46.531 16.781 1 40.97 181 ARG B C 1
ATOM 3304 O O . ARG B 1 181 ? 2.035 46.906 16.719 1 40.97 181 ARG B O 1
ATOM 3311 N N . LYS B 1 182 ? 4.168 47.312 17.109 1 40.25 182 LYS B N 1
ATOM 3312 C CA . LYS B 1 182 ? 3.938 48.75 17.188 1 40.25 182 LYS B CA 1
ATOM 3313 C C . LYS B 1 182 ? 3.518 49.281 15.836 1 40.25 182 LYS B C 1
ATOM 3315 O O . LYS B 1 182 ? 2.668 50.188 15.758 1 40.25 182 LYS B O 1
ATOM 3320 N N . GLU B 1 183 ? 4.074 48.781 14.805 1 40.69 183 GLU B N 1
ATOM 3321 C CA . GLU B 1 183 ? 3.811 49.375 13.5 1 40.69 183 GLU B CA 1
ATOM 3322 C C . GLU B 1 183 ? 2.457 48.906 12.953 1 40.69 183 GLU B C 1
ATOM 3324 O O . GLU B 1 183 ? 1.746 49.719 12.32 1 40.69 183 GLU B O 1
ATOM 3329 N N . VAL B 1 184 ? 2.102 47.688 13.25 1 40.44 184 VAL B N 1
ATOM 3330 C CA . VAL B 1 184 ? 0.805 47.25 12.734 1 40.44 184 VAL B CA 1
ATOM 3331 C C . VAL B 1 184 ? -0.31 47.812 13.617 1 40.44 184 VAL B C 1
ATOM 3333 O O . VAL B 1 184 ? -1.373 48.188 13.117 1 40.44 184 VAL B O 1
ATOM 3336 N N . LEU B 1 185 ? -0.036 47.812 14.875 1 37.12 185 LEU B N 1
ATOM 3337 C CA . LEU B 1 185 ? -1.021 48.469 15.727 1 37.12 185 LEU B CA 1
ATOM 3338 C C . LEU B 1 185 ? -1.071 49.969 15.438 1 37.12 185 LEU B C 1
ATOM 3340 O O . LEU B 1 185 ? -2.02 50.656 15.828 1 37.12 185 LEU B O 1
ATOM 3344 N N . ALA B 1 186 ? 0.106 50.438 14.984 1 37.16 186 ALA B N 1
ATOM 3345 C CA . ALA B 1 186 ? 0.116 51.875 14.656 1 37.16 186 ALA B CA 1
ATOM 3346 C C . ALA B 1 186 ? -0.538 52.125 13.305 1 37.16 186 ALA B C 1
ATOM 3348 O O . ALA B 1 186 ? -0.413 53.219 12.75 1 37.16 186 ALA B O 1
ATOM 3349 N N . CYS B 1 187 ? -0.897 50.938 12.648 1 33.53 187 CYS B N 1
ATOM 3350 C CA . CYS B 1 187 ? -1.652 51.375 11.477 1 33.53 187 CYS B CA 1
ATOM 3351 C C . CYS B 1 187 ? -2.824 52.25 11.867 1 33.53 187 CYS B C 1
ATOM 3353 O O . CYS B 1 187 ? -3.637 51.875 12.711 1 33.53 187 CYS B O 1
ATOM 3355 N N . PRO B 1 188 ? -2.75 53.438 11.547 1 31.88 188 PRO B N 1
ATOM 3356 C CA . PRO B 1 188 ? -3.812 54.375 11.859 1 31.88 188 PRO B CA 1
ATOM 3357 C C . PRO B 1 188 ? -5.207 53.844 11.562 1 31.88 188 PRO B C 1
ATOM 3359 O O . PRO B 1 188 ? -5.426 53.219 10.516 1 31.88 188 PRO B O 1
ATOM 3362 N N . THR B 1 189 ? -5.855 53.25 12.523 1 31.39 189 THR B N 1
ATOM 3363 C CA . THR B 1 189 ? -7.297 53.125 12.344 1 31.39 189 THR B CA 1
ATOM 3364 C C . THR B 1 189 ? -7.855 54.281 11.547 1 31.39 189 THR B C 1
ATOM 3366 O O . THR B 1 189 ? -7.809 55.438 12 1 31.39 189 THR B O 1
ATOM 3369 N N . TYR B 1 190 ? -7.645 54.219 10.195 1 27.23 190 TYR B N 1
ATOM 3370 C CA . TYR B 1 190 ? -8.461 55.219 9.492 1 27.23 190 TYR B CA 1
ATOM 3371 C C . TYR B 1 190 ? -9.844 55.344 10.125 1 27.23 190 TYR B C 1
ATOM 3373 O O . TYR B 1 190 ? -10.617 54.375 10.117 1 27.23 190 TYR B O 1
ATOM 3381 N N . GLU B 1 191 ? -9.898 55.938 11.227 1 28.3 191 GLU B N 1
ATOM 3382 C CA . GLU B 1 191 ? -11.203 56.469 11.648 1 28.3 191 GLU B CA 1
ATOM 3383 C C . GLU B 1 191 ? -12.008 56.969 10.453 1 28.3 191 GLU B C 1
ATOM 3385 O O . GLU B 1 191 ? -11.641 57.969 9.828 1 28.3 191 GLU B O 1
ATOM 3390 N N . THR B 1 192 ? -12.375 55.906 9.547 1 27.27 192 THR B N 1
ATOM 3391 C CA . THR B 1 192 ? -13.375 56.406 8.602 1 27.27 192 THR B CA 1
ATOM 3392 C C . THR B 1 192 ? -14.344 57.375 9.289 1 27.27 192 THR B C 1
ATOM 3394 O O . THR B 1 192 ? -15.062 56.969 10.211 1 27.27 192 THR B O 1
ATOM 3397 N N . ASP B 1 193 ? -13.961 58.531 9.422 1 24.75 193 ASP B N 1
ATOM 3398 C CA . ASP B 1 193 ? -14.828 59.688 9.742 1 24.75 193 ASP B CA 1
ATOM 3399 C C . ASP B 1 193 ? -16.156 59.594 8.992 1 24.75 193 ASP B C 1
ATOM 3401 O O . ASP B 1 193 ? -16.203 59.812 7.785 1 24.75 193 ASP B O 1
ATOM 3405 N N . THR B 1 194 ? -16.875 58.375 9.234 1 26.08 194 THR B N 1
ATOM 3406 C CA . THR B 1 194 ? -18.266 58.375 8.758 1 26.08 194 THR B CA 1
ATOM 3407 C C . THR B 1 194 ? -18.984 59.656 9.172 1 26.08 194 THR B C 1
ATOM 3409 O O . THR B 1 194 ? -19.547 59.719 10.258 1 26.08 194 THR B O 1
ATOM 3412 N N . ALA B 1 195 ? -18.281 60.781 9.102 1 24.89 195 ALA B N 1
ATOM 3413 C CA . ALA B 1 195 ? -19.188 61.938 9.258 1 24.89 195 ALA B CA 1
ATOM 3414 C C . ALA B 1 195 ? -20.359 61.844 8.273 1 24.89 195 ALA B C 1
ATOM 3416 O O . ALA B 1 195 ? -20.172 61.969 7.062 1 24.89 195 ALA B O 1
ATOM 3417 N N . LEU B 1 196 ? -21.312 60.906 8.578 1 24.44 196 LEU B N 1
ATOM 3418 C CA . LEU B 1 196 ? -22.656 60.938 8.008 1 24.44 196 LEU B CA 1
ATOM 3419 C C . LEU B 1 196 ? -23.203 62.344 7.961 1 24.44 196 LEU B C 1
ATOM 3421 O O . LEU B 1 196 ? -23.453 62.969 9.008 1 24.44 196 LEU B O 1
ATOM 3425 N N . ASN B 1 197 ? -22.625 63.188 7.059 1 23.03 197 ASN B N 1
ATOM 3426 C CA . ASN B 1 197 ? -23.344 64.438 6.828 1 23.03 197 ASN B CA 1
ATOM 3427 C C . ASN B 1 197 ? -24.844 64.25 6.711 1 23.03 197 ASN B C 1
ATOM 3429 O O . ASN B 1 197 ? -25.297 63.406 5.906 1 23.03 197 ASN B O 1
ATOM 3433 N N . SER B 1 198 ? -25.609 64.438 7.727 1 24.27 198 SER B N 1
ATOM 3434 C CA . SER B 1 198 ? -27.047 64.562 7.898 1 24.27 198 SER B CA 1
ATOM 3435 C C . SER B 1 198 ? -27.672 65.438 6.82 1 24.27 198 SER B C 1
ATOM 3437 O O . SER B 1 198 ? -27.547 66.688 6.871 1 24.27 198 SER B O 1
ATOM 3439 N N . PHE B 1 199 ? -27.422 65.125 5.465 1 21.73 199 PHE B N 1
ATOM 3440 C CA . PHE B 1 199 ? -28.125 65.875 4.457 1 21.73 199 PHE B CA 1
ATOM 3441 C C . PHE B 1 199 ? -29.609 66 4.789 1 21.73 199 PHE B C 1
ATOM 3443 O O . PHE B 1 199 ? -30.281 64.938 4.934 1 21.73 199 PHE B O 1
ATOM 3450 N N . ASP B 1 200 ? -30.047 67.062 5.418 1 21.89 200 ASP B N 1
ATOM 3451 C CA . ASP B 1 200 ? -31.375 67.562 5.777 1 21.89 200 ASP B CA 1
ATOM 3452 C C . ASP B 1 200 ? -32.25 67.688 4.543 1 21.89 200 ASP B C 1
ATOM 3454 O O . ASP B 1 200 ? -32.125 68.625 3.758 1 21.89 200 ASP B O 1
ATOM 3458 N N . ILE B 1 201 ? -32.219 66.625 3.725 1 23.11 201 ILE B N 1
ATOM 3459 C CA . ILE B 1 201 ? -33.062 66.875 2.57 1 23.11 201 ILE B CA 1
ATOM 3460 C C . ILE B 1 201 ? -34.438 67.312 3.037 1 23.11 201 ILE B C 1
ATOM 3462 O O . ILE B 1 201 ? -35.094 66.562 3.789 1 23.11 201 ILE B O 1
ATOM 3466 N N . ALA B 1 202 ? -34.719 68.625 2.928 1 21 202 ALA B N 1
ATOM 3467 C CA . ALA B 1 202 ? -35.938 69.375 3.174 1 21 202 ALA B CA 1
ATOM 3468 C C . ALA B 1 202 ? -37.125 68.812 2.414 1 21 202 ALA B C 1
ATOM 3470 O O . ALA B 1 202 ? -36.969 68.312 1.28 1 21 202 ALA B O 1
ATOM 3471 N N . PRO B 1 203 ? -38.156 68.375 3.154 1 21.62 203 PRO B N 1
ATOM 3472 C CA . PRO B 1 203 ? -39.406 67.75 2.756 1 21.62 203 PRO B CA 1
ATOM 3473 C C . PRO B 1 203 ? -40.188 68.5 1.705 1 21.62 203 PRO B C 1
ATOM 3475 O O . PRO B 1 203 ? -41.312 68.125 1.349 1 21.62 203 PRO B O 1
ATOM 3478 N N . HIS B 1 204 ? -39.469 69.312 0.774 1 18.67 204 HIS B N 1
ATOM 3479 C CA . HIS B 1 204 ? -40.469 70.188 0.183 1 18.67 204 HIS B CA 1
ATOM 3480 C C . HIS B 1 204 ? -41.594 69.375 -0.486 1 18.67 204 HIS B C 1
ATOM 3482 O O . HIS B 1 204 ? -41.312 68.5 -1.342 1 18.67 204 HIS B O 1
ATOM 3488 N N . VAL B 1 205 ? -42.688 69.312 0.199 1 21.39 205 VAL B N 1
ATOM 3489 C CA . VAL B 1 205 ? -44 68.688 -0.068 1 21.39 205 VAL B CA 1
ATOM 3490 C C . VAL B 1 205 ? -44.625 69.312 -1.312 1 21.39 205 VAL B C 1
ATOM 3492 O O . VAL B 1 205 ? -45.531 70.125 -1.208 1 21.39 205 VAL B O 1
ATOM 3495 N N . ASP B 1 206 ? -43.719 69.875 -2.221 1 17.08 206 ASP B N 1
ATOM 3496 C CA . ASP B 1 206 ? -44.625 70.75 -3.018 1 17.08 206 ASP B CA 1
ATOM 3497 C C . ASP B 1 206 ? -45.781 69.875 -3.594 1 17.08 206 ASP B C 1
ATOM 3499 O O . ASP B 1 206 ? -45.625 68.688 -3.859 1 17.08 206 ASP B O 1
ATOM 3503 N N . SER B 1 207 ? -46.938 70.625 -3.684 1 17.47 207 SER B N 1
ATOM 3504 C CA . SER B 1 207 ? -48.375 70.438 -3.85 1 17.47 207 SER B CA 1
ATOM 3505 C C . SER B 1 207 ? -48.719 69.938 -5.242 1 17.47 207 SER B C 1
ATOM 3507 O O . SER B 1 207 ? -49.562 69.062 -5.395 1 17.47 207 SER B O 1
ATOM 3509 N N . SER B 1 208 ? -48.25 70.688 -6.254 1 16.91 208 SER B N 1
ATOM 3510 C CA . SER B 1 208 ? -49.375 71.062 -7.098 1 16.91 208 SER B CA 1
ATOM 3511 C C . SER B 1 208 ? -49.812 69.875 -7.969 1 16.91 208 SER B C 1
ATOM 3513 O O . SER B 1 208 ? -49 69.062 -8.406 1 16.91 208 SER B O 1
ATOM 3515 N N . LYS B 1 209 ? -51.156 69.75 -8.125 1 18.36 209 LYS B N 1
ATOM 3516 C CA . LYS B 1 209 ? -52.219 68.875 -8.586 1 18.36 209 LYS B CA 1
ATOM 3517 C C . LYS B 1 209 ? -52.188 68.75 -10.109 1 18.36 209 LYS B C 1
ATOM 3519 O O . LYS B 1 209 ? -53.031 68.062 -10.688 1 18.36 209 LYS B O 1
ATOM 3524 N N . ASN B 1 210 ? -51.188 69.312 -10.867 1 15.84 210 ASN B N 1
ATOM 3525 C CA . ASN B 1 210 ? -51.938 69.688 -12.062 1 15.84 210 ASN B CA 1
ATOM 3526 C C . ASN B 1 210 ? -52.562 68.438 -12.727 1 15.84 210 ASN B C 1
ATOM 3528 O O . ASN B 1 210 ? -52.125 67.312 -12.469 1 15.84 210 ASN B O 1
ATOM 3532 N N . THR B 1 211 ? -53 68.75 -14.016 1 16.45 211 THR B N 1
ATOM 3533 C CA . THR B 1 211 ? -54.188 68.562 -14.875 1 16.45 211 THR B CA 1
ATOM 3534 C C . THR B 1 211 ? -54.188 67.188 -15.547 1 16.45 211 THR B C 1
ATOM 3536 O O . THR B 1 211 ? -53.125 66.625 -15.727 1 16.45 211 THR B O 1
ATOM 3539 N N . CYS B 1 212 ? -55.406 66.812 -15.883 1 16.06 212 CYS B N 1
ATOM 3540 C CA . CYS B 1 212 ? -56.312 65.688 -16.188 1 16.06 212 CYS B CA 1
ATOM 3541 C C . CYS B 1 212 ? -55.906 65 -17.469 1 16.06 212 CYS B C 1
ATOM 3543 O O . CYS B 1 212 ? -55.875 63.75 -17.5 1 16.06 212 CYS B O 1
ATOM 3545 N N . SER B 1 213 ? -56 65.688 -18.609 1 14.94 213 SER B N 1
ATOM 3546 C CA . SER B 1 213 ? -57.125 65.312 -19.453 1 14.94 213 SER B CA 1
ATOM 3547 C C . SER B 1 213 ? -56.75 64.125 -20.375 1 14.94 213 SER B C 1
ATOM 3549 O O . SER B 1 213 ? -57.438 63.125 -20.438 1 14.94 213 SER B O 1
ATOM 3551 N N . GLU B 1 214 ? -56.219 64.438 -21.594 1 15.89 214 GLU B N 1
ATOM 3552 C CA . GLU B 1 214 ? -57.031 64.188 -22.766 1 15.89 214 GLU B CA 1
ATOM 3553 C C . GLU B 1 214 ? -56.844 62.75 -23.281 1 15.89 214 GLU B C 1
ATOM 3555 O O . GLU B 1 214 ? -55.812 62.125 -23 1 15.89 214 GLU B O 1
ATOM 3560 N N . GLN B 1 215 ? -57.875 62.344 -24.172 1 15.36 215 GLN B N 1
ATOM 3561 C CA . GLN B 1 215 ? -58.781 61.375 -24.766 1 15.36 215 GLN B CA 1
ATOM 3562 C C . GLN B 1 215 ? -58.094 60.5 -25.797 1 15.36 215 GLN B C 1
ATOM 3564 O O . GLN B 1 215 ? -58.375 59.312 -25.906 1 15.36 215 GLN B O 1
ATOM 3569 N N . VAL B 1 216 ? -57.094 61.031 -26.562 1 16.28 216 VAL B N 1
ATOM 3570 C CA . VAL B 1 216 ? -57.531 60.781 -27.922 1 16.28 216 VAL B CA 1
ATOM 3571 C C . VAL B 1 216 ? -57.344 59.312 -28.281 1 16.28 216 VAL B C 1
ATOM 3573 O O . VAL B 1 216 ? -56.25 58.781 -28.078 1 16.28 216 VAL B O 1
ATOM 3576 N N . LYS B 1 217 ? -58.469 58.688 -28.578 1 16.48 217 LYS B N 1
ATOM 3577 C CA . LYS B 1 217 ? -59.031 57.406 -29 1 16.48 217 LYS B CA 1
ATOM 3578 C C . LYS B 1 217 ? -58.375 56.938 -30.281 1 16.48 217 LYS B C 1
ATOM 3580 O O . LYS B 1 217 ? -58.625 55.812 -30.75 1 16.48 217 LYS B O 1
ATOM 3585 N N . SER B 1 218 ? -57.656 57.781 -31.094 1 14.95 218 SER B N 1
ATOM 3586 C CA . SER B 1 218 ? -58.188 57.562 -32.438 1 14.95 218 SER B CA 1
ATOM 3587 C C . SER B 1 218 ? -57.969 56.125 -32.906 1 14.95 218 SER B C 1
ATOM 3589 O O . SER B 1 218 ? -57.156 55.406 -32.312 1 14.95 218 SER B O 1
ATOM 3591 N N . ASP B 1 219 ? -57.875 56.062 -34.219 1 15.24 219 ASP B N 1
ATOM 3592 C CA . ASP B 1 219 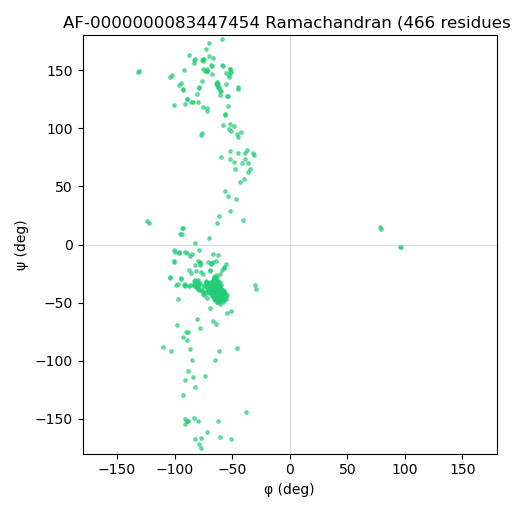? -58.594 55.5 -35.344 1 15.24 219 ASP B CA 1
ATOM 3593 C C . ASP B 1 219 ? -58.125 54.062 -35.656 1 15.24 219 ASP B C 1
ATOM 3595 O O . ASP B 1 219 ? -57.062 53.656 -35.25 1 15.24 219 ASP B O 1
ATOM 3599 N N . PHE B 1 220 ? -58.281 53.719 -36.969 1 15.65 220 PHE B N 1
ATOM 3600 C CA . PHE B 1 220 ? -59.125 52.906 -37.844 1 15.65 220 PHE B CA 1
ATOM 3601 C C . PHE B 1 220 ? -58.406 51.625 -38.25 1 15.65 220 PHE B C 1
ATOM 3603 O O . PHE B 1 220 ? -58.969 50.531 -38.094 1 15.65 220 PHE B O 1
ATOM 3610 N N . VAL B 1 221 ? -57.688 51.688 -39.406 1 15.72 221 VAL B N 1
ATOM 3611 C CA . VAL B 1 221 ? -58.281 51.062 -40.594 1 15.72 221 VAL B CA 1
ATOM 3612 C C . VAL B 1 221 ? -57.875 49.594 -40.656 1 15.72 221 VAL B C 1
ATOM 3614 O O . VAL B 1 221 ? -56.906 49.156 -40 1 15.72 221 VAL B O 1
ATOM 3617 N N . THR B 1 222 ? -57.812 49.031 -41.906 1 15.09 222 THR B N 1
ATOM 3618 C CA . THR B 1 222 ? -58.594 48.188 -42.781 1 15.09 222 THR B CA 1
ATOM 3619 C C . THR B 1 222 ? -57.969 46.812 -42.938 1 15.09 222 THR B C 1
ATOM 3621 O O . THR B 1 222 ? -58.625 45.781 -42.75 1 15.09 222 THR B O 1
ATOM 3624 N N . SER B 1 223 ? -57 46.625 -43.969 1 15.06 223 SER B N 1
ATOM 3625 C CA . SER B 1 223 ? -57.469 45.812 -45.125 1 15.06 223 SER B CA 1
ATOM 3626 C C . SER B 1 223 ? -57.156 44.344 -44.938 1 15.06 223 SER B C 1
ATOM 3628 O O . SER B 1 223 ? -56.188 43.969 -44.25 1 15.06 223 SER B O 1
ATOM 3630 N N . ALA B 1 224 ? -57.969 43.438 -45.5 1 15.96 224 ALA B N 1
ATOM 3631 C CA . ALA B 1 224 ? -58.688 42.156 -45.688 1 15.96 224 ALA B CA 1
ATOM 3632 C C . ALA B 1 224 ? -57.75 41.094 -46.281 1 15.96 224 ALA B C 1
ATOM 3634 O O . ALA B 1 224 ? -57.969 39.906 -46.094 1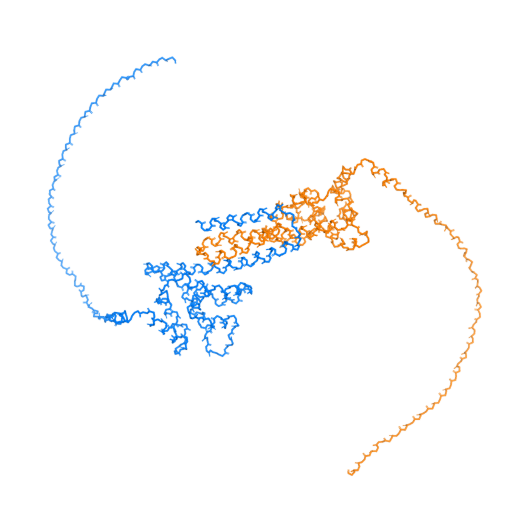 15.96 224 ALA B O 1
ATOM 3635 N N . GLY B 1 225 ? -56.75 41.438 -47.156 1 15.52 225 GLY B N 1
ATOM 3636 C CA . GLY B 1 225 ? -57 40.625 -48.344 1 15.52 225 GLY B CA 1
ATOM 3637 C C . GLY B 1 225 ? -56.781 39.125 -48.094 1 15.52 225 GLY B C 1
ATOM 3638 O O . GLY B 1 225 ? -55.969 38.75 -47.281 1 15.52 225 GLY B O 1
ATOM 3639 N N . LYS B 1 226 ? -57.625 38.156 -48.812 1 16.7 226 LYS B N 1
ATOM 3640 C CA . LYS B 1 226 ? -58.312 36.875 -48.969 1 16.7 226 LYS B CA 1
ATOM 3641 C C . LYS B 1 226 ? -57.344 35.812 -49.5 1 16.7 226 LYS B C 1
ATOM 3643 O O . LYS B 1 226 ? -57.562 34.625 -49.312 1 16.7 226 LYS B O 1
ATOM 3648 N N . HIS B 1 227 ? -56.312 36.031 -50.375 1 17.19 227 HIS B N 1
ATOM 3649 C CA . HIS B 1 227 ? -56.438 35.219 -51.562 1 17.19 227 HIS B CA 1
ATOM 3650 C C . HIS B 1 227 ? -56.281 33.75 -51.219 1 17.19 227 HIS B C 1
ATOM 3652 O O . HIS B 1 227 ? -55.656 33.375 -50.25 1 17.19 227 HIS B O 1
ATOM 3658 N N . THR B 1 228 ? -56.812 32.844 -52.219 1 17.38 228 THR B N 1
ATOM 3659 C CA . THR B 1 228 ? -57.562 31.688 -52.688 1 17.38 228 THR B CA 1
ATOM 3660 C C . THR B 1 228 ? -56.688 30.438 -52.75 1 17.38 228 THR B C 1
ATOM 3662 O O . THR B 1 228 ? -57.062 29.391 -52.219 1 17.38 228 THR B O 1
ATOM 3665 N N . THR B 1 229 ? -55.812 30.172 -53.875 1 18.17 229 THR B N 1
ATOM 3666 C CA . THR B 1 229 ? -56.156 29.188 -54.906 1 18.17 229 THR B CA 1
ATOM 3667 C C . THR B 1 229 ? -55.594 27.812 -54.531 1 18.17 229 THR B C 1
ATOM 3669 O O . THR B 1 229 ? -54.469 27.703 -54.062 1 18.17 229 THR B O 1
ATOM 3672 N N . PHE B 1 230 ? -56.469 26.688 -54.375 1 19.3 230 PHE B N 1
ATOM 3673 C CA . PHE B 1 230 ? -56.594 25.25 -54.156 1 19.3 230 PHE B CA 1
ATOM 3674 C C . PHE B 1 230 ? -56 24.469 -55.312 1 19.3 230 PHE B C 1
ATOM 3676 O O . PHE B 1 230 ? -55.938 23.234 -55.25 1 19.3 230 PHE B O 1
ATOM 3683 N N . THR B 1 231 ? -55.656 24.953 -56.531 1 17.31 231 THR B N 1
ATOM 3684 C CA . THR B 1 231 ? -56.062 24.125 -57.656 1 17.31 231 THR B CA 1
ATOM 3685 C C . THR B 1 231 ? -55.406 22.75 -57.594 1 17.31 231 THR B C 1
ATOM 3687 O O . THR B 1 231 ? -56.062 21.734 -57.781 1 17.31 231 THR B O 1
ATOM 3690 N N . PRO B 1 232 ? -54.188 22.453 -58.219 1 21.84 232 PRO B N 1
ATOM 3691 C CA . PRO B 1 232 ? -54.25 21.766 -59.531 1 21.84 232 PRO B CA 1
ATOM 3692 C C . PRO B 1 232 ? -54.469 20.266 -59.375 1 21.84 232 PRO B C 1
ATOM 3694 O O . PRO B 1 232 ? -53.969 19.641 -58.438 1 21.84 232 PRO B O 1
ATOM 3697 N N . LYS B 1 233 ? -55.531 19.594 -60.125 1 21.17 233 LYS B N 1
ATOM 3698 C CA . LYS B 1 233 ? -56.25 18.422 -60.594 1 21.17 233 LYS B CA 1
ATOM 3699 C C . LYS B 1 233 ? -55.312 17.328 -61.094 1 21.17 233 LYS B C 1
ATOM 3701 O O . LYS B 1 233 ? -55.438 16.172 -60.719 1 21.17 233 LYS B O 1
ATOM 3706 N N . PHE B 1 234 ? -55.062 17.547 -62.531 1 20.83 234 PHE B N 1
ATOM 3707 C CA . PHE B 1 234 ? -55.312 16.75 -63.719 1 20.83 234 PHE B CA 1
ATOM 3708 C C . PHE B 1 234 ? -54.344 15.586 -63.812 1 20.83 234 PHE B C 1
ATOM 3710 O O . PHE B 1 234 ? -54.75 14.438 -64 1 20.83 234 PHE B O 1
ATOM 3717 N N . LEU B 1 235 ? -53.5 15.789 -64.938 1 21.17 235 LEU B N 1
ATOM 3718 C CA . LEU B 1 235 ? -53.125 14.812 -65.938 1 21.17 235 LEU B CA 1
ATOM 3719 C C . LEU B 1 235 ? -52.156 13.797 -65.438 1 21.17 235 LEU B C 1
ATOM 3721 O O . LEU B 1 235 ? -51.219 14.164 -64.688 1 21.17 235 LEU B O 1
#

Nearest PDB structures (foldseek):
  3t6g-assembly2_D  TM=2.515E-01  e=6.437E+00  Homo sapiens
  6jlf-assembly1_A  TM=1.782E-01  e=3.285E+00  Klebsiella pneumoniae IS53
  3t6g-assembly2_D  TM=2.539E-01  e=7.091E+00  Homo sapiens

pLDDT: mean 73.04, std 30.28, range [14.01, 98.38]

Organism: NCBI:txid156630